Protein AF-0000000066001303 (afdb_homodimer)

Organism: Arabidopsis thaliana (NCBI:txid3702)

Foldseek 3Di:
DDAAEEEEFEAALEFLVLQVLLCVVLVVVPYHYHYGGFDQYFPHPHPQQVAQALCNRLVRVLVVLVPDDQDPHAHEYEAAAQRQLSVLVSQLVNVSRHLEYEYELYQHADQPWQSCVLVCVQVVVDDPVLQPPKDKDWHDDPVLTWIKIWRDLVNCCPAAQVLFDVVVSVVSNVGGGIHTDNHCSHHPTHGRHCVTSVVHAYEYEAEQAERRRHRVSSVVSCVVRPHPYYHYDNHGYSSCCGNPVPVVSVVVVVCVVPRD/DDAAEEEEFEAALEFLVLQVLLCVVLVVVPYHYHYGGFDQYFPHPHPQQVAQALCNRLVRVLVVLVPDDQDDHAHEYEAAAQRQLSVLVSQLVNVSRHLEYEYELYQHADQPWFSCVLVCVQVVVDDPVLQPPKDKDWHDDPVLTWIKIWRDLVNCCPAAQVLFDVVVSVVSNVGGGIHTDPDCSHHPTHGRHCVTSVVHAYEYEAEQAERSRHRVSSVVSCVVRPHPYYHYDNHGYSSCCGNPVPVVSVVVVVCVVPRD

Sequence (520 aa):
MEKKRFVLVHAVCHGAWSWYKVKTKLEAAGHCVTAVDLAASGINMTIVEEIQTLMDYSKPLLNFMSSLGSDDDKVILVAHSMGGIPAALAADIFSCKISAVVFLAAFMPDTRNPPAYVFEKLIRSIPREEWLDTAFGRYGNPDCPLESALLGPKFMAKKVYQRSPIEDLELAKMLVRVNPLVTNNLAGARSFTGEGYGSVTRIYIISGEDNILPEDYQRWMIRNFPVKEVMEIKDADHMAMFSKPKELCALLLEIADKYAMEKKRFVLVHAVCHGAWSWYKVKTKLEAAGHCVTAVDLAASGINMTIVEEIQTLMDYSKPLLNFMSSLGSDDDKVILVAHSMGGIPAALAADIFSCKISAVVFLAAFMPDTRNPPAYVFEKLIRSIPREEWLDTAFGRYGNPDCPLESALLGPKFMAKKVYQRSPIEDLELAKMLVRVNPLVTNNLAGARSFTGEGYGSVTRIYIISGEDNILPEDYQRWMIRNFPVKEVMEIKDADHMAMFSKPKELCALLLEIADKYA

Radius of gyration: 24.1 Å; Cα contacts (8 Å, |Δi|>4): 1197; chains: 2; bounding box: 49×70×52 Å

InterPro domains:
  IPR000073 Alpha/beta hydrolase fold-1 [PF12697] (6-250)
  IPR029058 Alpha/Beta hydrolase fold [G3DSA:3.40.50.1820] (1-260)
  IPR029058 Alpha/Beta hydrolase fold [SSF53474] (3-258)
  IPR045889 Methylesterase/Alpha-hydroxynitrile lyase [PTHR10992] (3-257)

Solvent-accessible surface area (backbone atoms only — not comparable to full-atom values): 26094 Å² total; per-residue (Å²): 132,83,70,47,37,38,37,37,34,35,35,75,23,35,17,27,58,69,39,21,58,35,47,46,53,46,38,74,73,55,29,48,67,45,61,39,40,37,50,22,12,46,69,43,82,48,54,53,87,75,48,71,34,45,64,51,36,27,38,50,52,48,53,52,58,67,68,51,68,75,82,92,59,48,24,37,38,36,14,22,29,63,19,15,45,51,46,44,52,45,30,33,77,42,32,84,41,40,42,30,39,36,30,41,58,30,43,61,54,50,57,82,43,32,47,17,47,62,50,50,59,51,58,74,69,52,60,73,75,78,43,58,62,38,45,72,47,74,44,79,52,83,92,65,51,38,43,33,36,30,81,16,68,64,29,37,50,67,35,37,37,64,57,30,55,67,45,58,49,48,30,42,69,61,47,54,32,54,20,68,48,66,35,49,73,30,48,34,69,69,42,44,41,59,82,18,34,59,60,41,47,34,33,35,35,42,25,50,49,15,65,77,60,37,48,68,54,54,51,46,42,38,70,75,45,72,56,81,41,81,47,73,40,66,82,11,16,61,39,33,50,62,38,32,31,68,62,51,46,52,52,53,51,51,48,44,67,73,52,90,133,84,70,46,36,38,36,39,36,35,36,74,24,35,17,28,58,68,38,21,57,37,46,46,52,45,39,73,73,56,31,49,68,45,60,39,38,37,51,22,12,46,69,41,80,49,55,53,85,76,48,72,34,45,64,51,36,27,37,52,53,48,54,52,59,68,70,49,66,72,83,90,58,49,24,38,39,36,14,23,28,64,18,15,45,51,46,44,52,44,32,34,76,39,32,85,40,40,40,30,38,34,30,42,58,29,42,61,53,51,58,82,43,32,45,16,48,62,51,50,60,50,57,73,67,53,59,73,75,77,43,59,62,38,45,73,48,75,44,80,53,83,91,66,50,38,43,31,36,31,82,15,69,63,30,37,51,67,36,35,37,62,56,30,54,67,45,59,50,47,32,42,69,62,48,54,32,55,20,68,46,66,35,49,73,30,47,35,69,68,42,44,41,58,83,18,32,60,61,43,46,34,34,38,35,43,24,50,49,13,64,77,58,38,48,69,55,54,51,47,43,39,69,75,44,73,56,80,44,80,47,73,40,65,80,11,15,60,40,33,50,61,38,33,31,68,61,50,45,52,52,53,52,51,48,44,66,75,54,91

Secondary structure (DSSP, 8-state):
----EEEEEPPTT--GGGGHHHHHHHHHTT-EEEEEPPTTSTT----GGG--SHHHHHHHHHHHHHHS-SSS--EEEEEEETTHHHHHHHHHH-GGGEEEEEEEEE----SSS-TTHHHHHHHTTS-GGGGTT-EEEEES-TTS-EEEEE--HHHIIIIISTTS-HHHHHHHHHH---EE---HHHH-SPPPPTTTGGGS-EEEEEETT-SSS-HHHHHHHHHHS--SEEEEETT--S-HHHHSHHHHHHHHHHHHHHH-/----EEEEEPPTT--GGGGHHHHHHHHHTT-EEEEEPPTTSTT----GGG--SHHHHHHHHHHHHHHS-SSS--EEEEEEETTHHHHHHHHHH-GGGEEEEEEEEE----SSS-TTHHHHHHHTTS-GGGGTT-EEEEES-TTS-EEEEE--HHHIIIIISTTS-HHHHHHHHHH---EE---HHHH-SPPPPTTTGGGS-EEEEEETT-SSS-HHHHHHHHHHS--SEEEEETT--S-HHHHSHHHHHHHHHHHHHHH-

pLDDT: mean 96.87, std 5.51, range [56.06, 99.0]

Nearest PDB structures (foldseek):
  1y7i-assembly1_B  TM=9.745E-01  e=6.285E-35  Nicotiana tabacum
  6cob-assembly1_A  TM=9.724E-01  e=7.221E-34  Arabidopsis thaliana
  8sni-assembly2_B  TM=9.745E-01  e=3.321E-33  Hevea brasiliensis
  2wfl-assembly2_B  TM=9.617E-01  e=1.107E-33  Rauvolfia serpentina
  2wfm-assembly1_A  TM=9.717E-01  e=3.124E-33  Rauvolfia serpentina

Structure (mmCIF, N/CA/C/O backbone):
data_AF-0000000066001303-model_v1
#
loop_
_entity.id
_entity.type
_entity.pdbx_description
1 polymer 'Putative methylesterase 19'
#
loop_
_atom_site.group_PDB
_atom_site.id
_atom_site.type_symbol
_atom_site.label_atom_id
_atom_site.label_alt_id
_atom_site.label_comp_id
_atom_site.label_asym_id
_atom_site.label_entity_id
_atom_site.label_seq_id
_atom_site.pdbx_PDB_ins_code
_atom_site.Cartn_x
_atom_site.Cartn_y
_atom_site.Cartn_z
_atom_site.occupancy
_atom_site.B_iso_or_equiv
_atom_site.auth_seq_id
_atom_site.auth_comp_id
_atom_site.auth_asym_id
_atom_site.auth_atom_id
_atom_site.pdbx_PDB_model_num
ATOM 1 N N . MET A 1 1 ? 26.062 -18.438 1.601 1 58.84 1 MET A N 1
ATOM 2 C CA . MET A 1 1 ? 25.062 -18.875 0.638 1 58.84 1 MET A CA 1
ATOM 3 C C . MET A 1 1 ? 25.062 -17.984 -0.601 1 58.84 1 MET A C 1
ATOM 5 O O . MET A 1 1 ? 25.25 -16.766 -0.497 1 58.84 1 MET A O 1
ATOM 9 N N . GLU A 1 2 ? 25.047 -18.609 -1.816 1 84.06 2 GLU A N 1
ATOM 10 C CA . GLU A 1 2 ? 25.062 -17.859 -3.074 1 84.06 2 GLU A CA 1
ATOM 11 C C . GLU A 1 2 ? 23.812 -17.016 -3.227 1 84.06 2 GLU A C 1
ATOM 13 O O . GLU A 1 2 ? 22.734 -17.406 -2.787 1 84.06 2 GLU A O 1
ATOM 18 N N . LYS A 1 3 ? 23.984 -15.922 -3.707 1 92 3 LYS A N 1
ATOM 19 C CA . LYS A 1 3 ? 22.891 -14.984 -3.949 1 92 3 LYS A CA 1
ATOM 20 C C . LYS A 1 3 ? 21.953 -15.5 -5.035 1 92 3 LYS A C 1
ATOM 22 O O . LYS A 1 3 ? 22.391 -15.852 -6.129 1 92 3 LYS A O 1
ATOM 27 N N . LYS A 1 4 ? 20.703 -15.672 -4.652 1 94.81 4 LYS A N 1
ATOM 28 C CA . LYS A 1 4 ? 19.672 -16.078 -5.598 1 94.81 4 LYS A CA 1
ATOM 29 C C . LYS A 1 4 ? 18.688 -14.938 -5.875 1 94.81 4 LYS A C 1
ATOM 31 O O . LYS A 1 4 ? 18.688 -13.938 -5.16 1 94.81 4 LYS A O 1
ATOM 36 N N . ARG A 1 5 ? 17.938 -15.109 -6.973 1 95.94 5 ARG A N 1
ATOM 37 C CA . ARG A 1 5 ? 16.984 -14.07 -7.363 1 95.94 5 ARG A CA 1
ATOM 38 C C . ARG A 1 5 ? 15.555 -14.578 -7.246 1 95.94 5 ARG A C 1
ATOM 40 O O . ARG A 1 5 ? 15.188 -15.57 -7.871 1 95.94 5 ARG A O 1
ATOM 47 N N . PHE A 1 6 ? 14.797 -13.914 -6.422 1 98.25 6 PHE A N 1
ATOM 48 C CA . PHE A 1 6 ? 13.383 -14.211 -6.266 1 98.25 6 PHE A CA 1
ATOM 49 C C . PHE A 1 6 ? 12.531 -13.18 -6.988 1 98.25 6 PHE A C 1
ATOM 51 O O . PHE A 1 6 ? 12.836 -11.984 -6.957 1 98.25 6 PHE A O 1
ATOM 58 N N . VAL A 1 7 ? 11.516 -13.625 -7.656 1 98.69 7 VAL A N 1
ATOM 59 C CA . VAL A 1 7 ? 10.453 -12.781 -8.188 1 98.69 7 VAL A CA 1
ATOM 60 C C . VAL A 1 7 ? 9.117 -13.172 -7.566 1 98.69 7 VAL A C 1
ATOM 62 O O . VAL A 1 7 ? 8.711 -14.336 -7.641 1 98.69 7 VAL A O 1
ATOM 65 N N . LEU A 1 8 ? 8.461 -12.242 -6.926 1 98.94 8 LEU A N 1
ATOM 66 C CA . LEU A 1 8 ? 7.258 -12.523 -6.148 1 98.94 8 LEU A CA 1
ATOM 67 C C . LEU A 1 8 ? 6.023 -11.938 -6.828 1 98.94 8 LEU A C 1
ATOM 69 O O . LEU A 1 8 ? 5.984 -10.742 -7.129 1 98.94 8 LEU A O 1
ATOM 73 N N . VAL A 1 9 ? 5.043 -12.781 -7.059 1 98.94 9 VAL A N 1
ATOM 74 C CA . VAL A 1 9 ? 3.805 -12.406 -7.734 1 98.94 9 VAL A CA 1
ATOM 75 C C . VAL A 1 9 ? 2.633 -12.516 -6.762 1 98.94 9 VAL A C 1
ATOM 77 O O . VAL A 1 9 ? 2.457 -13.547 -6.105 1 98.94 9 VAL A O 1
ATOM 80 N N . HIS A 1 10 ? 1.804 -11.539 -6.711 1 98.94 10 HIS A N 1
ATOM 81 C CA . HIS A 1 10 ? 0.785 -11.367 -5.68 1 98.94 10 HIS A CA 1
ATOM 82 C C . HIS A 1 10 ? -0.543 -11.977 -6.113 1 98.94 10 HIS A C 1
ATOM 84 O O . HIS A 1 10 ? -0.69 -12.406 -7.258 1 98.94 10 HIS A O 1
ATOM 90 N N . ALA A 1 11 ? -1.466 -12.047 -5.164 1 98.88 11 ALA A N 1
ATOM 91 C CA . ALA A 1 11 ? -2.826 -12.547 -5.34 1 98.88 11 ALA A CA 1
ATOM 92 C C . ALA A 1 11 ? -3.725 -11.484 -5.969 1 98.88 11 ALA A C 1
ATOM 94 O O . ALA A 1 11 ? -3.359 -10.312 -6.031 1 98.88 11 ALA A O 1
ATOM 95 N N . VAL A 1 12 ? -4.906 -11.93 -6.34 1 98.81 12 VAL A N 1
ATOM 96 C CA . VAL A 1 12 ? -5.926 -11.039 -6.895 1 98.81 12 VAL A CA 1
ATOM 97 C C . VAL A 1 12 ? -6.215 -9.906 -5.914 1 98.81 12 VAL A C 1
ATOM 99 O O . VAL A 1 12 ? -6.23 -10.117 -4.699 1 98.81 12 VAL A O 1
ATOM 102 N N . CYS A 1 13 ? -6.402 -8.68 -6.406 1 98.88 13 CYS A N 1
ATOM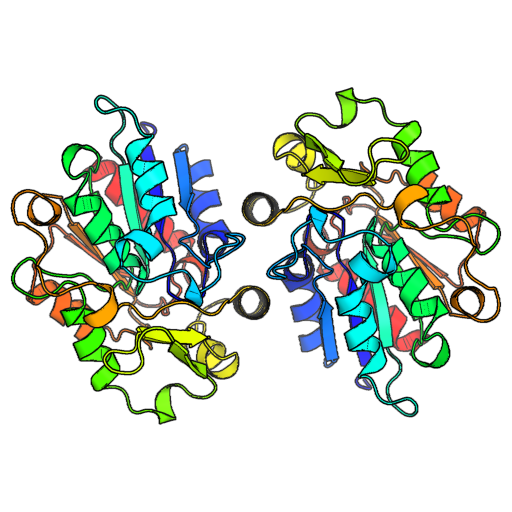 103 C CA . CYS A 1 13 ? -6.773 -7.453 -5.719 1 98.88 13 CYS A CA 1
ATOM 104 C C . CYS A 1 13 ? -5.609 -6.91 -4.902 1 98.88 13 CYS A C 1
ATOM 106 O O . CYS A 1 13 ? -5.633 -5.758 -4.469 1 98.88 13 CYS A O 1
ATOM 108 N N . HIS A 1 14 ? -4.609 -7.719 -4.633 1 98.88 14 HIS A N 1
ATOM 109 C CA . HIS A 1 14 ? -3.461 -7.273 -3.855 1 98.88 14 HIS A CA 1
ATOM 110 C C . HIS A 1 14 ? -2.387 -6.672 -4.754 1 98.88 14 HIS A C 1
ATOM 112 O O . HIS A 1 14 ? -2.688 -6.172 -5.84 1 98.88 14 HIS A O 1
ATOM 118 N N . GLY A 1 15 ? -1.198 -6.562 -4.324 1 98.88 15 GLY A N 1
ATOM 119 C CA . GLY A 1 15 ? -0.04 -6.027 -5.02 1 98.88 15 GLY A CA 1
ATOM 120 C C . GLY A 1 15 ? 1.278 -6.5 -4.441 1 98.88 15 GLY A C 1
ATOM 121 O O . GLY A 1 15 ? 1.301 -7.355 -3.553 1 98.88 15 GLY A O 1
ATOM 122 N N . ALA A 1 16 ? 2.309 -5.938 -4.973 1 98.94 16 ALA A N 1
ATOM 123 C CA . ALA A 1 16 ? 3.656 -6.27 -4.516 1 98.94 16 ALA A CA 1
ATOM 124 C C . ALA A 1 16 ? 3.785 -6.082 -3.006 1 98.94 16 ALA A C 1
ATOM 126 O O . ALA A 1 16 ? 4.527 -6.812 -2.346 1 98.94 16 ALA A O 1
ATOM 127 N N . TRP A 1 17 ? 3.043 -5.145 -2.457 1 98.88 17 TRP A N 1
ATOM 128 C CA . TRP A 1 17 ? 3.121 -4.773 -1.048 1 98.88 17 TRP A CA 1
ATOM 129 C C . TRP A 1 17 ? 2.818 -5.973 -0.154 1 98.88 17 TRP A C 1
ATOM 131 O O . TRP A 1 17 ? 3.254 -6.02 0.998 1 98.88 17 TRP A O 1
ATOM 141 N N . SER A 1 18 ? 2.096 -6.977 -0.662 1 98.94 18 SER A N 1
ATOM 142 C CA . SER A 1 18 ? 1.702 -8.109 0.168 1 98.94 18 SER A CA 1
ATOM 143 C C . SER A 1 18 ? 2.906 -8.977 0.528 1 98.94 18 SER A C 1
ATOM 145 O O . SER A 1 18 ? 2.814 -9.844 1.4 1 98.94 18 SER A O 1
ATOM 147 N N . TRP A 1 19 ? 4.07 -8.672 -0.053 1 98.94 19 TRP A N 1
ATOM 148 C CA . TRP A 1 19 ? 5.262 -9.484 0.158 1 98.94 19 TRP A CA 1
ATOM 149 C C . TRP A 1 19 ? 6.266 -8.766 1.051 1 98.94 19 TRP A C 1
ATOM 151 O O . TRP A 1 19 ? 7.391 -9.227 1.234 1 98.94 19 TRP A O 1
ATOM 161 N N . TYR A 1 20 ? 5.91 -7.617 1.685 1 98.81 20 TYR A N 1
ATOM 162 C CA . TYR A 1 20 ? 6.91 -6.738 2.283 1 98.81 20 TYR A CA 1
ATOM 163 C C . TYR A 1 20 ? 7.648 -7.441 3.412 1 98.81 20 TYR A C 1
ATOM 165 O O . TYR A 1 20 ? 8.859 -7.262 3.576 1 98.81 20 TYR A O 1
ATOM 173 N N . LYS A 1 21 ? 6.996 -8.328 4.168 1 98.81 21 LYS A N 1
ATOM 174 C CA . LYS A 1 21 ? 7.66 -9.031 5.266 1 98.81 21 LYS A CA 1
ATOM 175 C C . LYS A 1 21 ? 8.602 -10.109 4.738 1 98.81 21 LYS A C 1
ATOM 177 O O . LYS A 1 21 ? 9.742 -10.219 5.195 1 98.81 21 LYS A O 1
ATOM 182 N N . VAL A 1 22 ? 8.086 -10.844 3.74 1 98.88 22 VAL A N 1
ATOM 183 C CA . VAL A 1 22 ? 8.867 -11.938 3.172 1 98.88 22 VAL A CA 1
ATOM 184 C C . VAL A 1 22 ? 10.047 -11.375 2.391 1 98.88 22 VAL A C 1
ATOM 186 O O . VAL A 1 22 ? 11.172 -11.891 2.496 1 98.88 22 VAL A O 1
ATOM 189 N N . LYS A 1 23 ? 9.797 -10.352 1.609 1 98.81 23 LYS A N 1
ATOM 190 C CA . LYS A 1 23 ? 10.891 -9.711 0.872 1 98.81 23 LYS A CA 1
ATOM 191 C C . LYS A 1 23 ? 12.008 -9.273 1.813 1 98.81 23 LYS A C 1
ATOM 193 O O . LYS A 1 23 ? 13.188 -9.5 1.535 1 98.81 23 LYS A O 1
ATOM 198 N N . THR A 1 24 ? 11.633 -8.648 2.928 1 98.62 24 THR A N 1
ATOM 199 C CA . THR A 1 24 ? 12.602 -8.164 3.908 1 98.62 24 THR A CA 1
ATOM 200 C C . THR A 1 24 ? 13.469 -9.312 4.426 1 98.62 24 THR A C 1
ATOM 202 O O . THR A 1 24 ? 14.695 -9.188 4.488 1 98.62 24 THR A O 1
ATOM 205 N N . LYS A 1 25 ? 12.875 -10.414 4.738 1 98.62 25 LYS A N 1
ATOM 206 C CA . LYS A 1 25 ? 13.578 -11.555 5.316 1 98.62 25 LYS A CA 1
ATOM 207 C C . LYS A 1 25 ? 14.492 -12.219 4.289 1 98.62 25 LYS A C 1
ATOM 209 O O . LYS A 1 25 ? 15.609 -12.625 4.613 1 98.62 25 LYS A O 1
ATOM 214 N N . LEU A 1 26 ? 13.977 -12.344 3.053 1 98.75 26 LEU A N 1
ATOM 215 C CA . LEU A 1 26 ? 14.773 -12.961 2.004 1 98.75 26 LEU A CA 1
ATOM 216 C C . LEU A 1 26 ? 15.984 -12.094 1.66 1 98.75 26 LEU A C 1
ATOM 218 O O . LEU A 1 26 ? 17.078 -12.609 1.428 1 98.75 26 LEU A O 1
ATOM 222 N N . GLU A 1 27 ? 15.781 -10.781 1.661 1 98.25 27 GLU A N 1
ATOM 223 C CA . GLU A 1 27 ? 16.906 -9.875 1.403 1 98.25 27 GLU A CA 1
ATOM 224 C C . GLU A 1 27 ? 17.906 -9.906 2.545 1 98.25 27 GLU A C 1
ATOM 226 O O . GLU A 1 27 ? 19.125 -9.836 2.311 1 98.25 27 GLU A O 1
ATOM 231 N N . ALA A 1 28 ? 17.453 -10 3.756 1 97.62 28 ALA A N 1
ATOM 232 C CA . ALA A 1 28 ? 18.328 -10.102 4.914 1 97.62 28 ALA A CA 1
ATOM 233 C C . ALA A 1 28 ? 19.172 -11.375 4.844 1 97.62 28 ALA A C 1
ATOM 235 O O . ALA A 1 28 ? 20.297 -11.398 5.348 1 97.62 28 ALA A O 1
ATOM 236 N N . ALA A 1 29 ? 18.609 -12.375 4.188 1 97.94 29 ALA A N 1
ATOM 237 C CA . ALA A 1 29 ? 19.328 -13.641 4.027 1 97.94 29 ALA A CA 1
ATOM 238 C C . ALA A 1 29 ? 20.328 -13.562 2.869 1 97.94 29 ALA A C 1
ATOM 240 O O . ALA A 1 29 ? 21.016 -14.539 2.57 1 97.94 29 ALA A O 1
ATOM 241 N N . GLY A 1 30 ? 20.359 -12.445 2.168 1 97.25 30 GLY A N 1
ATOM 242 C CA . GLY A 1 30 ? 21.406 -12.211 1.185 1 97.25 30 GLY A CA 1
ATOM 243 C C . GLY A 1 30 ? 20.922 -12.367 -0.246 1 97.25 30 GLY A C 1
ATOM 244 O O . GLY A 1 30 ? 21.734 -12.352 -1.182 1 97.25 30 GLY A O 1
ATOM 245 N N . HIS A 1 31 ? 19.641 -12.5 -0.491 1 97.56 31 HIS A N 1
ATOM 246 C CA . HIS A 1 31 ? 19.109 -12.758 -1.825 1 97.56 31 HIS A CA 1
ATOM 247 C C . HIS A 1 31 ? 18.578 -11.484 -2.465 1 97.56 31 HIS A C 1
ATOM 249 O O . HIS A 1 31 ? 18.344 -10.484 -1.773 1 97.56 31 HIS A O 1
ATOM 255 N N . CYS A 1 32 ? 18.516 -11.453 -3.785 1 96.19 32 CYS A N 1
ATOM 256 C CA . CYS A 1 32 ? 17.859 -10.391 -4.535 1 96.19 32 CYS A CA 1
ATOM 257 C C . CYS A 1 32 ? 16.375 -10.688 -4.699 1 96.19 32 CYS A C 1
ATOM 259 O O . CYS A 1 32 ? 16 -11.766 -5.164 1 96.19 32 CYS A O 1
ATOM 261 N N . VAL A 1 33 ? 15.57 -9.781 -4.27 1 98.44 33 VAL A N 1
ATOM 262 C CA . VAL A 1 33 ? 14.133 -10.055 -4.273 1 98.44 33 VAL A CA 1
ATOM 263 C C . VAL A 1 33 ? 13.391 -8.93 -4.992 1 98.44 33 VAL A C 1
ATOM 265 O O . VAL A 1 33 ? 13.57 -7.754 -4.656 1 98.44 33 VAL A O 1
ATOM 268 N N . THR A 1 34 ? 12.625 -9.266 -5.996 1 98.25 34 THR A N 1
ATOM 269 C CA . THR A 1 34 ? 11.75 -8.32 -6.688 1 98.25 34 THR A CA 1
ATOM 270 C C . THR A 1 34 ? 10.289 -8.734 -6.543 1 98.25 34 THR A C 1
ATOM 272 O O . THR A 1 34 ? 9.914 -9.844 -6.934 1 98.25 34 THR A O 1
ATOM 275 N N . ALA A 1 35 ? 9.516 -7.934 -5.922 1 98.81 35 ALA A N 1
ATOM 276 C CA . ALA A 1 35 ? 8.062 -8.094 -5.93 1 98.81 35 ALA A CA 1
ATOM 277 C C . ALA A 1 35 ? 7.422 -7.23 -7.012 1 98.81 35 ALA A C 1
ATOM 279 O O . ALA A 1 35 ? 7.695 -6.031 -7.105 1 98.81 35 ALA A O 1
ATOM 280 N N . VAL A 1 36 ? 6.539 -7.824 -7.789 1 98.62 36 VAL A N 1
ATOM 281 C CA . VAL A 1 36 ? 6.02 -7.113 -8.953 1 98.62 36 VAL A CA 1
ATOM 282 C C . VAL A 1 36 ? 4.531 -6.828 -8.766 1 98.62 36 VAL A C 1
ATOM 284 O O . VAL A 1 36 ? 3.779 -7.691 -8.305 1 98.62 36 VAL A O 1
ATOM 287 N N . ASP A 1 37 ? 4.148 -5.582 -9.047 1 98.88 37 ASP A N 1
ATOM 288 C CA . ASP A 1 37 ? 2.73 -5.309 -9.266 1 98.88 37 ASP A CA 1
ATOM 289 C C . ASP A 1 37 ? 2.291 -5.773 -10.648 1 98.88 37 ASP A C 1
ATOM 291 O O . ASP A 1 37 ? 2.822 -5.312 -11.664 1 98.88 37 ASP A O 1
ATOM 295 N N . LEU A 1 38 ? 1.344 -6.66 -10.688 1 98.94 38 LEU A N 1
ATOM 296 C CA . LEU A 1 38 ? 0.688 -6.898 -11.969 1 98.94 38 LEU A CA 1
ATOM 297 C C . LEU A 1 38 ? -0.125 -5.68 -12.391 1 98.94 38 LEU A C 1
ATOM 299 O O . LEU A 1 38 ? -0.232 -4.707 -11.641 1 98.94 38 LEU A O 1
ATOM 303 N N . ALA A 1 39 ? -0.591 -5.723 -13.664 1 98.81 39 ALA A N 1
ATOM 304 C CA . ALA A 1 39 ? -1.425 -4.613 -14.109 1 98.81 39 ALA A CA 1
ATOM 305 C C . ALA A 1 39 ? -2.639 -4.434 -13.203 1 98.81 39 ALA A C 1
ATOM 307 O O . ALA A 1 39 ? -3.238 -5.418 -12.758 1 98.81 39 ALA A O 1
ATOM 308 N N . ALA A 1 40 ? -2.947 -3.121 -12.93 1 98.56 40 ALA A N 1
ATOM 309 C CA . ALA A 1 40 ? -4.094 -2.713 -12.125 1 98.56 40 ALA A CA 1
ATOM 310 C C . ALA A 1 40 ? -3.928 -3.158 -10.672 1 98.56 40 ALA A C 1
ATOM 312 O O . ALA A 1 40 ? -4.914 -3.447 -9.992 1 98.56 40 ALA A O 1
ATOM 313 N N . SER A 1 41 ? -2.668 -3.283 -10.211 1 98.75 41 SER A N 1
ATOM 314 C CA . SER A 1 41 ? -2.383 -3.744 -8.852 1 98.75 41 SER A CA 1
ATOM 315 C C . SER A 1 41 ? -1.355 -2.85 -8.172 1 98.75 41 SER A C 1
ATOM 317 O O . SER A 1 41 ? -0.468 -2.301 -8.828 1 98.75 41 SER A O 1
ATOM 319 N N . GLY A 1 42 ? -1.448 -2.744 -6.832 1 98.31 42 GLY A N 1
ATOM 320 C CA . GLY A 1 42 ? -0.521 -1.883 -6.117 1 98.31 42 GLY A CA 1
ATOM 321 C C . GLY A 1 42 ? -0.508 -0.458 -6.641 1 98.31 42 GLY A C 1
ATOM 322 O O . GLY A 1 42 ? -1.558 0.178 -6.75 1 98.31 42 GLY A O 1
ATOM 323 N N . ILE A 1 43 ? 0.61 -0.015 -7.055 1 97.81 43 ILE A N 1
ATOM 324 C CA . ILE A 1 43 ? 0.708 1.373 -7.492 1 97.81 43 ILE A CA 1
ATOM 325 C C . ILE A 1 43 ? 0.746 1.433 -9.016 1 97.81 43 ILE A C 1
ATOM 327 O O . ILE A 1 43 ? 1.043 2.48 -9.594 1 97.81 43 ILE A O 1
ATOM 331 N N . ASN A 1 44 ? 0.539 0.219 -9.656 1 98.31 44 ASN A N 1
ATOM 332 C CA . ASN A 1 44 ? 0.406 0.228 -11.109 1 98.31 44 ASN A CA 1
ATOM 333 C C . ASN A 1 44 ? -0.809 1.035 -11.555 1 98.31 44 ASN A C 1
ATOM 335 O O . ASN A 1 44 ? -1.917 0.823 -11.062 1 98.31 44 ASN A O 1
ATOM 339 N N . MET A 1 45 ? -0.686 1.835 -12.516 1 96.81 45 MET A N 1
ATOM 340 C CA . MET A 1 45 ? -1.693 2.85 -12.805 1 96.81 45 MET A CA 1
ATOM 341 C C . MET A 1 45 ? -2.668 2.359 -13.875 1 96.81 45 MET A C 1
ATOM 343 O O . MET A 1 45 ? -3.611 3.066 -14.227 1 96.81 45 MET A O 1
ATOM 347 N N . THR A 1 46 ? -2.486 1.121 -14.352 1 98 46 THR A N 1
ATOM 348 C CA . THR A 1 46 ? -3.439 0.566 -15.305 1 98 46 THR A CA 1
ATOM 349 C C . THR A 1 46 ? -4.801 0.359 -14.648 1 98 46 THR A C 1
ATOM 351 O O . THR A 1 46 ? -4.883 -0.114 -13.516 1 98 46 THR A O 1
ATOM 354 N N . ILE A 1 47 ? -5.867 0.844 -15.312 1 97.44 47 ILE A N 1
ATOM 355 C CA . ILE A 1 47 ? -7.211 0.557 -14.812 1 97.44 47 ILE A CA 1
ATOM 356 C C . ILE A 1 47 ? -7.695 -0.777 -15.375 1 97.44 47 ILE A C 1
ATOM 358 O O . ILE A 1 47 ? -7.234 -1.214 -16.438 1 97.44 47 ILE A O 1
ATOM 362 N N . VAL A 1 48 ? -8.562 -1.392 -14.75 1 98.06 48 VAL A N 1
ATOM 363 C CA . VAL A 1 48 ? -8.984 -2.756 -15.055 1 98.06 48 VAL A CA 1
ATOM 364 C C . VAL A 1 48 ? -9.57 -2.814 -16.469 1 98.06 48 VAL A C 1
ATOM 366 O O . VAL A 1 48 ? -9.375 -3.799 -17.188 1 98.06 48 VAL A O 1
ATOM 369 N N . GLU A 1 49 ? -10.203 -1.771 -16.969 1 97.44 49 GLU A N 1
ATOM 370 C CA . GLU A 1 49 ? -10.875 -1.749 -18.266 1 97.44 49 GLU A CA 1
ATOM 371 C C . GLU A 1 49 ? -9.867 -1.798 -19.406 1 97.44 49 GLU A C 1
ATOM 373 O O . GLU A 1 49 ? -10.227 -2.107 -20.547 1 97.44 49 GLU A O 1
ATOM 378 N N . GLU A 1 50 ? -8.633 -1.522 -19.094 1 97.94 50 GLU A N 1
ATOM 379 C CA . GLU A 1 50 ? -7.59 -1.547 -20.109 1 97.94 50 GLU A CA 1
ATOM 380 C C . GLU A 1 50 ? -7.039 -2.957 -20.312 1 97.94 50 GLU A C 1
ATOM 382 O O . GLU A 1 50 ? -6.332 -3.227 -21.281 1 97.94 50 GLU A O 1
ATOM 387 N N . ILE A 1 51 ? -7.387 -3.84 -19.453 1 98.62 51 ILE A N 1
ATOM 388 C CA . ILE A 1 51 ? -6.879 -5.207 -19.484 1 98.62 51 ILE A CA 1
ATOM 389 C C . ILE A 1 51 ? -7.824 -6.086 -20.312 1 98.62 51 ILE A C 1
ATOM 391 O O . ILE A 1 51 ? -8.977 -6.297 -19.922 1 98.62 51 ILE A O 1
ATOM 395 N N . GLN A 1 52 ? -7.312 -6.625 -21.422 1 97.88 52 GLN A N 1
ATOM 396 C CA . GLN A 1 52 ? -8.18 -7.379 -22.328 1 97.88 52 GLN A CA 1
ATOM 397 C C . GLN A 1 52 ? -7.73 -8.836 -22.438 1 97.88 52 GLN A C 1
ATOM 399 O O . GLN A 1 52 ? -8.492 -9.695 -22.875 1 97.88 52 GLN A O 1
ATOM 404 N N . THR A 1 53 ? -6.453 -9.086 -22.062 1 98.31 53 THR A N 1
ATOM 405 C CA . THR A 1 53 ? -5.898 -10.43 -22.141 1 98.31 53 THR A CA 1
ATOM 406 C C . THR A 1 53 ? -5.059 -10.75 -20.906 1 98.31 53 THR A C 1
ATOM 408 O O . THR A 1 53 ? -4.719 -9.859 -20.141 1 98.31 53 THR A O 1
ATOM 411 N N . LEU A 1 54 ? -4.754 -11.992 -20.781 1 98.69 54 LEU A N 1
ATOM 412 C CA . LEU A 1 54 ? -3.842 -12.414 -19.734 1 98.69 54 LEU A CA 1
ATOM 413 C C . LEU A 1 54 ? -2.477 -11.758 -19.891 1 98.69 54 LEU A C 1
ATOM 415 O O . LEU A 1 54 ? -1.815 -11.438 -18.906 1 98.69 54 LEU A O 1
ATOM 419 N N . MET A 1 55 ? -2.043 -11.57 -21.125 1 98.62 55 MET A N 1
ATOM 420 C CA . MET A 1 55 ? -0.779 -10.891 -21.391 1 98.62 55 MET A CA 1
ATOM 421 C C . MET A 1 55 ? -0.812 -9.453 -20.875 1 98.62 55 MET A C 1
ATOM 423 O O . MET A 1 55 ? 0.163 -8.977 -20.297 1 98.62 55 MET A O 1
ATOM 427 N N . ASP A 1 56 ? -1.934 -8.773 -21.062 1 98.75 56 ASP A N 1
ATOM 428 C CA . ASP A 1 56 ? -2.086 -7.414 -20.547 1 98.75 56 ASP A CA 1
ATOM 429 C C . ASP A 1 56 ? -1.948 -7.383 -19.031 1 98.75 56 ASP A C 1
ATOM 431 O O . ASP A 1 56 ? -1.229 -6.543 -18.484 1 98.75 56 ASP A O 1
ATOM 435 N N . TYR A 1 57 ? -2.645 -8.289 -18.406 1 98.88 57 TYR A N 1
ATOM 436 C CA . TYR A 1 57 ? -2.643 -8.359 -16.938 1 98.88 57 TYR A CA 1
ATOM 437 C C . TYR A 1 57 ? -1.246 -8.664 -16.406 1 98.88 57 TYR A C 1
ATOM 439 O O . TYR A 1 57 ? -0.829 -8.117 -15.391 1 98.88 57 TYR A O 1
ATOM 447 N N . SER A 1 58 ? -0.461 -9.461 -17.156 1 98.88 58 SER A N 1
ATOM 448 C CA . SER A 1 58 ? 0.837 -9.969 -16.719 1 98.88 58 SER A CA 1
ATOM 449 C C . SER A 1 58 ? 1.973 -9.078 -17.219 1 98.88 58 SER A C 1
ATOM 451 O O . SER A 1 58 ? 3.145 -9.359 -16.953 1 98.88 58 SER A O 1
ATOM 453 N N . LYS A 1 59 ? 1.665 -8.039 -17.922 1 98.81 59 LYS A N 1
ATOM 454 C CA . LYS A 1 59 ? 2.633 -7.25 -18.672 1 98.81 59 LYS A CA 1
ATOM 455 C C . LYS A 1 59 ? 3.787 -6.797 -17.781 1 98.81 59 LYS A C 1
ATOM 457 O O . LYS A 1 59 ? 4.953 -6.918 -18.156 1 98.81 59 LYS A O 1
ATOM 462 N N . PRO A 1 60 ? 3.535 -6.305 -16.578 1 98.88 60 PRO A N 1
ATOM 463 C CA . PRO A 1 60 ? 4.672 -5.883 -15.75 1 98.88 60 PRO A CA 1
ATOM 464 C C . PRO A 1 60 ? 5.621 -7.027 -15.422 1 98.88 60 PRO A C 1
ATOM 466 O O . PRO A 1 60 ? 6.844 -6.844 -15.422 1 98.88 60 PRO A O 1
ATOM 469 N N . LEU A 1 61 ? 5.082 -8.156 -15.117 1 98.88 61 LEU A N 1
ATOM 470 C CA . LEU A 1 61 ? 5.902 -9.336 -14.844 1 98.88 61 LEU A CA 1
ATOM 471 C C . LEU A 1 61 ? 6.699 -9.742 -16.078 1 98.88 61 LEU A C 1
ATOM 473 O O . LEU A 1 61 ? 7.902 -10.008 -15.992 1 98.88 61 LEU A O 1
ATOM 477 N N . LEU A 1 62 ? 6.031 -9.758 -17.25 1 98.5 62 LEU A N 1
ATOM 478 C CA . LEU A 1 62 ? 6.68 -10.164 -18.5 1 98.5 62 LEU A CA 1
ATOM 479 C C . LEU A 1 62 ? 7.789 -9.188 -18.875 1 98.5 62 LEU A C 1
ATOM 481 O O . LEU A 1 62 ? 8.852 -9.594 -19.328 1 98.5 62 LEU A O 1
ATOM 485 N N . ASN A 1 63 ? 7.508 -7.91 -18.688 1 98.38 63 ASN A N 1
ATOM 486 C CA . ASN A 1 63 ? 8.539 -6.902 -18.938 1 98.38 63 ASN A CA 1
ATOM 487 C C . ASN A 1 63 ? 9.758 -7.105 -18.047 1 98.38 63 ASN A C 1
ATOM 489 O O . ASN A 1 63 ? 10.891 -7 -18.5 1 98.38 63 ASN A O 1
ATOM 493 N N . PHE A 1 64 ? 9.539 -7.402 -16.797 1 97.88 64 PHE A N 1
ATOM 494 C CA . PHE A 1 64 ? 10.648 -7.629 -15.875 1 97.88 64 PHE A CA 1
ATOM 495 C C . PHE A 1 64 ? 11.461 -8.844 -16.297 1 97.88 64 PHE A C 1
ATOM 497 O O . PHE A 1 64 ? 12.688 -8.781 -16.375 1 97.88 64 PHE A O 1
ATOM 504 N N . MET A 1 65 ? 10.758 -9.93 -16.562 1 96.62 65 MET A N 1
ATOM 505 C CA . MET A 1 65 ? 11.438 -11.156 -16.984 1 96.62 65 MET A CA 1
ATOM 506 C C . MET A 1 65 ? 12.25 -10.922 -18.25 1 96.62 65 MET A C 1
ATOM 508 O O . MET A 1 65 ? 13.367 -11.43 -18.375 1 96.62 65 MET A O 1
ATOM 512 N N . SER A 1 66 ? 11.656 -10.18 -19.203 1 95.12 66 SER A N 1
ATOM 513 C CA . SER A 1 66 ? 12.328 -9.883 -20.453 1 95.12 66 SER A CA 1
ATOM 514 C C . SER A 1 66 ? 13.602 -9.07 -20.219 1 95.12 66 SER A C 1
ATOM 516 O O . SER A 1 66 ? 14.562 -9.188 -20.984 1 95.12 66 SER A O 1
ATOM 518 N N . SER A 1 67 ? 13.633 -8.281 -19.156 1 94 67 SER A N 1
ATOM 519 C CA . SER A 1 67 ? 14.758 -7.395 -18.875 1 94 67 SER A CA 1
ATOM 520 C C . SER A 1 67 ? 15.93 -8.156 -18.266 1 94 67 SER A C 1
ATOM 522 O O . SER A 1 67 ? 17.047 -7.648 -18.219 1 94 67 SER A O 1
ATOM 524 N N . LEU A 1 68 ? 15.594 -9.359 -17.766 1 91.75 68 LEU A N 1
ATOM 525 C CA . LEU A 1 68 ? 16.641 -10.172 -17.156 1 91.75 68 LEU A CA 1
ATOM 526 C C . LEU A 1 68 ? 17.562 -10.758 -18.219 1 91.75 68 LEU A C 1
ATOM 528 O O . LEU A 1 68 ? 17.109 -11.164 -19.297 1 91.75 68 LEU A O 1
ATOM 532 N N . GLY A 1 69 ? 18.891 -10.617 -18.109 1 77.25 69 GLY A N 1
ATOM 533 C CA . GLY A 1 69 ? 19.859 -11.211 -19.016 1 77.25 69 GLY A CA 1
ATOM 534 C C . GLY A 1 69 ? 19.891 -12.727 -18.938 1 77.25 69 GLY A C 1
ATOM 535 O O . GLY A 1 69 ? 19.391 -13.312 -17.969 1 77.25 69 GLY A O 1
ATOM 536 N N . SER A 1 70 ? 20.062 -13.602 -20.062 1 62.34 70 SER A N 1
ATOM 537 C CA . SER A 1 70 ? 19.953 -15.039 -20.312 1 62.34 70 SER A CA 1
ATOM 538 C C . SER A 1 70 ? 20.844 -15.836 -19.359 1 62.34 70 SER A C 1
ATOM 540 O O . SER A 1 70 ? 20.438 -16.891 -18.859 1 62.34 70 SER A O 1
ATOM 542 N N . ASP A 1 71 ? 22.094 -15.656 -19.234 1 57.22 71 ASP A N 1
ATOM 543 C CA . ASP A 1 71 ? 23.062 -16.656 -18.797 1 57.22 71 ASP A CA 1
ATOM 544 C C . ASP A 1 71 ? 22.969 -16.875 -17.297 1 57.22 71 ASP A C 1
ATOM 546 O O . ASP A 1 71 ? 22.891 -18.016 -16.828 1 57.22 71 ASP A O 1
ATOM 550 N N . ASP A 1 72 ? 23.484 -16.234 -16.359 1 56.06 72 ASP A N 1
ATOM 551 C CA . ASP A 1 72 ? 23.891 -16.516 -14.977 1 56.06 72 ASP A CA 1
ATOM 552 C C . ASP A 1 72 ? 22.844 -16 -13.992 1 56.06 72 ASP A C 1
ATOM 554 O O . ASP A 1 72 ? 22.938 -16.234 -12.789 1 56.06 72 ASP A O 1
ATOM 558 N N . ASP A 1 73 ? 21.484 -15.836 -14.57 1 76.12 73 ASP A N 1
ATOM 559 C CA . ASP A 1 73 ? 20.688 -15.125 -13.57 1 76.12 73 ASP A CA 1
ATOM 560 C C . ASP A 1 73 ? 19.266 -15.648 -13.531 1 76.12 73 ASP A C 1
ATOM 562 O O . ASP A 1 73 ? 18.312 -14.875 -13.648 1 76.12 73 ASP A O 1
ATOM 566 N N . LYS A 1 74 ? 19.156 -17.109 -13.367 1 92.94 74 LYS A N 1
ATOM 567 C CA . LYS A 1 74 ? 17.797 -17.641 -13.297 1 92.94 74 LYS A CA 1
ATOM 568 C C . LYS A 1 74 ? 17.094 -17.188 -12.031 1 92.94 74 LYS A C 1
ATOM 570 O O . LYS A 1 74 ? 17.734 -16.906 -11.016 1 92.94 74 LYS A O 1
ATOM 575 N N . VAL A 1 75 ? 15.773 -17.156 -12.164 1 96.94 75 VAL A N 1
ATOM 576 C CA . VAL A 1 75 ? 15.031 -16.656 -11.016 1 96.94 75 VAL A CA 1
ATOM 577 C C . VAL A 1 75 ? 14.188 -17.781 -10.414 1 96.94 75 VAL A C 1
ATOM 579 O O . VAL A 1 75 ? 13.875 -18.766 -11.102 1 96.94 75 VAL A O 1
ATOM 582 N N . ILE A 1 76 ? 13.906 -17.703 -9.141 1 98.25 76 ILE A N 1
ATOM 583 C CA . ILE A 1 76 ? 12.828 -18.438 -8.477 1 98.25 76 ILE A CA 1
ATOM 584 C C . ILE A 1 76 ? 11.555 -17.594 -8.484 1 98.25 76 ILE A C 1
ATOM 586 O O . ILE A 1 76 ? 11.5 -16.531 -7.855 1 98.25 76 ILE A O 1
ATOM 590 N N . LEU A 1 77 ? 10.617 -18.031 -9.211 1 98.75 77 LEU A N 1
ATOM 591 C CA . LEU A 1 77 ? 9.344 -17.328 -9.352 1 98.75 77 LEU A CA 1
ATOM 592 C C . LEU A 1 77 ? 8.328 -17.844 -8.328 1 98.75 77 LEU A C 1
ATOM 594 O O . LEU A 1 77 ? 7.961 -19.016 -8.352 1 98.75 77 LEU A O 1
ATOM 598 N N . VAL A 1 78 ? 7.934 -16.984 -7.418 1 99 78 VAL A N 1
ATOM 599 C CA . VAL A 1 78 ? 6.98 -17.344 -6.379 1 99 78 VAL A CA 1
ATOM 600 C C . VAL A 1 78 ? 5.629 -16.703 -6.66 1 99 78 VAL A C 1
ATOM 602 O O . VAL A 1 78 ? 5.531 -15.477 -6.766 1 99 78 VAL A O 1
ATOM 605 N N . ALA A 1 79 ? 4.609 -17.484 -6.789 1 98.94 79 ALA A N 1
ATOM 606 C CA . ALA A 1 79 ? 3.283 -17 -7.141 1 98.94 79 ALA A CA 1
ATOM 607 C C . ALA A 1 79 ? 2.264 -17.344 -6.059 1 98.94 79 ALA A C 1
ATOM 609 O O . ALA A 1 79 ? 2.264 -18.453 -5.531 1 98.94 79 ALA A O 1
ATOM 610 N N . HIS A 1 80 ? 1.449 -16.391 -5.785 1 98.94 80 HIS A N 1
ATOM 611 C CA . HIS A 1 80 ? 0.431 -16.562 -4.754 1 98.94 80 HIS A CA 1
ATOM 612 C C . HIS A 1 80 ? -0.972 -16.469 -5.348 1 98.94 80 HIS A C 1
ATOM 614 O O . HIS A 1 80 ? -1.269 -15.539 -6.105 1 98.94 80 HIS A O 1
ATOM 620 N N . SER A 1 81 ? -1.849 -17.438 -4.988 1 98.81 81 SER A N 1
ATOM 621 C CA . SER A 1 81 ? -3.273 -17.406 -5.301 1 98.81 81 SER A CA 1
ATOM 622 C C . SER A 1 81 ? -3.506 -17.297 -6.805 1 98.81 81 SER A C 1
ATOM 624 O O . SER A 1 81 ? -2.967 -18.078 -7.582 1 98.81 81 SER A O 1
ATOM 626 N N . MET A 1 82 ? -4.266 -16.375 -7.301 1 98.69 82 MET A N 1
ATOM 627 C CA . MET A 1 82 ? -4.547 -16.203 -8.727 1 98.69 82 MET A CA 1
ATOM 628 C C . MET A 1 82 ? -3.297 -15.781 -9.484 1 98.69 82 MET A C 1
ATOM 630 O O . MET A 1 82 ? -3.232 -15.914 -10.703 1 98.69 82 MET A O 1
ATOM 634 N N . GLY A 1 83 ? -2.266 -15.344 -8.742 1 98.81 83 GLY A N 1
ATOM 635 C CA . GLY A 1 83 ? -0.99 -14.992 -9.344 1 98.81 83 GLY A CA 1
ATOM 636 C C . GLY A 1 83 ? -0.284 -16.172 -9.977 1 98.81 83 GLY A C 1
ATOM 637 O O . GLY A 1 83 ? 0.653 -16 -10.758 1 98.81 83 GLY A O 1
ATOM 638 N N . GLY A 1 84 ? -0.775 -17.406 -9.695 1 98.94 84 GLY A N 1
ATOM 639 C CA . GLY A 1 84 ? -0.196 -18.594 -10.289 1 98.94 84 GLY A CA 1
ATOM 640 C C . GLY A 1 84 ? -0.363 -18.656 -11.797 1 98.94 84 GLY A C 1
ATOM 641 O O . GLY A 1 84 ? 0.487 -19.203 -12.5 1 98.94 84 GLY A O 1
ATOM 642 N N . ILE A 1 85 ? -1.44 -18.078 -12.289 1 98.88 85 ILE A N 1
ATOM 643 C CA . ILE A 1 85 ? -1.732 -18.172 -13.711 1 98.88 85 ILE A CA 1
ATOM 644 C C . ILE A 1 85 ? -0.822 -17.234 -14.484 1 98.88 85 ILE A C 1
ATOM 646 O O . ILE A 1 85 ? -0.151 -17.641 -15.438 1 98.88 85 ILE A O 1
ATOM 650 N N . PRO A 1 86 ? -0.675 -15.953 -14.031 1 98.88 86 PRO A N 1
ATOM 651 C CA . PRO A 1 86 ? 0.342 -15.102 -14.656 1 98.88 86 PRO A CA 1
ATOM 652 C C . PRO A 1 86 ? 1.749 -15.688 -14.539 1 98.88 86 PRO A C 1
ATOM 654 O O . PRO A 1 86 ? 2.553 -15.555 -15.469 1 98.88 86 PRO A O 1
ATOM 657 N N . ALA A 1 87 ? 2.041 -16.312 -13.438 1 98.88 87 ALA A N 1
ATOM 658 C CA . ALA A 1 87 ? 3.359 -16.906 -13.25 1 98.88 87 ALA A CA 1
ATOM 659 C C . ALA A 1 87 ? 3.584 -18.062 -14.234 1 98.88 87 ALA A C 1
ATOM 661 O O . ALA A 1 87 ? 4.676 -18.203 -14.789 1 98.88 87 ALA A O 1
ATOM 662 N N . ALA A 1 88 ? 2.564 -18.859 -14.438 1 98.88 88 ALA A N 1
ATOM 663 C CA . ALA A 1 88 ? 2.66 -19.938 -15.414 1 98.88 88 ALA A CA 1
ATOM 664 C C . ALA A 1 88 ? 2.879 -19.406 -16.828 1 98.88 88 ALA A C 1
ATOM 666 O O . ALA A 1 88 ? 3.66 -19.953 -17.594 1 98.88 88 ALA A O 1
ATOM 667 N N . LEU A 1 89 ? 2.191 -18.312 -17.125 1 98.81 89 LEU A N 1
ATOM 668 C CA . LEU A 1 89 ? 2.402 -17.656 -18.422 1 98.81 89 LEU A CA 1
ATOM 669 C C . LEU A 1 89 ? 3.854 -17.219 -18.578 1 98.81 89 LEU A C 1
ATOM 671 O O . LEU A 1 89 ? 4.477 -17.469 -19.609 1 98.81 89 LEU A O 1
ATOM 675 N N . ALA A 1 90 ? 4.383 -16.578 -17.547 1 98.56 90 ALA A N 1
ATOM 676 C CA . ALA A 1 90 ? 5.777 -16.141 -17.578 1 98.56 90 ALA A CA 1
ATOM 677 C C . ALA A 1 90 ? 6.719 -17.328 -17.75 1 98.56 90 ALA A C 1
ATOM 679 O O . ALA A 1 90 ? 7.684 -17.266 -18.516 1 98.56 90 ALA A O 1
ATOM 680 N N . ALA A 1 91 ? 6.426 -18.406 -17.094 1 98.06 91 ALA A N 1
ATOM 681 C CA . ALA A 1 91 ? 7.258 -19.609 -17.188 1 98.06 91 ALA A CA 1
ATOM 682 C C . ALA A 1 91 ? 7.188 -20.219 -18.578 1 98.06 91 ALA A C 1
ATOM 684 O O . ALA A 1 91 ? 8.164 -20.797 -19.062 1 98.06 91 ALA A O 1
ATOM 685 N N . ASP A 1 92 ? 6.043 -20.109 -19.219 1 98.19 92 ASP A N 1
ATOM 686 C CA . ASP A 1 92 ? 5.879 -20.641 -20.562 1 98.19 92 ASP A CA 1
ATOM 687 C C . ASP A 1 92 ? 6.723 -19.875 -21.562 1 98.19 92 ASP A C 1
ATOM 689 O O . ASP A 1 92 ? 7.301 -20.453 -22.484 1 98.19 92 ASP A O 1
ATOM 693 N N . ILE A 1 93 ? 6.828 -18.609 -21.375 1 96.94 93 ILE A N 1
ATOM 694 C CA . ILE A 1 93 ? 7.52 -17.719 -22.297 1 96.94 93 ILE A CA 1
ATOM 695 C C . ILE A 1 93 ? 9.016 -17.703 -21.984 1 96.94 93 ILE A C 1
ATOM 697 O O . ILE A 1 93 ? 9.844 -17.672 -22.891 1 96.94 93 ILE A O 1
ATOM 701 N N . PHE A 1 94 ? 9.359 -17.766 -20.672 1 95.81 94 PHE A N 1
ATOM 702 C CA . PHE A 1 94 ? 10.734 -17.547 -20.25 1 95.81 94 PHE A CA 1
ATOM 703 C C . PHE A 1 94 ? 11.258 -18.766 -19.484 1 95.81 94 PHE A C 1
ATOM 705 O O . PHE A 1 94 ? 11.93 -18.609 -18.453 1 95.81 94 PHE A O 1
ATOM 712 N N . SER A 1 95 ? 10.93 -19.969 -20 1 95.44 95 SER A N 1
ATOM 713 C CA . SER A 1 95 ? 11.289 -21.188 -19.297 1 95.44 95 SER A CA 1
ATOM 714 C C . SER A 1 95 ? 12.789 -21.25 -19.016 1 95.44 95 SER A C 1
ATOM 716 O O . SER A 1 95 ? 13.211 -21.734 -17.953 1 95.44 95 SER A O 1
ATOM 718 N N . CYS A 1 96 ? 13.633 -20.688 -19.828 1 93.5 96 CYS A N 1
ATOM 719 C CA . CYS A 1 96 ? 15.086 -20.781 -19.703 1 93.5 96 CYS A CA 1
ATOM 720 C C . CYS A 1 96 ? 15.602 -19.828 -18.625 1 93.5 96 CYS A C 1
ATOM 722 O O . CYS A 1 96 ? 16.766 -19.938 -18.219 1 93.5 96 CYS A O 1
ATOM 724 N N . LYS A 1 97 ? 14.742 -18.969 -18.156 1 94.94 97 LYS A N 1
ATOM 725 C CA . LYS A 1 97 ? 15.164 -17.984 -17.156 1 94.94 97 LYS A CA 1
ATOM 726 C C . LYS A 1 97 ? 14.664 -18.359 -15.766 1 94.94 97 LYS A C 1
ATOM 728 O O . LYS A 1 97 ? 14.852 -17.594 -14.812 1 94.94 97 LYS A O 1
ATOM 733 N N . ILE A 1 98 ? 14.086 -19.469 -15.625 1 96.31 98 ILE A N 1
ATOM 734 C CA . ILE A 1 98 ? 13.438 -19.828 -14.359 1 96.31 98 ILE A CA 1
ATOM 735 C C . ILE A 1 98 ? 14.062 -21.109 -13.812 1 96.31 98 ILE A C 1
ATOM 737 O O . ILE A 1 98 ? 14.109 -22.125 -14.508 1 96.31 98 ILE A O 1
ATOM 741 N N . SER A 1 99 ? 14.547 -21.047 -12.602 1 96.25 99 SER A N 1
ATOM 742 C CA . SER A 1 99 ? 15.062 -22.234 -11.938 1 96.25 99 SER A CA 1
ATOM 743 C C . SER A 1 99 ? 13.938 -23.078 -11.344 1 96.25 99 SER A C 1
ATOM 745 O O . SER A 1 99 ? 13.984 -24.312 -11.383 1 96.25 99 SER A O 1
ATOM 747 N N . ALA A 1 100 ? 12.953 -22.359 -10.812 1 98.12 100 ALA A N 1
ATOM 748 C CA . ALA A 1 100 ? 11.773 -23.016 -10.242 1 98.12 100 ALA A CA 1
ATOM 749 C C . ALA A 1 100 ? 10.602 -22.047 -10.141 1 98.12 100 ALA A C 1
ATOM 751 O O . ALA A 1 100 ? 10.805 -20.844 -9.961 1 98.12 100 ALA A O 1
ATOM 752 N N . VAL A 1 101 ? 9.469 -22.562 -10.289 1 98.81 101 VAL A N 1
ATOM 753 C CA . VAL A 1 101 ? 8.25 -21.844 -9.945 1 98.81 101 VAL A CA 1
ATOM 754 C C . VAL A 1 101 ? 7.66 -22.406 -8.656 1 98.81 101 VAL A C 1
ATOM 756 O O . VAL A 1 101 ? 7.465 -23.625 -8.531 1 98.81 101 VAL A O 1
ATOM 759 N N . VAL A 1 102 ? 7.457 -21.547 -7.699 1 99 102 VAL A N 1
ATOM 760 C CA . VAL A 1 102 ? 6.828 -21.922 -6.434 1 99 102 VAL A CA 1
ATOM 761 C C . VAL A 1 102 ? 5.383 -21.422 -6.414 1 99 102 VAL A C 1
ATOM 763 O O . VAL A 1 102 ? 5.133 -20.219 -6.52 1 99 102 VAL A O 1
ATOM 766 N N . PHE A 1 103 ? 4.477 -22.344 -6.305 1 98.94 103 PHE A N 1
ATOM 767 C CA . PHE A 1 103 ? 3.066 -22.016 -6.141 1 98.94 103 PHE A CA 1
ATOM 768 C C . PHE A 1 103 ? 2.67 -22.047 -4.668 1 98.94 103 PHE A C 1
ATOM 770 O O . PHE A 1 103 ? 2.51 -23.125 -4.086 1 98.94 103 PHE A O 1
ATOM 777 N N . LEU A 1 104 ? 2.516 -20.922 -4.082 1 99 104 LEU A N 1
ATOM 778 C CA . LEU A 1 104 ? 2.08 -20.766 -2.699 1 99 104 LEU A CA 1
ATOM 779 C C . LEU A 1 104 ? 0.566 -20.594 -2.619 1 99 104 LEU A C 1
ATOM 781 O O . LEU A 1 104 ? 0.04 -19.531 -2.926 1 99 104 LEU A O 1
ATOM 785 N N . ALA A 1 105 ? -0.126 -21.656 -2.146 1 98.88 105 ALA A N 1
ATOM 786 C CA . ALA A 1 105 ? -1.586 -21.594 -2.17 1 98.88 105 ALA A CA 1
ATOM 787 C C . ALA A 1 105 ? -2.086 -20.922 -3.449 1 98.88 105 ALA A C 1
ATOM 789 O O . ALA A 1 105 ? -2.902 -20 -3.398 1 98.88 105 ALA A O 1
ATOM 790 N N . ALA A 1 106 ? -1.558 -21.359 -4.574 1 98.88 106 ALA A N 1
ATOM 791 C CA . ALA A 1 106 ? -1.805 -20.688 -5.848 1 98.88 106 ALA A CA 1
ATOM 792 C C . ALA A 1 106 ? -2.496 -21.625 -6.836 1 98.88 106 ALA A C 1
ATOM 794 O O . ALA A 1 106 ? -2.332 -22.844 -6.766 1 98.88 106 ALA A O 1
ATOM 795 N N . PHE A 1 107 ? -3.242 -21.047 -7.73 1 98.88 107 PHE A N 1
ATOM 796 C CA . PHE A 1 107 ? -3.738 -21.812 -8.875 1 98.88 107 PHE A CA 1
ATOM 797 C C . PHE A 1 107 ? -2.588 -22.25 -9.773 1 98.88 107 PHE A C 1
ATOM 799 O O . PHE A 1 107 ? -1.757 -21.438 -10.172 1 98.88 107 PHE A O 1
ATOM 806 N N . MET A 1 108 ? -2.561 -23.516 -10.008 1 98.81 108 MET A N 1
ATOM 807 C CA . MET A 1 108 ? -1.499 -24.125 -10.797 1 98.81 108 MET A CA 1
ATOM 808 C C . MET A 1 108 ? -2.066 -24.781 -12.055 1 98.81 108 MET A C 1
ATOM 810 O O . MET A 1 108 ? -2.482 -25.938 -12.023 1 98.81 108 MET A O 1
ATOM 814 N N . PRO A 1 109 ? -1.996 -24.031 -13.188 1 98.56 109 PRO A N 1
ATOM 815 C CA . PRO A 1 109 ? -2.473 -24.625 -14.438 1 98.56 109 PRO A CA 1
ATOM 816 C C . PRO A 1 109 ? -1.684 -25.875 -14.828 1 98.56 109 PRO A C 1
ATOM 818 O O . PRO A 1 109 ? -0.535 -26.047 -14.406 1 98.56 109 PRO A O 1
ATOM 821 N N . ASP A 1 110 ? -2.361 -26.781 -15.578 1 98.12 110 ASP A N 1
ATOM 822 C CA . ASP A 1 110 ? -1.651 -27.891 -16.219 1 98.12 110 ASP A CA 1
ATOM 823 C C . ASP A 1 110 ? -1.368 -27.578 -17.688 1 98.12 110 ASP A C 1
ATOM 825 O O . ASP A 1 110 ? -1.464 -26.438 -18.109 1 98.12 110 ASP A O 1
ATOM 829 N N . THR A 1 111 ? -0.901 -28.578 -18.469 1 98.06 111 THR A N 1
ATOM 830 C CA . THR A 1 111 ? -0.549 -28.344 -19.875 1 98.06 111 THR A CA 1
ATOM 831 C C . THR A 1 111 ? -1.58 -28.984 -20.797 1 98.06 111 THR A C 1
ATOM 833 O O . THR A 1 111 ? -1.347 -29.094 -22 1 98.06 111 THR A O 1
ATOM 836 N N . ARG A 1 112 ? -2.674 -29.375 -20.359 1 97.31 112 ARG A N 1
ATOM 837 C CA . ARG A 1 112 ? -3.684 -30.062 -21.156 1 97.31 112 ARG A CA 1
ATOM 838 C C . ARG A 1 112 ? -4.941 -29.219 -21.297 1 97.31 112 ARG A C 1
ATOM 840 O O . ARG A 1 112 ? -5.641 -29.297 -22.312 1 97.31 112 ARG A O 1
ATOM 847 N N . ASN A 1 113 ? -5.219 -28.484 -20.266 1 97.5 113 ASN A N 1
ATOM 848 C CA . ASN A 1 113 ? -6.422 -27.656 -20.203 1 97.5 113 ASN A CA 1
ATOM 849 C C . ASN A 1 113 ? -6.098 -26.188 -20.406 1 97.5 113 ASN A C 1
ATOM 851 O O . ASN A 1 113 ? -4.941 -25.781 -20.312 1 97.5 113 ASN A O 1
ATOM 855 N N . PRO A 1 114 ? -7.203 -25.375 -20.672 1 97.56 114 PRO A N 1
ATOM 856 C CA . PRO A 1 114 ? -6.984 -23.938 -20.703 1 97.56 114 PRO A CA 1
ATOM 857 C C . PRO A 1 114 ? -6.406 -23.391 -19.406 1 97.56 114 PRO A C 1
ATOM 859 O O . PRO A 1 114 ? -6.688 -23.922 -18.328 1 97.56 114 PRO A O 1
ATOM 862 N N . PRO A 1 115 ? -5.613 -22.328 -19.484 1 97.81 115 PRO A N 1
ATOM 863 C CA . PRO A 1 115 ? -4.926 -21.781 -18.312 1 97.81 115 PRO A CA 1
ATOM 864 C C . PRO A 1 115 ? -5.871 -21.516 -17.141 1 97.81 115 PRO A C 1
ATOM 866 O O . PRO A 1 115 ? -5.492 -21.688 -15.977 1 97.81 115 PRO A O 1
ATOM 869 N N . ALA A 1 116 ? -7.102 -21.125 -17.406 1 97.88 116 ALA A N 1
ATOM 870 C CA . ALA A 1 116 ? -8.031 -20.688 -16.375 1 97.88 116 ALA A CA 1
ATOM 871 C C . ALA A 1 116 ? -8.82 -21.859 -15.805 1 97.88 116 ALA A C 1
ATOM 873 O O . ALA A 1 116 ? -9.641 -21.688 -14.906 1 97.88 116 ALA A O 1
ATOM 874 N N . TYR A 1 117 ? -8.578 -23.078 -16.25 1 97.88 117 TYR A N 1
ATOM 875 C CA . TYR A 1 117 ? -9.375 -24.25 -15.898 1 97.88 117 TYR A CA 1
ATOM 876 C C . TYR A 1 117 ? -9.414 -24.453 -14.391 1 97.88 117 TYR A C 1
ATOM 878 O O . TYR A 1 117 ? -10.492 -24.625 -13.812 1 97.88 117 TYR A O 1
ATOM 886 N N . VAL A 1 118 ? -8.289 -24.375 -13.75 1 97.69 118 VAL A N 1
ATOM 887 C CA . VAL A 1 118 ? -8.172 -24.641 -12.32 1 97.69 118 VAL A CA 1
ATOM 888 C C . VAL A 1 118 ? -8.883 -23.547 -11.531 1 97.69 118 VAL A C 1
ATOM 890 O O . VAL A 1 118 ? -9.461 -23.812 -10.477 1 97.69 118 VAL A O 1
ATOM 893 N N . PHE A 1 119 ? -8.867 -22.344 -11.992 1 98 119 PHE A N 1
ATOM 894 C CA . PHE A 1 119 ? -9.531 -21.219 -11.328 1 98 119 PHE A CA 1
ATOM 895 C C . PHE A 1 119 ? -11.047 -21.328 -11.492 1 98 119 PHE A C 1
ATOM 897 O O . PHE A 1 119 ? -11.781 -21.234 -10.508 1 98 119 PHE A O 1
ATOM 904 N N . GLU A 1 120 ? -11.461 -21.547 -12.695 1 96.06 120 GLU A N 1
ATOM 905 C CA . GLU A 1 120 ? -12.891 -21.594 -12.992 1 96.06 120 GLU A CA 1
ATOM 906 C C . GLU A 1 120 ? -13.57 -22.766 -12.289 1 96.06 120 GLU A C 1
ATOM 908 O O . GLU A 1 120 ? -14.719 -22.672 -11.859 1 96.06 120 GLU A O 1
ATOM 913 N N . LYS A 1 121 ? -12.859 -23.875 -12.258 1 95.88 121 LYS A N 1
ATOM 914 C CA . LYS A 1 121 ? -13.406 -25.031 -11.555 1 95.88 121 LYS A CA 1
ATOM 915 C C . LYS A 1 121 ? -13.766 -24.688 -10.117 1 95.88 121 LYS A C 1
ATOM 917 O O . LYS A 1 121 ? -14.836 -25.062 -9.625 1 95.88 121 LYS A O 1
ATOM 922 N N . LEU A 1 122 ? -12.93 -23.922 -9.43 1 96 122 LEU A N 1
ATOM 923 C CA . LEU A 1 122 ? -13.172 -23.594 -8.031 1 96 122 LEU A CA 1
ATOM 924 C C . LEU A 1 122 ? -14.273 -22.547 -7.902 1 96 122 LEU A C 1
ATOM 926 O O . LEU A 1 122 ? -15.219 -22.719 -7.133 1 96 122 LEU A O 1
ATOM 930 N N . ILE A 1 123 ? -14.164 -21.484 -8.656 1 92.5 123 ILE A N 1
ATOM 931 C CA . ILE A 1 123 ? -15.047 -20.328 -8.461 1 92.5 123 ILE A CA 1
ATOM 932 C C . ILE A 1 123 ? -16.484 -20.734 -8.766 1 92.5 123 ILE A C 1
ATOM 934 O O . ILE A 1 123 ? -17.422 -20.219 -8.148 1 92.5 123 ILE A O 1
ATOM 938 N N . ARG A 1 124 ? -16.688 -21.609 -9.648 1 89.25 124 ARG A N 1
ATOM 939 C CA . ARG A 1 124 ? -18.016 -22.078 -10.016 1 89.25 124 ARG A CA 1
ATOM 940 C C . ARG A 1 124 ? -18.609 -22.953 -8.914 1 89.25 124 ARG A C 1
ATOM 942 O O . ARG A 1 124 ? -19.828 -23.125 -8.844 1 89.25 124 ARG A O 1
ATOM 949 N N . SER A 1 125 ? -17.766 -23.469 -8.117 1 91.56 125 SER A N 1
ATOM 950 C CA . SER A 1 125 ? -18.219 -24.359 -7.055 1 91.56 125 SER A CA 1
ATOM 951 C C . SER A 1 125 ? -18.547 -23.578 -5.785 1 91.56 125 SER A C 1
ATOM 953 O O . SER A 1 125 ? -19.188 -24.125 -4.875 1 91.56 125 SER A O 1
ATOM 955 N N . ILE A 1 126 ? -18.203 -22.344 -5.676 1 92.19 126 ILE A N 1
ATOM 956 C CA . ILE A 1 126 ? -18.422 -21.547 -4.477 1 92.19 126 ILE A CA 1
ATOM 957 C C . ILE A 1 126 ? -19.703 -20.734 -4.613 1 92.19 126 ILE A C 1
ATOM 959 O O . ILE A 1 126 ? -19.844 -19.906 -5.52 1 92.19 126 ILE A O 1
ATOM 963 N N . PRO A 1 127 ? -20.641 -20.953 -3.707 1 93.38 127 PRO A N 1
ATOM 964 C CA . PRO A 1 127 ? -21.875 -20.156 -3.742 1 93.38 127 PRO A CA 1
ATOM 965 C C . PRO A 1 127 ? -21.609 -18.656 -3.58 1 93.38 127 PRO A C 1
ATOM 967 O O . PRO A 1 127 ? -20.688 -18.266 -2.854 1 93.38 127 PRO A O 1
ATOM 970 N N . ARG A 1 128 ? -22.469 -17.938 -4.156 1 90.81 128 ARG A N 1
ATOM 971 C CA . ARG A 1 128 ? -22.328 -16.484 -4.164 1 90.81 128 ARG A CA 1
ATOM 972 C C . ARG A 1 128 ? -22.297 -15.922 -2.746 1 90.81 128 ARG A C 1
ATOM 974 O O . ARG A 1 128 ? -21.547 -14.984 -2.463 1 90.81 128 ARG A O 1
ATOM 981 N N . GLU A 1 129 ? -23 -16.469 -1.867 1 94.44 129 GLU A N 1
ATOM 982 C CA . GLU A 1 129 ? -23.141 -15.977 -0.497 1 94.44 129 GLU A CA 1
ATOM 983 C C . GLU A 1 129 ? -21.812 -16.109 0.262 1 94.44 129 GLU A C 1
ATOM 985 O O . GLU A 1 129 ? -21.578 -15.375 1.223 1 94.44 129 GLU A O 1
ATOM 990 N N . GLU A 1 130 ? -21 -17 -0.195 1 95.56 130 GLU A N 1
ATOM 991 C CA . GLU A 1 130 ? -19.734 -17.266 0.485 1 95.56 130 GLU A CA 1
ATOM 992 C C . GLU A 1 130 ? -18.719 -16.156 0.219 1 95.56 130 GLU A C 1
ATOM 994 O O . GLU A 1 130 ? -17.703 -16.062 0.909 1 95.56 130 GLU A O 1
ATOM 999 N N . TRP A 1 131 ? -19 -15.305 -0.739 1 96.56 131 TRP A N 1
ATOM 1000 C CA . TRP A 1 131 ? -18.078 -14.219 -1.09 1 96.56 131 TRP A CA 1
ATOM 1001 C C . TRP A 1 131 ? -18.406 -12.961 -0.284 1 96.56 131 TRP A C 1
ATOM 1003 O O . TRP A 1 131 ? -17.703 -11.953 -0.399 1 96.56 131 TRP A O 1
ATOM 1013 N N . LEU A 1 132 ? -19.422 -13.039 0.534 1 97.75 132 LEU A N 1
ATOM 1014 C CA . LEU A 1 132 ? -19.797 -11.977 1.458 1 97.75 132 LEU A CA 1
ATOM 1015 C C . LEU A 1 132 ? -19.891 -10.633 0.74 1 97.75 132 LEU A C 1
ATOM 1017 O O . LEU A 1 132 ? -20.672 -10.477 -0.196 1 97.75 132 LEU A O 1
ATOM 1021 N N . ASP A 1 133 ? -19.094 -9.609 1.107 1 98.56 133 ASP A N 1
ATOM 1022 C CA . ASP A 1 133 ? -19.234 -8.25 0.602 1 98.56 133 ASP A CA 1
ATOM 1023 C C . ASP A 1 133 ? -18.281 -7.992 -0.567 1 98.56 133 ASP A C 1
ATOM 1025 O O . ASP A 1 133 ? -18 -6.844 -0.905 1 98.56 133 ASP A O 1
ATOM 1029 N N . THR A 1 134 ? -17.781 -9.062 -1.133 1 98.44 134 THR A N 1
ATOM 1030 C CA . THR A 1 134 ? -16.969 -8.922 -2.338 1 98.44 134 THR A CA 1
ATOM 1031 C C . THR A 1 134 ? -17.812 -8.391 -3.496 1 98.44 134 THR A C 1
ATOM 1033 O O . THR A 1 134 ? -18.953 -8.82 -3.691 1 98.44 134 THR A O 1
ATOM 1036 N N . ALA A 1 135 ? -17.234 -7.449 -4.242 1 98.5 135 ALA A N 1
ATOM 1037 C CA . ALA A 1 135 ? -17.922 -6.875 -5.391 1 98.5 135 ALA A CA 1
ATOM 1038 C C . ALA A 1 135 ? -17.406 -7.477 -6.695 1 98.5 135 ALA A C 1
ATOM 1040 O O . ALA A 1 135 ? -16.203 -7.516 -6.934 1 98.5 135 ALA A O 1
ATOM 1041 N N . PHE A 1 136 ? -18.312 -7.961 -7.465 1 97.25 136 PHE A N 1
ATOM 1042 C CA . PHE A 1 136 ? -17.984 -8.484 -8.789 1 97.25 136 PHE A CA 1
ATOM 1043 C C . PHE A 1 136 ? -18.5 -7.547 -9.875 1 97.25 136 PHE A C 1
ATOM 1045 O O . PHE A 1 136 ? -19.484 -6.844 -9.688 1 97.25 136 PHE A O 1
ATOM 1052 N N . GLY A 1 137 ? -17.719 -7.477 -10.945 1 97.25 137 GLY A N 1
ATOM 1053 C CA . GLY A 1 137 ? -18.109 -6.637 -12.062 1 97.25 137 GLY A CA 1
ATOM 1054 C C . GLY A 1 137 ? -17.812 -7.27 -13.414 1 97.25 137 GLY A C 1
ATOM 1055 O O . GLY A 1 137 ? -17.172 -8.312 -13.492 1 97.25 137 GLY A O 1
ATOM 1056 N N . ARG A 1 138 ? -18.422 -6.68 -14.492 1 97.44 138 ARG A N 1
ATOM 1057 C CA . ARG A 1 138 ? -18.188 -7.051 -15.883 1 97.44 138 ARG A CA 1
ATOM 1058 C C . ARG A 1 138 ? -17.719 -5.848 -16.688 1 97.44 138 ARG A C 1
ATOM 1060 O O . ARG A 1 138 ? -18.109 -4.711 -16.406 1 97.44 138 ARG A O 1
ATOM 1067 N N . TYR A 1 139 ? -16.812 -6.148 -17.578 1 98.06 139 TYR A N 1
ATOM 1068 C CA . TYR A 1 139 ? -16.328 -5.09 -18.453 1 98.06 139 TYR A CA 1
ATOM 1069 C C . TYR A 1 139 ? -15.953 -5.645 -19.828 1 98.06 139 TYR A C 1
ATOM 1071 O O . TYR A 1 139 ? -16.047 -6.852 -20.062 1 98.06 139 TYR A O 1
ATOM 1079 N N . GLY A 1 140 ? -15.672 -4.836 -20.797 1 95.62 140 GLY A N 1
ATOM 1080 C CA . GLY A 1 140 ? -15.273 -5.254 -22.125 1 95.62 140 GLY A CA 1
ATOM 1081 C C . GLY A 1 140 ? -16.453 -5.496 -23.047 1 95.62 140 GLY A C 1
ATOM 1082 O O . GLY A 1 140 ? -17.469 -4.797 -22.969 1 95.62 140 GLY A O 1
ATOM 1083 N N . ASN A 1 141 ? -16.25 -6.449 -24 1 93.31 141 ASN A N 1
ATOM 1084 C CA . ASN A 1 141 ? -17.281 -6.781 -24.984 1 93.31 141 ASN A CA 1
ATOM 1085 C C . ASN A 1 141 ? -18.5 -7.43 -24.328 1 93.31 141 ASN A C 1
ATOM 1087 O O . ASN A 1 141 ? -18.391 -8.5 -23.734 1 93.31 141 ASN A O 1
ATOM 1091 N N . PRO A 1 142 ? -19.656 -6.879 -24.516 1 92.56 142 PRO A N 1
ATOM 1092 C CA . PRO A 1 142 ? -20.875 -7.395 -23.859 1 92.56 142 PRO A CA 1
ATOM 1093 C C . PRO A 1 142 ? -21.219 -8.812 -24.297 1 92.56 142 PRO A C 1
ATOM 1095 O O . PRO A 1 142 ? -21.844 -9.562 -23.531 1 92.56 142 PRO A O 1
ATOM 1098 N N . ASP A 1 143 ? -20.922 -9.266 -25.422 1 92.69 143 ASP A N 1
ATOM 1099 C CA . ASP A 1 143 ? -21.219 -10.609 -25.922 1 92.69 143 ASP A CA 1
ATOM 1100 C C . ASP A 1 143 ? -20.297 -11.648 -25.297 1 92.69 143 ASP A C 1
ATOM 1102 O O . ASP A 1 143 ? -20.641 -12.828 -25.219 1 92.69 143 ASP A O 1
ATOM 1106 N N . CYS A 1 144 ? -19.125 -11.281 -24.875 1 93.56 144 CYS A N 1
ATOM 1107 C CA . CYS A 1 144 ? -18.125 -12.102 -24.172 1 93.56 144 CYS A CA 1
ATOM 1108 C C . CYS A 1 144 ? -17.422 -11.297 -23.094 1 93.56 144 CYS A C 1
ATOM 1110 O O . CYS A 1 144 ? -16.219 -11.016 -23.219 1 93.56 144 CYS A O 1
ATOM 1112 N N . PRO A 1 145 ? -18.141 -10.992 -22.078 1 96.75 145 PRO A N 1
ATOM 1113 C CA . PRO A 1 145 ? -17.625 -10.023 -21.109 1 96.75 145 PRO A CA 1
ATOM 1114 C C . PRO A 1 145 ? -16.453 -10.57 -20.297 1 96.75 145 PRO A C 1
ATOM 1116 O O . PRO A 1 145 ? -16.375 -11.773 -20.047 1 96.75 145 PRO A O 1
ATOM 1119 N N . LEU A 1 146 ? -15.578 -9.727 -19.938 1 98.31 146 LEU A N 1
ATOM 1120 C CA . LEU A 1 146 ? -14.555 -9.977 -18.938 1 98.31 146 LEU A CA 1
ATOM 1121 C C . LEU A 1 146 ? -15.094 -9.695 -17.531 1 98.31 146 LEU A C 1
ATOM 1123 O O . LEU A 1 146 ? -16.094 -9 -17.375 1 98.31 146 LEU A O 1
ATOM 1127 N N . GLU A 1 147 ? -14.461 -10.297 -16.578 1 97.81 147 GLU A N 1
ATOM 1128 C CA . GLU A 1 147 ? -14.953 -10.195 -15.203 1 97.81 147 GLU A CA 1
ATOM 1129 C C . GLU A 1 147 ? -13.898 -9.57 -14.289 1 97.81 147 GLU A C 1
ATOM 1131 O O . GLU A 1 147 ? -12.703 -9.727 -14.516 1 97.81 147 GLU A O 1
ATOM 1136 N N . SER A 1 148 ? -14.352 -8.82 -13.328 1 98.5 148 SER A N 1
ATOM 1137 C CA . SER A 1 148 ? -13.492 -8.203 -12.32 1 98.5 148 SER A CA 1
ATOM 1138 C C . SER A 1 148 ? -14.016 -8.469 -10.914 1 98.5 148 SER A C 1
ATOM 1140 O O . SER A 1 148 ? -15.164 -8.883 -10.742 1 98.5 148 SER A O 1
ATOM 1142 N N . ALA A 1 149 ? -13.164 -8.297 -9.93 1 98.31 149 ALA A N 1
ATOM 1143 C CA . ALA A 1 149 ? -13.562 -8.445 -8.531 1 98.31 149 ALA A CA 1
ATOM 1144 C C . ALA A 1 149 ? -12.805 -7.469 -7.641 1 98.31 149 ALA A C 1
ATOM 1146 O O . ALA A 1 149 ? -11.672 -7.098 -7.941 1 98.31 149 ALA A O 1
ATOM 1147 N N . LEU A 1 150 ? -13.406 -7.051 -6.602 1 98.81 150 LEU A N 1
ATOM 1148 C CA . LEU A 1 150 ? -12.82 -6.344 -5.469 1 98.81 150 LEU A CA 1
ATOM 1149 C C . LEU A 1 150 ? -13.195 -7.023 -4.152 1 98.81 150 LEU A C 1
ATOM 1151 O O . LEU A 1 150 ? -14.359 -6.996 -3.748 1 98.81 150 LEU A O 1
ATOM 1155 N N . LEU A 1 151 ? -12.242 -7.621 -3.51 1 98.75 151 LEU A N 1
ATOM 1156 C CA . LEU A 1 151 ? -12.5 -8.344 -2.27 1 98.75 151 LEU A CA 1
ATOM 1157 C C . LEU A 1 151 ? -13.039 -7.402 -1.195 1 98.75 151 LEU A C 1
ATOM 1159 O O . LEU A 1 151 ? -12.484 -6.32 -0.979 1 98.75 151 LEU A O 1
ATOM 1163 N N . GLY A 1 152 ? -14.102 -7.828 -0.531 1 98.62 152 GLY A N 1
ATOM 1164 C CA . GLY A 1 152 ? -14.703 -7.023 0.521 1 98.62 152 GLY A CA 1
ATOM 1165 C C . GLY A 1 152 ? -14 -7.168 1.857 1 98.62 152 GLY A C 1
ATOM 1166 O O . GLY A 1 152 ? -13.391 -8.203 2.135 1 98.62 152 GLY A O 1
ATOM 1167 N N . PRO A 1 153 ? -14.094 -6.125 2.703 1 98.44 153 PRO A N 1
ATOM 1168 C CA . PRO A 1 153 ? -13.422 -6.18 4.004 1 98.44 153 PRO A CA 1
ATOM 1169 C C . PRO A 1 153 ? -13.93 -7.328 4.879 1 98.44 153 PRO A C 1
ATOM 1171 O O . PRO A 1 153 ? -13.148 -7.938 5.613 1 98.44 153 PRO A O 1
ATOM 1174 N N . LYS A 1 154 ? -15.164 -7.613 4.875 1 98.56 154 LYS A N 1
ATOM 1175 C CA . LYS A 1 154 ? -15.695 -8.719 5.668 1 98.56 154 LYS A CA 1
ATOM 1176 C C . LYS A 1 154 ? -15.203 -10.062 5.141 1 98.56 154 LYS A C 1
ATOM 1178 O O . LYS A 1 154 ? -14.828 -10.938 5.918 1 98.56 154 LYS A O 1
ATOM 1183 N N . PHE A 1 155 ? -15.219 -10.242 3.842 1 98.75 155 PHE A N 1
ATOM 1184 C CA . PHE A 1 155 ? -14.703 -11.453 3.221 1 98.75 155 PHE A CA 1
ATOM 1185 C C . PHE A 1 155 ? -13.234 -11.656 3.574 1 98.75 155 PHE A C 1
ATOM 1187 O O . PHE A 1 155 ? -12.828 -12.75 3.961 1 98.75 155 PHE A O 1
ATOM 1194 N N . MET A 1 156 ? -12.461 -10.586 3.463 1 98.81 156 MET A N 1
ATOM 1195 C CA . MET A 1 156 ? -11.031 -10.68 3.764 1 98.81 156 MET A CA 1
ATOM 1196 C C . MET A 1 156 ? -10.812 -11.07 5.223 1 98.81 156 MET A C 1
ATOM 1198 O O . MET A 1 156 ? -9.984 -11.93 5.52 1 98.81 156 MET A O 1
ATOM 1202 N N . ALA A 1 157 ? -11.57 -10.469 6.09 1 98.62 157 ALA A N 1
ATOM 1203 C CA . ALA A 1 157 ? -11.406 -10.742 7.516 1 98.62 157 ALA A CA 1
ATOM 1204 C C . ALA A 1 157 ? -11.75 -12.188 7.84 1 98.62 157 ALA A C 1
ATOM 1206 O O . ALA A 1 157 ? -11.039 -12.844 8.609 1 98.62 157 ALA A O 1
ATOM 1207 N N . LYS A 1 158 ? -12.727 -12.719 7.211 1 98.38 158 LYS A N 1
ATOM 1208 C CA . LYS A 1 158 ? -13.281 -14.016 7.594 1 98.38 158 LYS A CA 1
ATOM 1209 C C . LYS A 1 158 ? -12.57 -15.156 6.859 1 98.38 158 LYS A C 1
ATOM 1211 O O . LYS A 1 158 ? -12.383 -16.234 7.418 1 98.38 158 LYS A O 1
ATOM 1216 N N . LYS A 1 159 ? -12.133 -14.875 5.609 1 98.19 159 LYS A N 1
ATOM 1217 C CA . LYS A 1 159 ? -11.734 -16 4.762 1 98.19 159 LYS A CA 1
ATOM 1218 C C . LYS A 1 159 ? -10.273 -15.875 4.336 1 98.19 159 LYS A C 1
ATOM 1220 O O . LYS A 1 159 ? -9.609 -16.891 4.098 1 98.19 159 LYS A O 1
ATOM 1225 N N . VAL A 1 160 ? -9.766 -14.703 4.277 1 98.75 160 VAL A N 1
ATOM 1226 C CA . VAL A 1 160 ? -8.469 -14.5 3.643 1 98.75 160 VAL A CA 1
ATOM 1227 C C . VAL A 1 160 ? -7.391 -14.305 4.711 1 98.75 160 VAL A C 1
ATOM 1229 O O . VAL A 1 160 ? -6.289 -14.852 4.598 1 98.75 160 VAL A O 1
ATOM 1232 N N . TYR A 1 161 ? -7.711 -13.492 5.754 1 98.81 161 TYR A N 1
ATOM 1233 C CA . TYR A 1 161 ? -6.738 -13.047 6.742 1 98.81 161 TYR A CA 1
ATOM 1234 C C . TYR A 1 161 ? -7.078 -13.586 8.125 1 98.81 161 TYR A C 1
ATOM 1236 O O . TYR A 1 161 ? -6.676 -13.008 9.141 1 98.81 161 TYR A O 1
ATOM 1244 N N . GLN A 1 162 ? -7.785 -14.695 8.273 1 98.69 162 GLN A N 1
ATOM 1245 C CA . GLN A 1 162 ? -8.375 -15.109 9.547 1 98.69 162 GLN A CA 1
ATOM 1246 C C . GLN A 1 162 ? -7.301 -15.555 10.531 1 98.69 162 GLN A C 1
ATOM 1248 O O . GLN A 1 162 ? -7.566 -15.672 11.734 1 98.69 162 GLN A O 1
ATOM 1253 N N . ARG A 1 163 ? -6.09 -15.859 10.023 1 98.5 163 ARG A N 1
ATOM 1254 C CA . ARG A 1 163 ? -4.984 -16.219 10.914 1 98.5 163 ARG A CA 1
ATOM 1255 C C . ARG A 1 163 ? -3.867 -15.18 10.836 1 98.5 163 ARG A C 1
ATOM 1257 O O . ARG A 1 163 ? -2.799 -15.367 11.422 1 98.5 163 ARG A O 1
ATOM 1264 N N . SER A 1 164 ? -4.07 -14.094 10.102 1 98.75 164 SER A N 1
ATOM 1265 C CA . SER A 1 164 ? -3.08 -13.039 9.914 1 98.75 164 SER A CA 1
ATOM 1266 C C . SER A 1 164 ? -3.25 -11.938 10.953 1 98.75 164 SER A C 1
ATOM 1268 O O . SER A 1 164 ? -4.344 -11.75 11.492 1 98.75 164 SER A O 1
ATOM 1270 N N . PRO A 1 165 ? -2.143 -11.219 11.281 1 98.38 165 PRO A N 1
ATOM 1271 C CA . PRO A 1 165 ? -2.271 -10.07 12.18 1 98.38 165 PRO A CA 1
ATOM 1272 C C . PRO A 1 165 ? -3.285 -9.047 11.688 1 98.38 165 PRO A C 1
ATOM 1274 O O . PRO A 1 165 ? -3.367 -8.781 10.484 1 98.38 165 PRO A O 1
ATOM 1277 N N . ILE A 1 166 ? -3.979 -8.461 12.586 1 98.31 166 ILE A N 1
ATOM 1278 C CA . ILE A 1 166 ? -5.043 -7.512 12.273 1 98.31 166 ILE A CA 1
ATOM 1279 C C . ILE A 1 166 ? -4.457 -6.309 11.531 1 98.31 166 ILE A C 1
ATOM 1281 O O . ILE A 1 166 ? -5.109 -5.73 10.656 1 98.31 166 ILE A O 1
ATOM 1285 N N . GLU A 1 167 ? -3.223 -5.918 11.812 1 98.31 167 GLU A N 1
ATOM 1286 C CA . GLU A 1 167 ? -2.582 -4.789 11.141 1 98.31 167 GLU A CA 1
ATOM 1287 C C . GLU A 1 167 ? -2.459 -5.031 9.641 1 98.31 167 GLU A C 1
ATOM 1289 O O . GLU A 1 167 ? -2.645 -4.113 8.844 1 98.31 167 GLU A O 1
ATOM 1294 N N . ASP A 1 168 ? -2.176 -6.297 9.312 1 98.75 168 ASP A N 1
ATOM 1295 C CA . ASP A 1 168 ? -2.023 -6.617 7.895 1 98.75 168 ASP A CA 1
ATOM 1296 C C . ASP A 1 168 ? -3.371 -6.598 7.18 1 98.75 168 ASP A C 1
ATOM 1298 O O . ASP A 1 168 ? -3.449 -6.234 6.004 1 98.75 168 ASP A O 1
ATOM 1302 N N . LEU A 1 169 ? -4.391 -7.012 7.875 1 98.81 169 LEU A N 1
ATOM 1303 C CA . LEU A 1 169 ? -5.73 -6.891 7.316 1 98.81 169 LEU A CA 1
ATOM 1304 C C . LEU A 1 169 ? -6.094 -5.426 7.09 1 98.81 169 LEU A C 1
ATOM 1306 O O . LEU A 1 169 ? -6.648 -5.07 6.047 1 98.81 169 LEU A O 1
ATOM 1310 N N . GLU A 1 170 ? -5.812 -4.543 8.039 1 98.62 170 GLU A N 1
ATOM 1311 C CA . GLU A 1 170 ? -6.102 -3.117 7.902 1 98.62 170 GLU A CA 1
ATOM 1312 C C . GLU A 1 170 ? -5.312 -2.506 6.746 1 98.62 170 GLU A C 1
ATOM 1314 O O . GLU A 1 170 ? -5.836 -1.669 6.008 1 98.62 170 GLU A O 1
ATOM 1319 N N . LEU A 1 171 ? -4.082 -2.961 6.664 1 98.88 171 LEU A N 1
ATOM 1320 C CA . LEU A 1 171 ? -3.27 -2.555 5.523 1 98.88 171 LEU A CA 1
ATOM 1321 C C . LEU A 1 171 ? -3.934 -2.955 4.211 1 98.88 171 LEU A C 1
ATOM 1323 O O . LEU A 1 171 ? -4.043 -2.141 3.293 1 98.88 171 LEU A O 1
ATOM 1327 N N . ALA A 1 172 ? -4.383 -4.152 4.137 1 98.88 172 ALA A N 1
ATOM 1328 C CA . ALA A 1 172 ? -5.023 -4.664 2.928 1 98.88 172 ALA A CA 1
ATOM 1329 C C . ALA A 1 172 ? -6.281 -3.865 2.596 1 98.88 172 ALA A C 1
ATOM 1331 O O . ALA A 1 172 ? -6.527 -3.535 1.434 1 98.88 172 ALA A O 1
ATOM 1332 N N . LYS A 1 173 ? -7.039 -3.549 3.572 1 98.69 173 LYS A N 1
ATOM 1333 C CA . LYS A 1 173 ? -8.281 -2.818 3.355 1 98.69 173 LYS A CA 1
ATOM 1334 C C . LYS A 1 173 ? -8.023 -1.473 2.684 1 98.69 173 LYS A C 1
ATOM 1336 O O . LYS A 1 173 ? -8.875 -0.959 1.959 1 98.69 173 LYS A O 1
ATOM 1341 N N . MET A 1 174 ? -6.836 -0.966 2.855 1 98.62 174 MET A N 1
ATOM 1342 C CA . MET A 1 174 ? -6.508 0.343 2.297 1 98.62 174 MET A CA 1
ATOM 1343 C C . MET A 1 174 ? -5.887 0.203 0.911 1 98.62 174 MET A C 1
ATOM 1345 O O . MET A 1 174 ? -5.797 1.18 0.165 1 98.62 174 MET A O 1
ATOM 1349 N N . LEU A 1 175 ? -5.52 -1.101 0.585 1 98.88 175 LEU A N 1
ATOM 1350 C CA . LEU A 1 175 ? -4.629 -1.178 -0.566 1 98.88 175 LEU A CA 1
ATOM 1351 C C . LEU A 1 175 ? -5.191 -2.115 -1.63 1 98.88 175 LEU A C 1
ATOM 1353 O O . LEU A 1 175 ? -4.715 -2.129 -2.766 1 98.88 175 LEU A O 1
ATOM 1357 N N . VAL A 1 176 ? -6.23 -2.871 -1.316 1 98.81 176 VAL A N 1
ATOM 1358 C CA . VAL A 1 176 ? -6.809 -3.744 -2.334 1 98.81 176 VAL A CA 1
ATOM 1359 C C . VAL A 1 176 ? -7.469 -2.902 -3.422 1 98.81 176 VAL A C 1
ATOM 1361 O O . VAL A 1 176 ? -8.062 -1.858 -3.135 1 98.81 176 VAL A O 1
ATOM 1364 N N . ARG A 1 177 ? -7.344 -3.404 -4.633 1 98.56 177 ARG A N 1
ATOM 1365 C CA . ARG A 1 177 ? -7.902 -2.758 -5.816 1 98.56 177 ARG A CA 1
ATOM 1366 C C . ARG A 1 177 ? -8.695 -3.748 -6.656 1 98.56 177 ARG A C 1
ATOM 1368 O O . ARG A 1 177 ? -8.477 -4.957 -6.582 1 98.56 177 ARG A O 1
ATOM 1375 N N . VAL A 1 178 ? -9.57 -3.227 -7.461 1 98.62 178 VAL A N 1
ATOM 1376 C CA . VAL A 1 178 ? -10.297 -4.066 -8.406 1 98.62 178 VAL A CA 1
ATOM 1377 C C . VAL A 1 178 ? -9.32 -4.691 -9.398 1 98.62 178 VAL A C 1
ATOM 1379 O O . VAL A 1 178 ? -8.43 -4.016 -9.914 1 98.62 178 VAL A O 1
ATOM 1382 N N . ASN A 1 179 ? -9.414 -5.984 -9.555 1 98.75 179 ASN A N 1
ATOM 1383 C CA . ASN A 1 179 ? -8.602 -6.742 -10.492 1 98.75 179 ASN A CA 1
ATOM 1384 C C . ASN A 1 179 ? -9.461 -7.543 -11.469 1 98.75 179 ASN A C 1
ATOM 1386 O O . ASN A 1 179 ? -10.617 -7.844 -11.172 1 98.75 179 ASN A O 1
ATOM 1390 N N . PRO A 1 180 ? -8.867 -7.836 -12.664 1 98.62 180 PRO A N 1
ATOM 1391 C CA . PRO A 1 180 ? -9.562 -8.812 -13.5 1 98.62 180 PRO A CA 1
ATOM 1392 C C . PRO A 1 180 ? -9.539 -10.219 -12.914 1 98.62 180 PRO A C 1
ATOM 1394 O O . PRO A 1 180 ? -8.57 -10.602 -12.25 1 98.62 180 PRO A O 1
ATOM 1397 N N . LEU A 1 181 ? -10.602 -10.914 -13.133 1 98.19 181 LEU A N 1
ATOM 1398 C CA . LEU A 1 181 ? -10.586 -12.344 -12.875 1 98.19 181 LEU A CA 1
ATOM 1399 C C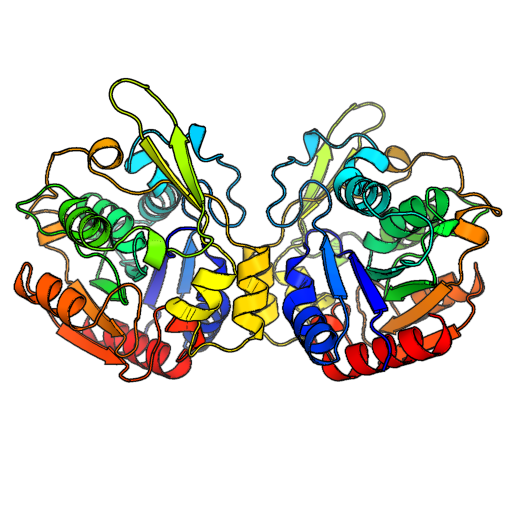 . LEU A 1 181 ? -10.07 -13.109 -14.094 1 98.19 181 LEU A C 1
ATOM 1401 O O . LEU A 1 181 ? -10.508 -12.859 -15.219 1 98.19 181 LEU A O 1
ATOM 1405 N N . VAL A 1 182 ? -9.164 -14.023 -13.852 1 97.88 182 VAL A N 1
ATOM 1406 C CA . VAL A 1 182 ? -8.523 -14.734 -14.953 1 97.88 182 VAL A CA 1
ATOM 1407 C C . VAL A 1 182 ? -9.398 -15.906 -15.383 1 97.88 182 VAL A C 1
ATOM 1409 O O . VAL A 1 182 ? -9.039 -17.062 -15.18 1 97.88 182 VAL A O 1
ATOM 1412 N N . THR A 1 183 ? -10.469 -15.594 -16.125 1 96.88 183 THR A N 1
ATOM 1413 C CA . THR A 1 183 ? -11.336 -16.594 -16.734 1 96.88 183 THR A CA 1
ATOM 1414 C C . THR A 1 183 ? -10.82 -16.984 -18.109 1 96.88 183 THR A C 1
ATOM 1416 O O . THR A 1 183 ? -9.836 -16.422 -18.594 1 96.88 183 THR A O 1
ATOM 1419 N N . ASN A 1 184 ? -11.5 -17.953 -18.703 1 94.88 184 ASN A N 1
ATOM 1420 C CA . ASN A 1 184 ? -11.148 -18.344 -20.062 1 94.88 184 ASN A CA 1
ATOM 1421 C C . ASN A 1 184 ? -11.242 -17.172 -21.031 1 94.88 184 ASN A C 1
ATOM 1423 O O . ASN A 1 184 ? -10.461 -17.094 -21.984 1 94.88 184 ASN A O 1
ATOM 1427 N N . ASN A 1 185 ? -12.203 -16.328 -20.797 1 95.75 185 ASN A N 1
ATOM 1428 C CA . ASN A 1 185 ? -12.352 -15.172 -21.672 1 95.75 185 ASN A CA 1
ATOM 1429 C C . ASN A 1 185 ? -11.109 -14.289 -21.656 1 95.75 185 ASN A C 1
ATOM 1431 O O . ASN A 1 185 ? -10.727 -13.727 -22.688 1 95.75 185 ASN A O 1
ATOM 1435 N N . LEU A 1 186 ? -10.461 -14.188 -20.484 1 97.31 186 LEU A N 1
ATOM 1436 C CA . LEU A 1 186 ? -9.266 -13.359 -20.375 1 97.31 186 LEU A CA 1
ATOM 1437 C C . LEU A 1 186 ? -8.023 -14.141 -20.781 1 97.31 186 LEU A C 1
ATOM 1439 O O . LEU A 1 186 ? -7.164 -13.617 -21.5 1 97.31 186 LEU A O 1
ATOM 1443 N N . ALA A 1 187 ? -7.914 -15.406 -20.344 1 97.12 187 ALA A N 1
ATOM 1444 C CA . ALA A 1 187 ? -6.691 -16.203 -20.453 1 97.12 187 ALA A CA 1
ATOM 1445 C C . ALA A 1 187 ? -6.594 -16.875 -21.812 1 97.12 187 ALA A C 1
ATOM 1447 O O . ALA A 1 187 ? -5.508 -17.281 -22.234 1 97.12 187 ALA A O 1
ATOM 1448 N N . GLY A 1 188 ? -7.711 -16.969 -22.531 1 94.12 188 GLY A N 1
ATOM 1449 C CA . GLY A 1 188 ? -7.742 -17.75 -23.766 1 94.12 188 GLY A CA 1
ATOM 1450 C C . GLY A 1 188 ? -7.918 -19.234 -23.531 1 94.12 188 GLY A C 1
ATOM 1451 O O . GLY A 1 188 ? -7.934 -19.688 -22.391 1 94.12 188 GLY A O 1
ATOM 1452 N N . ALA A 1 189 ? -7.934 -19.969 -24.672 1 91.62 189 ALA A N 1
ATOM 1453 C CA . ALA A 1 189 ? -8.273 -21.375 -24.594 1 91.62 189 ALA A CA 1
ATOM 1454 C C . ALA A 1 189 ? -7.047 -22.25 -24.859 1 91.62 189 ALA A C 1
ATOM 1456 O O . ALA A 1 189 ? -7.062 -23.453 -24.594 1 91.62 189 ALA A O 1
ATOM 1457 N N . ARG A 1 190 ? -6.031 -21.641 -25.312 1 94.62 190 ARG A N 1
ATOM 1458 C CA . ARG A 1 190 ? -4.848 -22.438 -25.641 1 94.62 190 ARG A CA 1
ATOM 1459 C C . ARG A 1 190 ? -4.066 -22.797 -24.375 1 94.62 190 ARG A C 1
ATOM 1461 O O . ARG A 1 190 ? -3.684 -21.906 -23.609 1 94.62 190 ARG A O 1
ATOM 1468 N N . SER A 1 191 ? -3.795 -24.062 -24.219 1 95.75 191 SER A N 1
ATOM 1469 C CA . SER A 1 191 ? -3.051 -24.547 -23.047 1 95.75 191 SER A CA 1
ATOM 1470 C C . SER A 1 191 ? -1.59 -24.109 -23.125 1 95.75 191 SER A C 1
ATOM 1472 O O . SER A 1 191 ? -1.073 -23.812 -24.203 1 95.75 191 SER A O 1
ATOM 1474 N N . PHE A 1 192 ? -0.975 -24.078 -21.906 1 97.44 192 PHE A N 1
ATOM 1475 C CA . PHE A 1 192 ? 0.469 -23.875 -21.859 1 97.44 192 PHE A CA 1
ATOM 1476 C C . PHE A 1 192 ? 1.2 -25.109 -22.391 1 97.44 192 PHE A C 1
ATOM 1478 O O . PHE A 1 192 ? 0.651 -26.203 -22.406 1 97.44 192 PHE A O 1
ATOM 1485 N N . THR A 1 193 ? 2.408 -24.938 -22.828 1 96.19 193 THR A N 1
ATOM 1486 C CA . THR A 1 193 ? 3.094 -26 -23.562 1 96.19 193 THR A CA 1
ATOM 1487 C C . THR A 1 193 ? 3.922 -26.859 -22.609 1 96.19 193 THR A C 1
ATOM 1489 O O . THR A 1 193 ? 4.332 -26.406 -21.547 1 96.19 193 THR A O 1
ATOM 1492 N N . GLY A 1 194 ? 4.215 -28.031 -23.062 1 96.62 194 GLY A N 1
ATOM 1493 C CA . GLY A 1 194 ? 5.109 -28.922 -22.328 1 96.62 194 GLY A CA 1
ATOM 1494 C C . GLY A 1 194 ? 6.551 -28.453 -22.328 1 96.62 194 GLY A C 1
ATOM 1495 O O . GLY A 1 194 ? 7.27 -28.625 -21.344 1 96.62 194 GLY A O 1
ATOM 1496 N N . GLU A 1 195 ? 6.984 -27.875 -23.438 1 96.38 195 GLU A N 1
ATOM 1497 C CA . GLU A 1 195 ? 8.359 -27.422 -23.594 1 96.38 195 GLU A CA 1
ATOM 1498 C C . GLU A 1 195 ? 8.609 -26.125 -22.812 1 96.38 195 GLU A C 1
ATOM 1500 O O . GLU A 1 195 ? 9.742 -25.844 -22.422 1 96.38 195 GLU A O 1
ATOM 1505 N N . GLY A 1 196 ? 7.59 -25.422 -22.625 1 97 196 GLY A N 1
ATOM 1506 C CA . GLY A 1 196 ? 7.691 -24.188 -21.875 1 97 196 GLY A CA 1
ATOM 1507 C C . GLY A 1 196 ? 7.41 -24.359 -20.406 1 97 196 GLY A C 1
ATOM 1508 O O . GLY A 1 196 ? 8.242 -24.891 -19.656 1 97 196 GLY A O 1
ATOM 1509 N N . TYR A 1 197 ? 6.207 -23.984 -20.062 1 98.12 197 TYR A N 1
ATOM 1510 C CA . TYR A 1 197 ? 5.762 -24.062 -18.672 1 98.12 197 TYR A CA 1
ATOM 1511 C C . TYR A 1 197 ? 5.934 -25.469 -18.125 1 98.12 197 TYR A C 1
ATOM 1513 O O . TYR A 1 197 ? 6.395 -25.656 -17 1 98.12 197 TYR A O 1
ATOM 1521 N N . GLY A 1 198 ? 5.598 -26.453 -18.875 1 97.69 198 GLY A N 1
ATOM 1522 C CA . GLY A 1 198 ? 5.625 -27.844 -18.438 1 97.69 198 GLY A CA 1
ATOM 1523 C C . GLY A 1 198 ? 7.023 -28.344 -18.125 1 97.69 198 GLY A C 1
ATOM 1524 O O . GLY A 1 198 ? 7.191 -29.328 -17.406 1 97.69 198 GLY A O 1
ATOM 1525 N N . SER A 1 199 ? 8.055 -27.703 -18.625 1 96.94 199 SER A N 1
ATOM 1526 C CA . SER A 1 199 ? 9.43 -28.156 -18.469 1 96.94 199 SER A CA 1
ATOM 1527 C C . SER A 1 199 ? 10.07 -27.578 -17.219 1 96.94 199 SER A C 1
ATOM 1529 O O . SER A 1 199 ? 11.133 -28.031 -16.781 1 96.94 199 SER A O 1
ATOM 1531 N N . VAL A 1 200 ? 9.492 -26.578 -16.656 1 97 200 VAL A N 1
ATOM 1532 C CA . VAL A 1 200 ? 10.078 -25.859 -15.523 1 97 200 VAL A CA 1
ATOM 1533 C C . VAL A 1 200 ? 9.828 -26.641 -14.234 1 97 200 VAL A C 1
ATOM 1535 O O . VAL A 1 200 ? 8.773 -27.25 -14.062 1 97 200 VAL A O 1
ATOM 1538 N N . THR A 1 201 ? 10.82 -26.641 -13.344 1 98.38 201 THR A N 1
ATOM 1539 C CA . THR A 1 201 ? 10.648 -27.219 -12.016 1 98.38 201 THR A CA 1
ATOM 1540 C C . THR A 1 201 ? 9.547 -26.484 -11.25 1 98.38 201 THR A C 1
ATOM 1542 O O . THR A 1 201 ? 9.578 -25.25 -11.133 1 98.38 201 THR A O 1
ATOM 1545 N N . ARG A 1 202 ? 8.594 -27.234 -10.742 1 98.81 202 ARG A N 1
ATOM 1546 C CA . ARG A 1 202 ? 7.492 -26.641 -9.984 1 98.81 202 ARG A CA 1
ATOM 1547 C C . ARG A 1 202 ? 7.461 -27.188 -8.562 1 98.81 202 ARG A C 1
ATOM 1549 O O . ARG A 1 202 ? 7.664 -28.391 -8.344 1 98.81 202 ARG A O 1
ATOM 1556 N N . ILE A 1 203 ? 7.266 -26.328 -7.629 1 98.94 203 ILE A N 1
ATOM 1557 C CA . ILE A 1 203 ? 7.082 -26.641 -6.215 1 98.94 203 ILE A CA 1
ATOM 1558 C C . ILE A 1 203 ? 5.762 -26.047 -5.727 1 98.94 203 ILE A C 1
ATOM 1560 O O . ILE A 1 203 ? 5.383 -24.938 -6.117 1 98.94 203 ILE A O 1
ATOM 1564 N N . TYR A 1 204 ? 5.066 -26.812 -4.918 1 98.94 204 TYR A N 1
ATOM 1565 C CA . TYR A 1 204 ? 3.832 -26.297 -4.328 1 98.94 204 TYR A CA 1
ATOM 1566 C C . TYR A 1 204 ? 3.949 -26.203 -2.812 1 98.94 204 TYR A C 1
ATOM 1568 O O . TYR A 1 204 ? 4.418 -27.141 -2.16 1 98.94 204 TYR A O 1
ATOM 1576 N N . ILE A 1 205 ? 3.629 -25.094 -2.248 1 99 205 ILE A N 1
ATOM 1577 C CA . ILE A 1 205 ? 3.525 -24.922 -0.804 1 99 205 ILE A CA 1
ATOM 1578 C C . ILE A 1 205 ? 2.055 -24.812 -0.402 1 99 205 ILE A C 1
ATOM 1580 O O . ILE A 1 205 ? 1.382 -23.828 -0.743 1 99 205 ILE A O 1
ATOM 1584 N N . ILE A 1 206 ? 1.618 -25.797 0.344 1 98.94 206 ILE A N 1
ATOM 1585 C CA . ILE A 1 206 ? 0.234 -25.859 0.801 1 98.94 206 ILE A CA 1
ATOM 1586 C C . ILE A 1 206 ? 0.054 -24.984 2.039 1 98.94 206 ILE A C 1
ATOM 1588 O O . ILE A 1 206 ? 0.879 -25.016 2.955 1 98.94 206 ILE A O 1
ATOM 1592 N N . SER A 1 207 ? -0.938 -24.141 2.021 1 98.88 207 SER A N 1
ATOM 1593 C CA . SER A 1 207 ? -1.414 -23.469 3.229 1 98.88 207 SER A CA 1
ATOM 1594 C C . SER A 1 207 ? -2.545 -24.25 3.885 1 98.88 207 SER A C 1
ATOM 1596 O O . SER A 1 207 ? -3.645 -24.344 3.336 1 98.88 207 SER A O 1
ATOM 1598 N N . GLY A 1 208 ? -2.354 -24.703 5.051 1 98.62 208 GLY A N 1
ATOM 1599 C CA . GLY A 1 208 ? -3.229 -25.703 5.641 1 98.62 208 GLY A CA 1
ATOM 1600 C C . GLY A 1 208 ? -4.543 -25.125 6.137 1 98.62 208 GLY A C 1
ATOM 1601 O O . GLY A 1 208 ? -5.539 -25.844 6.246 1 98.62 208 GLY A O 1
ATOM 1602 N N . GLU A 1 209 ? -4.582 -23.859 6.48 1 98.38 209 GLU A N 1
ATOM 1603 C CA . GLU A 1 209 ? -5.793 -23.234 6.988 1 98.38 209 GLU A CA 1
ATOM 1604 C C . GLU A 1 209 ? -6.328 -22.188 6 1 98.38 209 GLU A C 1
ATOM 1606 O O . GLU A 1 209 ? -6.789 -21.125 6.402 1 98.38 209 GLU A O 1
ATOM 1611 N N . ASP A 1 210 ? -6.168 -22.5 4.75 1 98.5 210 ASP A N 1
ATOM 1612 C CA . ASP A 1 210 ? -6.68 -21.641 3.684 1 98.5 210 ASP A CA 1
ATOM 1613 C C . ASP A 1 210 ? -8.18 -21.828 3.498 1 98.5 210 ASP A C 1
ATOM 1615 O O . ASP A 1 210 ? -8.641 -22.938 3.189 1 98.5 210 ASP A O 1
ATOM 1619 N N . ASN A 1 211 ? -8.953 -20.766 3.594 1 97.44 211 ASN A N 1
ATOM 1620 C CA . ASN A 1 211 ? -10.398 -20.859 3.467 1 97.44 211 ASN A CA 1
ATOM 1621 C C . ASN A 1 211 ? -10.867 -20.438 2.078 1 97.44 211 ASN A C 1
ATOM 1623 O O . ASN A 1 211 ? -12.062 -20.5 1.775 1 97.44 211 ASN A O 1
ATOM 1627 N N . ILE A 1 212 ? -9.992 -20.016 1.23 1 96.5 212 ILE A N 1
ATOM 1628 C CA . ILE A 1 212 ? -10.312 -19.672 -0.15 1 96.5 212 ILE A CA 1
ATOM 1629 C C . ILE A 1 212 ? -9.984 -20.844 -1.066 1 96.5 212 ILE A C 1
ATOM 1631 O O . ILE A 1 212 ? -10.812 -21.25 -1.883 1 96.5 212 ILE A O 1
ATOM 1635 N N . LEU A 1 213 ? -8.789 -21.297 -0.917 1 97.25 213 LEU A N 1
ATOM 1636 C CA . LEU A 1 213 ? -8.289 -22.484 -1.596 1 97.25 213 LEU A CA 1
ATOM 1637 C C . LEU A 1 213 ? -8.094 -23.625 -0.609 1 97.25 213 LEU A C 1
ATOM 1639 O O . LEU A 1 213 ? -6.973 -23.906 -0.183 1 97.25 213 LEU A O 1
ATOM 1643 N N . PRO A 1 214 ? -9.156 -24.375 -0.397 1 96.94 214 PRO A N 1
ATOM 1644 C CA . PRO A 1 214 ? -9.047 -25.422 0.614 1 96.94 214 PRO A CA 1
ATOM 1645 C C . PRO A 1 214 ? -7.945 -26.438 0.302 1 96.94 214 PRO A C 1
ATOM 1647 O O . PRO A 1 214 ? -7.629 -26.672 -0.868 1 96.94 214 PRO A O 1
ATOM 1650 N N . GLU A 1 215 ? -7.461 -27.016 1.373 1 98 215 GLU A N 1
ATOM 1651 C CA . GLU A 1 215 ? -6.336 -27.938 1.229 1 98 215 GLU A CA 1
ATOM 1652 C C . GLU A 1 215 ? -6.645 -29.031 0.217 1 98 215 GLU A C 1
ATOM 1654 O O . GLU A 1 215 ? -5.789 -29.406 -0.589 1 98 215 GLU A O 1
ATOM 1659 N N . ASP A 1 216 ? -7.859 -29.578 0.269 1 97.75 216 ASP A N 1
ATOM 1660 C CA . ASP A 1 216 ? -8.234 -30.656 -0.647 1 97.75 216 ASP A CA 1
ATOM 1661 C C . ASP A 1 216 ? -8.133 -30.203 -2.1 1 97.75 216 ASP A C 1
ATOM 1663 O O . ASP A 1 216 ? -7.746 -30.984 -2.977 1 97.75 216 ASP A O 1
ATOM 1667 N N . TYR A 1 217 ? -8.477 -29.016 -2.324 1 98.31 217 TYR A N 1
ATOM 1668 C CA . TYR A 1 217 ? -8.398 -28.484 -3.684 1 98.31 217 TYR A CA 1
ATOM 1669 C C . TYR A 1 217 ? -6.949 -28.297 -4.105 1 98.31 217 TYR A C 1
ATOM 1671 O O . TYR A 1 217 ? -6.586 -28.562 -5.254 1 98.31 217 TYR A O 1
ATOM 1679 N N . GLN A 1 218 ? -6.113 -27.719 -3.223 1 98.75 218 GLN A N 1
ATOM 1680 C CA . GLN A 1 218 ? -4.688 -27.594 -3.498 1 98.75 218 GLN A CA 1
ATOM 1681 C C . GLN A 1 218 ? -4.086 -28.953 -3.865 1 98.75 218 GLN A C 1
ATOM 1683 O O . GLN A 1 218 ? -3.367 -29.062 -4.859 1 98.75 218 GLN A O 1
ATOM 1688 N N . ARG A 1 219 ? -4.426 -29.938 -3.145 1 98.62 219 ARG A N 1
ATOM 1689 C CA . ARG A 1 219 ? -3.916 -31.281 -3.379 1 98.62 219 ARG A CA 1
ATOM 1690 C C . ARG A 1 219 ? -4.473 -31.859 -4.676 1 98.62 219 ARG A C 1
ATOM 1692 O O . ARG A 1 219 ? -3.793 -32.625 -5.363 1 98.62 219 ARG A O 1
ATOM 1699 N N . TRP A 1 220 ? -5.711 -31.516 -4.984 1 98.5 220 TRP A N 1
ATOM 1700 C CA . TRP A 1 220 ? -6.262 -31.938 -6.27 1 98.5 220 TRP A CA 1
ATOM 1701 C C . TRP A 1 220 ? -5.441 -31.375 -7.422 1 98.5 220 TRP A C 1
ATOM 1703 O O . TRP A 1 220 ? -5.129 -32.094 -8.383 1 98.5 220 TRP A O 1
ATOM 1713 N N . MET A 1 221 ? -5.09 -30.078 -7.379 1 98.62 221 MET A N 1
ATOM 1714 C CA . MET A 1 221 ? -4.277 -29.484 -8.43 1 98.62 221 MET A CA 1
ATOM 1715 C C . MET A 1 221 ? -2.936 -30.188 -8.555 1 98.62 221 MET A C 1
ATOM 1717 O O . MET A 1 221 ? -2.449 -30.422 -9.664 1 98.62 221 MET A O 1
ATOM 1721 N N . ILE A 1 222 ? -2.363 -30.547 -7.395 1 98.75 222 ILE A N 1
ATOM 1722 C CA . ILE A 1 222 ? -1.07 -31.219 -7.352 1 98.75 222 ILE A CA 1
ATOM 1723 C C . ILE A 1 222 ? -1.188 -32.594 -7.992 1 98.75 222 ILE A C 1
ATOM 1725 O O . ILE A 1 222 ? -0.307 -33.031 -8.75 1 98.75 222 ILE A O 1
ATOM 1729 N N . ARG A 1 223 ? -2.266 -33.312 -7.738 1 98.25 223 ARG A N 1
ATOM 1730 C CA . ARG A 1 223 ? -2.482 -34.625 -8.344 1 98.25 223 ARG A CA 1
ATOM 1731 C C . ARG A 1 223 ? -2.713 -34.5 -9.852 1 98.25 223 ARG A C 1
ATOM 1733 O O . ARG A 1 223 ? -2.258 -35.312 -10.625 1 98.25 223 ARG A O 1
ATOM 1740 N N . ASN A 1 224 ? -3.414 -33.469 -10.18 1 96.69 224 ASN A N 1
ATOM 1741 C CA . ASN A 1 224 ? -3.756 -33.219 -11.578 1 96.69 224 ASN A CA 1
ATOM 1742 C C . ASN A 1 224 ? -2.516 -32.938 -12.422 1 96.69 224 ASN A C 1
ATOM 1744 O O . ASN A 1 224 ? -2.457 -33.281 -13.602 1 96.69 224 ASN A O 1
ATOM 1748 N N . PHE A 1 225 ? -1.576 -32.219 -11.867 1 98.19 225 PHE A N 1
ATOM 1749 C CA . PHE A 1 225 ? -0.316 -31.859 -12.5 1 98.19 225 PHE A CA 1
ATOM 1750 C C . PHE A 1 225 ? 0.836 -31.953 -11.508 1 98.19 225 PHE A C 1
ATOM 1752 O O . PHE A 1 225 ? 1.236 -30.938 -10.922 1 98.19 225 PHE A O 1
ATOM 1759 N N . PRO A 1 226 ? 1.389 -33.156 -11.383 1 98.19 226 PRO A N 1
ATOM 1760 C CA . PRO A 1 226 ? 2.361 -33.406 -10.32 1 98.19 226 PRO A CA 1
ATOM 1761 C C . PRO A 1 226 ? 3.551 -32.469 -10.352 1 98.19 226 PRO A C 1
ATOM 1763 O O . PRO A 1 226 ? 4 -32.062 -11.438 1 98.19 226 PRO A O 1
ATOM 1766 N N . VAL A 1 227 ? 4.086 -32.125 -9.172 1 98.75 227 VAL A N 1
ATOM 1767 C CA . VAL A 1 227 ? 5.195 -31.188 -9 1 98.75 227 VAL A CA 1
ATOM 1768 C C . VAL A 1 227 ? 6.422 -31.938 -8.484 1 98.75 227 VAL A C 1
ATOM 1770 O O . VAL A 1 227 ? 6.324 -33.094 -8.078 1 98.75 227 VAL A O 1
ATOM 1773 N N . LYS A 1 228 ? 7.516 -31.266 -8.547 1 98.62 228 LYS A N 1
ATOM 1774 C CA . LYS A 1 228 ? 8.773 -31.859 -8.078 1 98.62 228 LYS A CA 1
ATOM 1775 C C . LYS A 1 228 ? 8.758 -32.062 -6.57 1 98.62 228 LYS A C 1
ATOM 1777 O O . LYS A 1 228 ? 9.32 -33.031 -6.062 1 98.62 228 LYS A O 1
ATOM 1782 N N . GLU A 1 229 ? 8.156 -31.125 -5.859 1 98.75 229 GLU A N 1
ATOM 1783 C CA . GLU A 1 229 ? 8.117 -31.188 -4.398 1 98.75 229 GLU A CA 1
ATOM 1784 C C . GLU A 1 229 ? 6.879 -30.469 -3.855 1 98.75 229 GLU A C 1
ATOM 1786 O O . GLU A 1 229 ? 6.473 -29.438 -4.371 1 98.75 229 GLU A O 1
ATOM 1791 N N . VAL A 1 230 ? 6.312 -31.109 -2.848 1 98.88 230 VAL A N 1
ATOM 1792 C CA . VAL A 1 230 ? 5.195 -30.531 -2.107 1 98.88 230 VAL A CA 1
ATOM 1793 C C . VAL A 1 230 ? 5.645 -30.172 -0.693 1 98.88 230 VAL A C 1
ATOM 1795 O O . VAL A 1 230 ? 6.246 -31 0.003 1 98.88 230 VAL A O 1
ATOM 1798 N N . MET A 1 231 ? 5.457 -28.984 -0.318 1 98.88 231 MET A N 1
ATOM 1799 C CA . MET A 1 231 ? 5.711 -28.5 1.032 1 98.88 231 MET A CA 1
ATOM 1800 C C . MET A 1 231 ? 4.43 -27.953 1.658 1 98.88 231 MET A C 1
ATOM 1802 O O . MET A 1 231 ? 3.42 -27.781 0.973 1 98.88 231 MET A O 1
ATOM 1806 N N . GLU A 1 232 ? 4.48 -27.734 3.004 1 98.75 232 GLU A N 1
ATOM 1807 C CA . GLU A 1 232 ? 3.244 -27.312 3.654 1 98.75 232 GLU A CA 1
ATOM 1808 C C . GLU A 1 232 ? 3.533 -26.422 4.863 1 98.75 232 GLU A C 1
ATOM 1810 O O . GLU A 1 232 ? 4.543 -26.609 5.543 1 98.75 232 GLU A O 1
ATOM 1815 N N . ILE A 1 233 ? 2.713 -25.469 5.082 1 98.88 233 ILE A N 1
ATOM 1816 C CA . ILE A 1 233 ? 2.594 -24.734 6.328 1 98.88 233 ILE A CA 1
ATOM 1817 C C . ILE A 1 233 ? 1.215 -24.969 6.941 1 98.88 233 ILE A C 1
ATOM 1819 O O . ILE A 1 233 ? 0.228 -24.359 6.512 1 98.88 233 ILE A O 1
ATOM 1823 N N . LYS A 1 234 ? 1.113 -25.734 7.945 1 97.94 234 LYS A N 1
ATOM 1824 C CA . LYS A 1 234 ? -0.132 -26.312 8.445 1 97.94 234 LYS A CA 1
ATOM 1825 C C . LYS A 1 234 ? -1.067 -25.234 8.969 1 97.94 234 LYS A C 1
ATOM 1827 O O . LYS A 1 234 ? -2.281 -25.297 8.766 1 97.94 234 LYS A O 1
ATOM 1832 N N . ASP A 1 235 ? -0.562 -24.234 9.57 1 98 235 ASP A N 1
ATOM 1833 C CA . ASP A 1 235 ? -1.413 -23.281 10.281 1 98 235 ASP A CA 1
ATOM 1834 C C . ASP A 1 235 ? -1.438 -21.938 9.57 1 98 235 ASP A C 1
ATOM 1836 O O . ASP A 1 235 ? -1.668 -20.891 10.203 1 98 235 ASP A O 1
ATOM 1840 N N . ALA A 1 236 ? -1.164 -21.969 8.273 1 98.75 236 ALA A N 1
ATOM 1841 C CA . ALA A 1 236 ? -1.213 -20.734 7.5 1 98.75 236 ALA A CA 1
ATOM 1842 C C . ALA A 1 236 ? -2.576 -20.547 6.84 1 98.75 236 ALA A C 1
ATOM 1844 O O . ALA A 1 236 ? -3.133 -21.5 6.281 1 98.75 236 ALA A O 1
ATOM 1845 N N . ASP A 1 237 ? -3.141 -19.344 7.008 1 98.81 237 ASP A N 1
ATOM 1846 C CA . ASP A 1 237 ? -4.301 -19 6.188 1 98.81 237 ASP A CA 1
ATOM 1847 C C . ASP A 1 237 ? -3.889 -18.703 4.746 1 98.81 237 ASP A C 1
ATOM 1849 O O . ASP A 1 237 ? -2.816 -19.125 4.305 1 98.81 237 ASP A O 1
ATOM 1853 N N . HIS A 1 238 ? -4.809 -18.094 3.959 1 98.81 238 HIS A N 1
ATOM 1854 C CA . HIS A 1 238 ? -4.535 -17.844 2.547 1 98.81 238 HIS A CA 1
ATOM 1855 C C . HIS A 1 238 ? -3.336 -16.922 2.371 1 98.81 238 HIS A C 1
ATOM 1857 O O . HIS A 1 238 ? -2.713 -16.906 1.307 1 98.81 238 HIS A O 1
ATOM 1863 N N . MET A 1 239 ? -3.053 -16.141 3.418 1 98.88 239 MET A N 1
ATOM 1864 C CA . MET A 1 239 ? -1.967 -15.164 3.387 1 98.88 239 MET A CA 1
ATOM 1865 C C . MET A 1 239 ? -0.792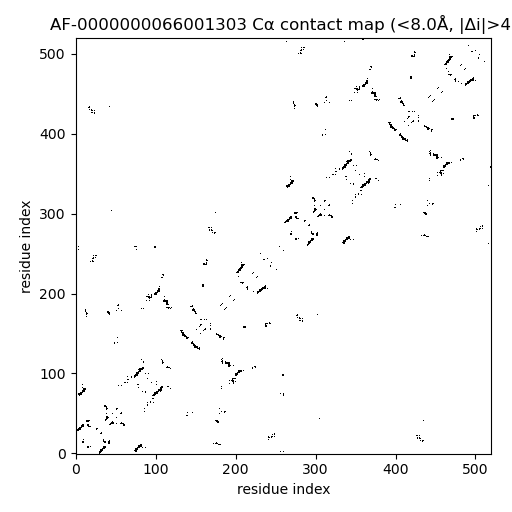 -15.625 4.242 1 98.88 239 MET A C 1
ATOM 1867 O O . MET A 1 239 ? -0.44 -14.977 5.227 1 98.88 239 MET A O 1
ATOM 1871 N N . ALA A 1 240 ? -0.09 -16.656 3.771 1 98.94 240 ALA A N 1
ATOM 1872 C CA . ALA A 1 240 ? 1.003 -17.25 4.543 1 98.94 240 ALA A CA 1
ATOM 1873 C C . ALA A 1 240 ? 2.125 -16.234 4.758 1 98.94 240 ALA A C 1
ATOM 1875 O O . ALA A 1 240 ? 2.842 -16.297 5.762 1 98.94 240 ALA A O 1
ATOM 1876 N N . MET A 1 241 ? 2.287 -15.227 3.859 1 98.88 241 MET A N 1
ATOM 1877 C CA . MET A 1 241 ? 3.334 -14.211 3.982 1 98.88 241 MET A CA 1
ATOM 1878 C C . MET A 1 241 ? 3.064 -13.297 5.172 1 98.88 241 MET A C 1
ATOM 1880 O O . MET A 1 241 ? 3.955 -12.562 5.609 1 98.88 241 MET A O 1
ATOM 1884 N N . PHE A 1 242 ? 1.801 -13.336 5.691 1 98.81 242 PHE A N 1
ATOM 1885 C CA . PHE A 1 242 ? 1.457 -12.539 6.863 1 98.81 242 PHE A CA 1
ATOM 1886 C C . PHE A 1 242 ? 1.264 -13.43 8.086 1 98.81 242 PHE A C 1
ATOM 1888 O O . PHE A 1 242 ? 1.753 -13.117 9.172 1 98.81 242 PHE A O 1
ATOM 1895 N N . SER A 1 243 ? 0.598 -14.57 7.934 1 98.88 243 SER A N 1
ATOM 1896 C CA . SER A 1 243 ? 0.286 -15.422 9.078 1 98.88 243 SER A CA 1
ATOM 1897 C C . SER A 1 243 ? 1.51 -16.203 9.531 1 98.88 243 SER A C 1
ATOM 1899 O O . SER A 1 243 ? 1.661 -16.5 10.719 1 98.88 243 SER A O 1
ATOM 1901 N N . LYS A 1 244 ? 2.363 -16.609 8.555 1 98.81 244 LYS A N 1
ATOM 1902 C CA . LYS A 1 244 ? 3.539 -17.406 8.883 1 98.81 244 LYS A CA 1
ATOM 1903 C C . LYS A 1 244 ? 4.746 -16.984 8.055 1 98.81 244 LYS A C 1
ATOM 1905 O O . LYS A 1 244 ? 5.367 -17.797 7.379 1 98.81 244 LYS A O 1
ATOM 1910 N N . PRO A 1 245 ? 5.168 -15.719 8.219 1 98.69 245 PRO A N 1
ATOM 1911 C CA . PRO A 1 245 ? 6.234 -15.211 7.352 1 98.69 245 PRO A CA 1
ATOM 1912 C C . PRO A 1 245 ? 7.574 -15.906 7.594 1 98.69 245 PRO A C 1
ATOM 1914 O O . PRO A 1 245 ? 8.328 -16.141 6.652 1 98.69 245 PRO A O 1
ATOM 1917 N N . LYS A 1 246 ? 7.914 -16.25 8.82 1 98.5 246 LYS A N 1
ATOM 1918 C CA . LYS A 1 246 ? 9.18 -16.906 9.125 1 98.5 246 LYS A CA 1
ATOM 1919 C C . LYS A 1 246 ? 9.234 -18.312 8.523 1 98.5 246 LYS A C 1
ATOM 1921 O O . LYS A 1 246 ? 10.234 -18.688 7.91 1 98.5 246 LYS A O 1
ATOM 1926 N N . GLU A 1 247 ? 8.172 -19.016 8.688 1 98.88 247 GLU A N 1
ATOM 1927 C CA . GLU A 1 247 ? 8.117 -20.375 8.148 1 98.88 247 GLU A CA 1
ATOM 1928 C C . GLU A 1 247 ? 8.148 -20.359 6.621 1 98.88 247 GLU A C 1
ATOM 1930 O O . GLU A 1 247 ? 8.82 -21.188 6.004 1 98.88 247 GLU A O 1
ATOM 1935 N N . LEU A 1 248 ? 7.402 -19.469 6.066 1 98.94 248 LEU A N 1
ATOM 1936 C CA . LEU A 1 248 ? 7.402 -19.344 4.613 1 98.94 248 LEU A CA 1
ATOM 1937 C C . LEU A 1 248 ? 8.797 -19.031 4.094 1 98.94 248 LEU A C 1
ATOM 1939 O O . LEU A 1 248 ? 9.258 -19.625 3.121 1 98.94 248 LEU A O 1
ATOM 1943 N N . CYS A 1 249 ? 9.477 -18.125 4.754 1 98.81 249 CYS A N 1
ATOM 1944 C CA . CYS A 1 249 ? 10.828 -17.734 4.336 1 98.81 249 CYS A CA 1
ATOM 1945 C C . CYS A 1 249 ? 11.781 -18.922 4.441 1 98.81 249 CYS A C 1
ATOM 1947 O O . CYS A 1 249 ? 12.625 -19.125 3.566 1 98.81 249 CYS A O 1
ATOM 1949 N N . ALA A 1 250 ? 11.641 -19.656 5.473 1 98.81 250 ALA A N 1
ATOM 1950 C CA . ALA A 1 250 ? 12.484 -20.844 5.641 1 98.81 250 ALA A CA 1
ATOM 1951 C C . ALA A 1 250 ? 12.297 -21.812 4.484 1 98.81 250 ALA A C 1
ATOM 1953 O O . ALA A 1 250 ? 13.266 -22.375 3.961 1 98.81 250 ALA A O 1
ATOM 1954 N N . LEU A 1 251 ? 11.055 -22.031 4.066 1 98.94 251 LEU A N 1
ATOM 1955 C CA . LEU A 1 251 ? 10.773 -22.938 2.953 1 98.94 251 LEU A CA 1
ATOM 1956 C C . LEU A 1 251 ? 11.352 -22.391 1.653 1 98.94 251 LEU A C 1
ATOM 1958 O O . LEU A 1 251 ? 11.922 -23.141 0.856 1 98.94 251 LEU A O 1
ATOM 1962 N N . LEU A 1 252 ? 11.18 -21.094 1.45 1 98.88 252 LEU A N 1
ATOM 1963 C CA . LEU A 1 252 ? 11.688 -20.484 0.227 1 98.88 252 LEU A CA 1
ATOM 1964 C C . LEU A 1 252 ? 13.211 -20.562 0.17 1 98.88 252 LEU A C 1
ATOM 1966 O O . LEU A 1 252 ? 13.781 -20.781 -0.9 1 98.88 252 LEU A O 1
ATOM 1970 N N . LEU A 1 253 ? 13.867 -20.422 1.327 1 98.62 253 LEU A N 1
ATOM 1971 C CA . LEU A 1 253 ? 15.32 -20.547 1.382 1 98.62 253 LEU A CA 1
ATOM 1972 C C . LEU A 1 253 ? 15.758 -21.969 1.097 1 98.62 253 LEU A C 1
ATOM 1974 O O . LEU A 1 253 ? 16.766 -22.203 0.425 1 98.62 253 LEU A O 1
ATOM 1978 N N . GLU A 1 254 ? 15 -22.922 1.611 1 98.56 254 GLU A N 1
ATOM 1979 C CA . GLU A 1 254 ? 15.273 -24.328 1.302 1 98.56 254 GLU A CA 1
ATOM 1980 C C . GLU A 1 254 ? 15.156 -24.594 -0.196 1 98.56 254 GLU A C 1
ATOM 1982 O O . GLU A 1 254 ? 15.984 -25.281 -0.777 1 98.56 254 GLU A O 1
ATOM 1987 N N . ILE A 1 255 ? 14.172 -24.031 -0.821 1 98.62 255 ILE A N 1
ATOM 1988 C CA . ILE A 1 255 ? 13.938 -24.203 -2.252 1 98.62 255 ILE A CA 1
ATOM 1989 C C . ILE A 1 255 ? 15.094 -23.578 -3.035 1 98.62 255 ILE A C 1
ATOM 1991 O O . ILE A 1 255 ? 15.578 -24.172 -4.008 1 98.62 255 ILE A O 1
ATOM 1995 N N . ALA A 1 256 ? 15.508 -22.406 -2.619 1 97.56 256 ALA A N 1
ATOM 1996 C CA . ALA A 1 256 ? 16.641 -21.734 -3.275 1 97.56 256 ALA A CA 1
ATOM 1997 C C . ALA A 1 256 ? 17.891 -22.609 -3.213 1 97.56 256 ALA A C 1
ATOM 1999 O O . ALA A 1 256 ? 18.641 -22.688 -4.188 1 97.56 256 ALA A O 1
ATOM 2000 N N . ASP A 1 257 ? 18.109 -23.25 -2.141 1 96.5 257 ASP A N 1
ATOM 2001 C CA . ASP A 1 257 ? 19.297 -24.078 -1.942 1 96.5 257 ASP A CA 1
ATOM 2002 C C . ASP A 1 257 ? 19.234 -25.344 -2.803 1 96.5 257 ASP A C 1
ATOM 2004 O O . ASP A 1 257 ? 20.234 -25.781 -3.352 1 96.5 257 ASP A O 1
ATOM 2008 N N . LYS A 1 258 ? 18.078 -25.859 -2.977 1 96.56 258 LYS A N 1
ATOM 2009 C CA . LYS A 1 258 ? 17.906 -27.156 -3.633 1 96.56 258 LYS A CA 1
ATOM 2010 C C . LYS A 1 258 ? 17.797 -27 -5.145 1 96.56 258 LYS A C 1
ATOM 2012 O O . LYS A 1 258 ? 18.219 -27.859 -5.902 1 96.56 258 LYS A O 1
ATOM 2017 N N . TYR A 1 259 ? 17.188 -25.891 -5.574 1 94.44 259 TYR A N 1
ATOM 2018 C CA . TYR A 1 259 ? 16.75 -25.875 -6.961 1 94.44 259 TYR A CA 1
ATOM 2019 C C . TYR A 1 259 ? 17.344 -24.703 -7.719 1 94.44 259 TYR A C 1
ATOM 2021 O O . TYR A 1 259 ? 17.078 -24.531 -8.914 1 94.44 259 TYR A O 1
ATOM 2029 N N . ALA A 1 260 ? 18.078 -23.938 -7.016 1 88.5 260 ALA A N 1
ATOM 2030 C CA . ALA A 1 260 ? 18.703 -22.797 -7.691 1 88.5 260 ALA A CA 1
ATOM 2031 C C . ALA A 1 260 ? 20.188 -22.703 -7.379 1 88.5 260 ALA A C 1
ATOM 2033 O O . ALA A 1 260 ? 20.641 -23.188 -6.336 1 88.5 260 ALA A O 1
ATOM 2034 N N . MET B 1 1 ? -15.242 4.918 27 1 58.66 1 MET B N 1
ATOM 2035 C CA . MET B 1 1 ? -14.828 6.117 26.266 1 58.66 1 MET B CA 1
ATOM 2036 C C . MET B 1 1 ? -15.711 6.348 25.047 1 58.66 1 MET B C 1
ATOM 2038 O O . MET B 1 1 ? -16.109 5.398 24.375 1 58.66 1 MET B O 1
ATOM 2042 N N . GLU B 1 2 ? -16.203 7.602 24.859 1 84.12 2 GLU B N 1
ATOM 2043 C CA . GLU B 1 2 ? -17.062 7.949 23.734 1 84.12 2 GLU B CA 1
ATOM 2044 C C . GLU B 1 2 ? -16.328 7.77 22.406 1 84.12 2 GLU B C 1
ATOM 2046 O O . GLU B 1 2 ? -15.125 8 22.328 1 84.12 2 GLU B O 1
ATOM 2051 N N . LYS B 1 3 ? -17 7.309 21.516 1 92 3 LYS B N 1
ATOM 2052 C CA . LYS B 1 3 ? -16.469 7.09 20.172 1 92 3 LYS B CA 1
ATOM 2053 C C . LYS B 1 3 ? -16.156 8.414 19.484 1 92 3 LYS B C 1
ATOM 2055 O O . LYS B 1 3 ? -17.016 9.297 19.406 1 92 3 LYS B O 1
ATOM 2060 N N . LYS B 1 4 ? -14.891 8.586 19.141 1 94.81 4 LYS B N 1
ATOM 2061 C CA . LYS B 1 4 ? -14.461 9.766 18.391 1 94.81 4 LYS B CA 1
ATOM 2062 C C . LYS B 1 4 ? -14.102 9.406 16.953 1 94.81 4 LYS B C 1
ATOM 2064 O O . LYS B 1 4 ? -13.953 8.227 16.625 1 94.81 4 LYS B O 1
ATOM 2069 N N . ARG B 1 5 ? -14.031 10.445 16.125 1 95.88 5 ARG B N 1
ATOM 2070 C CA . ARG B 1 5 ? -13.719 10.234 14.711 1 95.88 5 ARG B CA 1
ATOM 2071 C C . ARG B 1 5 ? -12.375 10.844 14.352 1 95.88 5 ARG B C 1
ATOM 2073 O O . ARG B 1 5 ? -12.164 12.047 14.523 1 95.88 5 ARG B O 1
ATOM 2080 N N . PHE B 1 6 ? -11.484 10.023 13.906 1 98.25 6 PHE B N 1
ATOM 2081 C CA . PHE B 1 6 ? -10.18 10.461 13.43 1 98.25 6 PHE B CA 1
ATOM 2082 C C . PHE B 1 6 ? -10.133 10.453 11.906 1 98.25 6 PHE B C 1
ATOM 2084 O O . PHE B 1 6 ? -10.648 9.539 11.266 1 98.25 6 PHE B O 1
ATOM 2091 N N . VAL B 1 7 ? -9.562 11.469 11.344 1 98.69 7 VAL B N 1
ATOM 2092 C CA . VAL B 1 7 ? -9.195 11.508 9.93 1 98.69 7 VAL B CA 1
ATOM 2093 C C . VAL B 1 7 ? -7.684 11.68 9.789 1 98.69 7 VAL B C 1
ATOM 2095 O O . VAL B 1 7 ? -7.109 12.625 10.328 1 98.69 7 VAL B O 1
ATOM 2098 N N . LEU B 1 8 ? -7.035 10.766 9.125 1 98.94 8 LEU B N 1
ATOM 2099 C CA . LEU B 1 8 ? -5.578 10.719 9.055 1 98.94 8 LEU B CA 1
ATOM 2100 C C . LEU B 1 8 ? -5.09 11.086 7.656 1 98.94 8 LEU B C 1
ATOM 2102 O O . LEU B 1 8 ? -5.512 10.477 6.668 1 98.94 8 LEU B O 1
ATOM 2106 N N . VAL B 1 9 ? -4.215 12.07 7.594 1 98.94 9 VAL B N 1
ATOM 2107 C CA . VAL B 1 9 ? -3.666 12.57 6.336 1 98.94 9 VAL B CA 1
ATOM 2108 C C . VAL B 1 9 ? -2.17 12.266 6.266 1 98.94 9 VAL B C 1
ATOM 2110 O O . VAL B 1 9 ? -1.426 12.57 7.203 1 98.94 9 VAL B O 1
ATOM 2113 N N . HIS B 1 10 ? -1.717 11.766 5.18 1 98.94 10 HIS B N 1
ATOM 2114 C CA . HIS B 1 10 ? -0.383 11.195 5.031 1 98.94 10 HIS B CA 1
ATOM 2115 C C . HIS B 1 10 ? 0.608 12.234 4.52 1 98.94 10 HIS B C 1
ATOM 2117 O O . HIS B 1 10 ? 0.217 13.344 4.164 1 98.94 10 HIS B O 1
ATOM 2123 N N . ALA B 1 11 ? 1.883 11.859 4.551 1 98.88 11 ALA B N 1
ATOM 2124 C CA . ALA B 1 11 ? 3.012 12.656 4.074 1 98.88 11 ALA B CA 1
ATOM 2125 C C . ALA B 1 11 ? 3.141 12.578 2.559 1 98.88 11 ALA B C 1
ATOM 2127 O O . ALA B 1 11 ? 2.525 11.719 1.921 1 98.88 11 ALA B O 1
ATOM 2128 N N . VAL B 1 12 ? 4.004 13.422 2.045 1 98.81 12 VAL B N 1
ATOM 2129 C CA . VAL B 1 12 ? 4.316 13.438 0.62 1 98.81 12 VAL B CA 1
ATOM 2130 C C . VAL B 1 12 ? 4.793 12.055 0.179 1 98.81 12 VAL B C 1
ATOM 2132 O O . VAL B 1 12 ? 5.512 11.375 0.917 1 98.81 12 VAL B O 1
ATOM 2135 N N . CYS B 1 13 ? 4.383 11.594 -1.001 1 98.88 13 CYS B N 1
ATOM 2136 C CA . CYS B 1 13 ? 4.754 10.375 -1.7 1 98.88 13 CYS B CA 1
ATOM 2137 C C . CYS B 1 13 ? 4.117 9.156 -1.042 1 98.88 13 CYS B C 1
ATOM 2139 O O . CYS B 1 13 ? 4.09 8.07 -1.627 1 98.88 13 CYS B O 1
ATOM 2141 N N . HIS B 1 14 ? 3.65 9.281 0.186 1 98.88 14 HIS B N 1
ATOM 2142 C CA . HIS B 1 14 ? 3.029 8.156 0.881 1 98.88 14 HIS B CA 1
ATOM 2143 C C . HIS B 1 14 ? 1.533 8.094 0.595 1 98.88 14 HIS B C 1
ATOM 2145 O O . HIS B 1 14 ? 1.076 8.555 -0.454 1 98.88 14 HIS B O 1
ATOM 2151 N N . GLY B 1 15 ? 0.779 7.441 1.374 1 98.88 15 GLY B N 1
ATOM 2152 C CA . GLY B 1 15 ? -0.661 7.262 1.278 1 98.88 15 GLY B CA 1
ATOM 2153 C C . GLY B 1 15 ? -1.301 6.863 2.594 1 98.88 15 GLY B C 1
ATOM 2154 O O . GLY B 1 15 ? -0.636 6.84 3.633 1 98.88 15 GLY B O 1
ATOM 2155 N N . ALA B 1 16 ? -2.555 6.59 2.494 1 98.94 16 ALA B N 1
ATOM 2156 C CA . ALA B 1 16 ? -3.32 6.172 3.666 1 98.94 16 ALA B CA 1
ATOM 2157 C C . ALA B 1 16 ? -2.662 4.98 4.355 1 98.94 16 ALA B C 1
ATOM 2159 O O . ALA B 1 16 ? -2.729 4.852 5.582 1 98.94 16 ALA B O 1
ATOM 2160 N N . TRP B 1 17 ? -1.998 4.148 3.586 1 98.88 17 TRP B N 1
ATOM 2161 C CA . TRP B 1 17 ? -1.395 2.914 4.074 1 98.88 17 TRP B CA 1
ATOM 2162 C C . TRP B 1 17 ? -0.378 3.203 5.176 1 98.88 17 TRP B C 1
ATOM 2164 O O . TRP B 1 17 ? -0.099 2.34 6.012 1 98.88 17 TRP B O 1
ATOM 2174 N N . SER B 1 18 ? 0.177 4.414 5.219 1 98.94 18 SER B N 1
ATOM 2175 C CA . SER B 1 18 ? 1.216 4.723 6.195 1 98.94 18 SER B CA 1
ATOM 2176 C C . SER B 1 18 ? 0.646 4.781 7.609 1 98.94 18 SER B C 1
ATOM 2178 O O . SER B 1 18 ? 1.397 4.805 8.586 1 98.94 18 SER B O 1
ATOM 2180 N N . TRP B 1 19 ? -0.678 4.68 7.738 1 98.94 19 TRP B N 1
ATOM 2181 C CA . TRP B 1 19 ? -1.33 4.805 9.039 1 98.94 19 TRP B CA 1
ATOM 2182 C C . TRP B 1 19 ? -1.839 3.451 9.523 1 98.94 19 TRP B C 1
ATOM 2184 O O . TRP B 1 19 ? -2.537 3.373 10.539 1 98.94 19 TRP B O 1
ATOM 2194 N N . TYR B 1 20 ? -1.49 2.316 8.867 1 98.81 20 TYR B N 1
ATOM 2195 C CA . TYR B 1 20 ? -2.189 1.058 9.094 1 98.81 20 TYR B CA 1
ATOM 2196 C C . TYR B 1 20 ? -2.012 0.589 10.539 1 98.81 20 TYR B C 1
ATOM 2198 O O . TYR B 1 20 ? -2.945 0.057 11.141 1 98.81 20 TYR B O 1
ATOM 2206 N N . LYS B 1 21 ? -0.866 0.847 11.18 1 98.81 21 LYS B N 1
ATOM 2207 C CA . LYS B 1 21 ? -0.646 0.42 12.555 1 98.81 21 LYS B CA 1
ATOM 2208 C C . LYS B 1 21 ? -1.431 1.291 13.531 1 98.81 21 LYS B C 1
ATOM 2210 O O . LYS B 1 21 ? -2.08 0.777 14.445 1 98.81 21 LYS B O 1
ATOM 2215 N N . VAL B 1 22 ? -1.358 2.605 13.266 1 98.88 22 VAL B N 1
ATOM 2216 C CA . VAL B 1 22 ? -2.025 3.557 14.148 1 98.88 22 VAL B CA 1
ATOM 2217 C C . VAL B 1 22 ? -3.539 3.416 14.008 1 98.88 22 VAL B C 1
ATOM 2219 O O . VAL B 1 22 ? -4.262 3.422 15.008 1 98.88 22 VAL B O 1
ATOM 2222 N N . LYS B 1 23 ? -4.008 3.307 12.781 1 98.81 23 LYS B N 1
ATOM 2223 C CA . LYS B 1 23 ? -5.438 3.107 12.562 1 98.81 23 LYS B CA 1
ATOM 2224 C C . LYS B 1 23 ? -5.945 1.888 13.328 1 98.81 23 LYS B C 1
ATOM 2226 O O . LYS B 1 23 ? -6.996 1.946 13.977 1 98.81 23 LYS B O 1
ATOM 2231 N N . THR B 1 24 ? -5.203 0.78 13.25 1 98.62 24 THR B N 1
ATOM 2232 C CA . THR B 1 24 ? -5.578 -0.458 13.93 1 98.62 24 THR B CA 1
ATOM 2233 C C . THR B 1 24 ? -5.723 -0.234 15.43 1 98.62 24 THR B C 1
ATOM 2235 O O . THR B 1 24 ? -6.707 -0.661 16.031 1 98.62 24 THR B O 1
ATOM 2238 N N . LYS B 1 25 ? -4.801 0.462 16.031 1 98.62 25 LYS B N 1
ATOM 2239 C CA . LYS B 1 25 ? -4.785 0.682 17.469 1 98.62 25 LYS B CA 1
ATOM 2240 C C . LYS B 1 25 ? -5.914 1.614 17.891 1 98.62 25 LYS B C 1
ATOM 2242 O O . LYS B 1 25 ? -6.551 1.395 18.922 1 98.62 25 LYS B O 1
ATOM 2247 N N . LEU B 1 26 ? -6.133 2.668 17.094 1 98.75 26 LEU B N 1
ATOM 2248 C CA . LEU B 1 26 ? -7.191 3.615 17.422 1 98.75 26 LEU B CA 1
ATOM 2249 C C . LEU B 1 26 ? -8.562 2.959 17.297 1 98.75 26 LEU B C 1
ATOM 2251 O O . LEU B 1 26 ? -9.445 3.207 18.125 1 98.75 26 LEU B O 1
ATOM 2255 N N . GLU B 1 27 ? -8.719 2.102 16.297 1 98.31 27 GLU B N 1
ATOM 2256 C CA . GLU B 1 27 ? -9.977 1.381 16.141 1 98.31 27 GLU B CA 1
ATOM 2257 C C . GLU B 1 27 ? -10.18 0.377 17.281 1 98.31 27 GLU B C 1
ATOM 2259 O O . GLU B 1 27 ? -11.297 0.195 17.766 1 98.31 27 GLU B O 1
ATOM 2264 N N . ALA B 1 28 ? -9.133 -0.273 17.703 1 97.62 28 ALA B N 1
ATOM 2265 C CA . ALA B 1 28 ? -9.203 -1.209 18.828 1 97.62 28 ALA B CA 1
ATOM 2266 C C . ALA B 1 28 ? -9.617 -0.498 20.109 1 97.62 28 ALA B C 1
ATOM 2268 O O . ALA B 1 28 ? -10.25 -1.098 20.984 1 97.62 28 ALA B O 1
ATOM 2269 N N . ALA B 1 29 ? -9.266 0.78 20.156 1 97.94 29 ALA B N 1
ATOM 2270 C CA . ALA B 1 29 ? -9.625 1.583 21.328 1 97.94 29 ALA B CA 1
ATOM 2271 C C . ALA B 1 29 ? -11.07 2.076 21.234 1 97.94 29 ALA B C 1
ATOM 2273 O O . ALA B 1 29 ? -11.547 2.783 22.125 1 97.94 29 ALA B O 1
ATOM 2274 N N . GLY B 1 30 ? -11.75 1.777 20.141 1 97.25 30 GLY B N 1
ATOM 2275 C CA . GLY B 1 30 ? -13.18 2.033 20.047 1 97.25 30 GLY B CA 1
ATOM 2276 C C . GLY B 1 30 ? -13.523 3.234 19.188 1 97.25 30 GLY B C 1
ATOM 2277 O O . GLY B 1 30 ? -14.68 3.666 19.141 1 97.25 30 GLY B O 1
ATOM 2278 N N . HIS B 1 31 ? -12.578 3.814 18.469 1 97.62 31 HIS B N 1
ATOM 2279 C CA . HIS B 1 31 ? -12.797 5.035 17.703 1 97.62 31 HIS B CA 1
ATOM 2280 C C . HIS B 1 31 ? -13.023 4.723 16.219 1 97.62 31 HIS B C 1
ATOM 2282 O O . HIS B 1 31 ? -12.695 3.627 15.766 1 97.62 31 HIS B O 1
ATOM 2288 N N . CYS B 1 32 ? -13.695 5.613 15.516 1 96.12 32 CYS B N 1
ATOM 2289 C CA . CYS B 1 32 ? -13.812 5.562 14.062 1 96.12 32 CYS B CA 1
ATOM 2290 C C . CYS B 1 32 ? -12.625 6.246 13.398 1 96.12 32 CYS B C 1
ATOM 2292 O O . CYS B 1 32 ? -12.312 7.395 13.703 1 96.12 32 CYS B O 1
ATOM 2294 N N . VAL B 1 33 ? -11.961 5.523 12.562 1 98.44 33 VAL B N 1
ATOM 2295 C CA . VAL B 1 33 ? -10.742 6.062 11.977 1 98.44 33 VAL B CA 1
ATOM 2296 C C . VAL B 1 33 ? -10.805 5.961 10.453 1 98.44 33 VAL B C 1
ATOM 2298 O O . VAL B 1 33 ? -11.047 4.883 9.906 1 98.44 33 VAL B O 1
ATOM 2301 N N . THR B 1 34 ? -10.641 7.062 9.773 1 98.25 34 THR B N 1
ATOM 2302 C CA . THR B 1 34 ? -10.531 7.105 8.32 1 98.25 34 THR B CA 1
ATOM 2303 C C . THR B 1 34 ? -9.172 7.648 7.895 1 98.25 34 THR B C 1
ATOM 2305 O O . THR B 1 34 ? -8.805 8.766 8.25 1 98.25 34 THR B O 1
ATOM 2308 N N . ALA B 1 35 ? -8.406 6.863 7.238 1 98.81 35 ALA B N 1
ATOM 2309 C CA . ALA B 1 35 ? -7.199 7.332 6.566 1 98.81 35 ALA B CA 1
ATOM 2310 C C . ALA B 1 35 ? -7.469 7.637 5.098 1 98.81 35 ALA B C 1
ATOM 2312 O O . ALA B 1 35 ? -8.031 6.805 4.375 1 98.81 35 ALA B O 1
ATOM 2313 N N . VAL B 1 36 ? -7.031 8.789 4.645 1 98.62 36 VAL B N 1
ATOM 2314 C CA . VAL B 1 36 ? -7.406 9.227 3.305 1 98.62 36 VAL B CA 1
ATOM 2315 C C . VAL B 1 36 ? -6.172 9.266 2.406 1 98.62 36 VAL B C 1
ATOM 2317 O O . VAL B 1 36 ? -5.105 9.719 2.826 1 98.62 36 VAL B O 1
ATOM 2320 N N . ASP B 1 37 ? -6.312 8.688 1.213 1 98.88 37 ASP B N 1
ATOM 2321 C CA . ASP B 1 37 ? -5.352 8.992 0.158 1 98.88 37 ASP B CA 1
ATOM 2322 C C . ASP B 1 37 ? -5.621 10.367 -0.45 1 98.88 37 ASP B C 1
ATOM 2324 O O . ASP B 1 37 ? -6.707 10.617 -0.98 1 98.88 37 ASP B O 1
ATOM 2328 N N . LEU B 1 38 ? -4.664 11.234 -0.362 1 98.94 38 LEU B N 1
ATOM 2329 C CA . LEU B 1 38 ? -4.762 12.438 -1.188 1 98.94 38 LEU B CA 1
ATOM 2330 C C . LEU B 1 38 ? -4.629 12.086 -2.668 1 98.94 38 LEU B C 1
ATOM 2332 O O . LEU B 1 38 ? -4.379 10.93 -3.018 1 98.94 38 LEU B O 1
ATOM 2336 N N . ALA B 1 39 ? -4.926 13.094 -3.52 1 98.81 39 ALA B N 1
ATOM 2337 C CA . ALA B 1 39 ? -4.762 12.844 -4.949 1 98.81 39 ALA B CA 1
ATOM 2338 C C . ALA B 1 39 ? -3.338 12.398 -5.27 1 98.81 39 ALA B C 1
ATOM 2340 O O . ALA B 1 39 ? -2.377 12.922 -4.699 1 98.81 39 ALA B O 1
ATOM 2341 N N . ALA B 1 40 ? -3.264 11.391 -6.199 1 98.5 40 ALA B N 1
ATOM 2342 C CA . ALA B 1 40 ? -2.004 10.836 -6.688 1 98.5 40 ALA B CA 1
ATOM 2343 C C . ALA B 1 40 ? -1.254 10.109 -5.578 1 98.5 40 ALA B C 1
ATOM 2345 O O . ALA B 1 40 ? -0.021 10.078 -5.57 1 98.5 40 ALA B O 1
ATOM 2346 N N . SER B 1 41 ? -1.986 9.562 -4.59 1 98.69 41 SER B N 1
ATOM 2347 C CA . SER B 1 41 ? -1.378 8.883 -3.453 1 98.69 41 SER B CA 1
ATOM 2348 C C . SER B 1 41 ? -2.062 7.543 -3.178 1 98.69 41 SER B C 1
ATOM 2350 O O . SER B 1 41 ? -3.264 7.398 -3.408 1 98.69 41 SER B O 1
ATOM 2352 N N . GLY B 1 42 ? -1.301 6.586 -2.633 1 98.31 42 GLY B N 1
ATOM 2353 C CA . GLY B 1 42 ? -1.878 5.277 -2.371 1 98.31 42 GLY B CA 1
ATOM 2354 C C . GLY B 1 42 ? -2.523 4.656 -3.596 1 98.31 42 GLY B C 1
ATOM 2355 O O . GLY B 1 42 ? -1.895 4.555 -4.652 1 98.31 42 GLY B O 1
ATOM 2356 N N . ILE B 1 43 ? -3.758 4.355 -3.5 1 97.88 43 ILE B N 1
ATOM 2357 C CA . ILE B 1 43 ? -4.414 3.672 -4.609 1 97.88 43 ILE B CA 1
ATOM 2358 C C . ILE B 1 43 ? -5.273 4.668 -5.391 1 97.88 43 ILE B C 1
ATOM 2360 O O . ILE B 1 43 ? -6.074 4.27 -6.238 1 97.88 43 ILE B O 1
ATOM 2364 N N . ASN B 1 44 ? -5.148 5.992 -4.996 1 98.31 44 ASN B N 1
ATOM 2365 C CA . ASN B 1 44 ? -5.816 7.016 -5.797 1 98.31 44 ASN B CA 1
ATOM 2366 C C . ASN B 1 44 ? -5.266 7.059 -7.219 1 98.31 44 ASN B C 1
ATOM 2368 O O . ASN B 1 44 ? -4.051 7.121 -7.422 1 98.31 44 ASN B O 1
ATOM 2372 N N . MET B 1 45 ? -6.074 7.133 -8.18 1 96.88 45 MET B N 1
ATOM 2373 C CA . MET B 1 45 ? -5.66 6.883 -9.555 1 96.88 45 MET B CA 1
ATOM 2374 C C . MET B 1 45 ? -5.32 8.188 -10.273 1 96.88 45 MET B C 1
ATOM 2376 O O . MET B 1 45 ? -4.918 8.172 -11.438 1 96.88 45 MET B O 1
ATOM 2380 N N . THR B 1 46 ? -5.426 9.32 -9.555 1 98 46 THR B N 1
ATOM 2381 C CA . THR B 1 46 ? -5.027 10.586 -10.156 1 98 46 THR B CA 1
ATOM 2382 C C . THR B 1 46 ? -3.523 10.609 -10.414 1 98 46 THR B C 1
ATOM 2384 O O . THR B 1 46 ? -2.736 10.18 -9.57 1 98 46 THR B O 1
ATOM 2387 N N . ILE B 1 47 ? -3.129 10.992 -11.641 1 97.44 47 ILE B N 1
ATOM 2388 C CA . ILE B 1 47 ? -1.708 11.172 -11.914 1 97.44 47 ILE B CA 1
ATOM 2389 C C . ILE B 1 47 ? -1.294 12.594 -11.539 1 97.44 47 ILE B C 1
ATOM 2391 O O . ILE B 1 47 ? -2.127 13.508 -11.516 1 97.44 47 ILE B O 1
ATOM 2395 N N . VAL B 1 48 ? -0.105 12.805 -11.266 1 98.06 48 VAL B N 1
ATOM 2396 C CA . VAL B 1 48 ? 0.406 14.055 -10.711 1 98.06 48 VAL B CA 1
ATOM 2397 C C . VAL B 1 48 ? 0.144 15.195 -11.68 1 98.06 48 VAL B C 1
ATOM 2399 O O . VAL B 1 48 ? -0.154 16.312 -11.266 1 98.06 48 VAL B O 1
ATOM 2402 N N . GLU B 1 49 ? 0.133 14.977 -12.984 1 97.44 49 GLU B N 1
ATOM 2403 C CA . GLU B 1 49 ? -0.018 16.016 -14 1 97.44 49 GLU B CA 1
ATOM 2404 C C . GLU B 1 49 ? -1.433 16.578 -14 1 97.44 49 GLU B C 1
ATOM 2406 O O . GLU B 1 49 ? -1.671 17.656 -14.547 1 97.44 49 GLU B O 1
ATOM 2411 N N . GLU B 1 50 ? -2.332 15.883 -13.383 1 97.94 50 GLU B N 1
ATOM 2412 C CA . GLU B 1 50 ? -3.715 16.344 -13.312 1 97.94 50 GLU B CA 1
ATOM 2413 C C . GLU B 1 50 ? -3.92 17.312 -12.148 1 97.94 50 GLU B C 1
ATOM 2415 O O . GLU B 1 50 ? -4.945 17.984 -12.078 1 97.94 50 GLU B O 1
ATOM 2420 N N . ILE B 1 51 ? -2.969 17.406 -11.305 1 98.56 51 ILE B N 1
ATOM 2421 C CA . ILE B 1 51 ? -3.068 18.25 -10.125 1 98.56 51 ILE B CA 1
ATOM 2422 C C . ILE B 1 51 ? -2.521 19.641 -10.438 1 98.56 51 ILE B C 1
ATOM 2424 O O . ILE B 1 51 ? -1.33 19.797 -10.719 1 98.56 51 ILE B O 1
ATOM 2428 N N . GLN B 1 52 ? -3.402 20.656 -10.352 1 97.88 52 GLN B N 1
ATOM 2429 C CA . GLN B 1 52 ? -2.998 22 -10.75 1 97.88 52 GLN B CA 1
ATOM 2430 C C . GLN B 1 52 ? -3.068 22.969 -9.57 1 97.88 52 GLN B C 1
ATOM 2432 O O . GLN B 1 52 ? -2.48 24.047 -9.609 1 97.88 52 GLN B O 1
ATOM 2437 N N . THR B 1 53 ? -3.846 22.562 -8.523 1 98.31 53 THR B N 1
ATOM 2438 C CA . THR B 1 53 ? -4.02 23.422 -7.355 1 98.31 53 THR B CA 1
ATOM 2439 C C . THR B 1 53 ? -3.959 22.594 -6.07 1 98.31 53 THR B C 1
ATOM 2441 O O . THR B 1 53 ? -4.035 21.359 -6.113 1 98.31 53 THR B O 1
ATOM 2444 N N . LEU B 1 54 ? -3.846 23.297 -5 1 98.69 54 LEU B N 1
ATOM 2445 C CA . LEU B 1 54 ? -3.914 22.641 -3.695 1 98.69 54 LEU B CA 1
ATOM 2446 C C . LEU B 1 54 ? -5.266 21.969 -3.494 1 98.69 54 LEU B C 1
ATOM 2448 O O . LEU B 1 54 ? -5.348 20.906 -2.861 1 98.69 54 LEU B O 1
ATOM 2452 N N . MET B 1 55 ? -6.312 22.562 -4.012 1 98.62 55 MET B N 1
ATOM 2453 C CA . MET B 1 55 ? -7.648 21.969 -3.934 1 98.62 55 MET B CA 1
ATOM 2454 C C . MET B 1 55 ? -7.695 20.641 -4.676 1 98.62 55 MET B C 1
ATOM 2456 O O . MET B 1 55 ? -8.289 19.672 -4.191 1 98.62 55 MET B O 1
ATOM 2460 N N . ASP B 1 56 ? -7.051 20.578 -5.836 1 98.75 56 ASP B N 1
ATOM 2461 C CA . ASP B 1 56 ? -6.984 19.328 -6.59 1 98.75 56 ASP B CA 1
ATOM 2462 C C . ASP B 1 56 ? -6.289 18.234 -5.781 1 98.75 56 ASP B C 1
ATOM 2464 O O . ASP B 1 56 ? -6.785 17.109 -5.695 1 98.75 56 ASP B O 1
ATOM 2468 N N . TYR B 1 57 ? -5.172 18.594 -5.215 1 98.88 57 TYR B N 1
ATOM 2469 C CA . TYR B 1 57 ? -4.375 17.641 -4.441 1 98.88 57 TYR B CA 1
ATOM 2470 C C . TYR B 1 57 ? -5.148 17.156 -3.221 1 98.88 57 TYR B C 1
ATOM 2472 O O . TYR B 1 57 ? -5.07 15.977 -2.861 1 98.88 57 TYR B O 1
ATOM 2480 N N . SER B 1 58 ? -5.988 18.031 -2.635 1 98.88 58 SER B N 1
ATOM 2481 C CA . SER B 1 58 ? -6.684 17.766 -1.377 1 98.88 58 SER B CA 1
ATOM 2482 C C . SER B 1 58 ? -8.086 17.219 -1.623 1 98.88 58 SER B C 1
ATOM 2484 O O . SER B 1 58 ? -8.82 16.938 -0.676 1 98.88 58 SER B O 1
ATOM 2486 N N . LYS B 1 59 ? -8.461 17.047 -2.834 1 98.81 59 LYS B N 1
ATOM 2487 C CA . LYS B 1 59 ? -9.844 16.781 -3.229 1 98.81 59 LYS B CA 1
ATOM 2488 C C . LYS B 1 59 ? -10.406 15.578 -2.479 1 98.81 59 LYS B C 1
ATOM 2490 O O . LYS B 1 59 ? -11.523 15.633 -1.963 1 98.81 59 LYS B O 1
ATOM 2495 N N . PRO B 1 60 ? -9.68 14.469 -2.352 1 98.88 60 PRO B N 1
ATOM 2496 C CA . PRO B 1 60 ? -10.266 13.336 -1.623 1 98.88 60 PRO B CA 1
ATOM 2497 C C . PRO B 1 60 ? -10.57 13.672 -0.165 1 98.88 60 PRO B C 1
ATOM 2499 O O . PRO B 1 60 ? -11.609 13.25 0.362 1 98.88 60 PRO B O 1
ATOM 2502 N N . LEU B 1 61 ? -9.695 14.375 0.461 1 98.88 61 LEU B N 1
ATOM 2503 C CA . LEU B 1 61 ? -9.93 14.797 1.839 1 98.88 61 LEU B CA 1
ATOM 2504 C C . LEU B 1 61 ? -11.133 15.727 1.929 1 98.88 61 LEU B C 1
ATOM 2506 O O . LEU B 1 61 ? -11.992 15.555 2.801 1 98.88 61 LEU B O 1
ATOM 2510 N N . LEU B 1 62 ? -11.219 16.703 1.004 1 98.5 62 LEU B N 1
ATOM 2511 C CA . LEU B 1 62 ? -12.305 17.672 1.007 1 98.5 62 LEU B CA 1
ATOM 2512 C C . LEU B 1 62 ? -13.641 16.984 0.745 1 98.5 62 LEU B C 1
ATOM 2514 O O . LEU B 1 62 ? -14.656 17.328 1.367 1 98.5 62 LEU B O 1
ATOM 2518 N N . ASN B 1 63 ? -13.633 16.047 -0.176 1 98.38 63 ASN B N 1
ATOM 2519 C CA . ASN B 1 63 ? -14.844 15.281 -0.439 1 98.38 63 ASN B CA 1
ATOM 2520 C C . ASN B 1 63 ? -15.297 14.508 0.797 1 98.38 63 ASN B C 1
ATOM 2522 O O . ASN B 1 63 ? -16.484 14.469 1.108 1 98.38 63 ASN B O 1
ATOM 2526 N N . PHE B 1 64 ? -14.383 13.914 1.499 1 97.88 64 PHE B N 1
ATOM 2527 C CA . PHE B 1 64 ? -14.727 13.164 2.705 1 97.88 64 PHE B CA 1
ATOM 2528 C C . PHE B 1 64 ? -15.312 14.094 3.764 1 97.88 64 PHE B C 1
ATOM 2530 O O . PHE B 1 64 ? -16.359 13.805 4.344 1 97.88 64 PHE B O 1
ATOM 2537 N N . MET B 1 65 ? -14.625 15.203 3.996 1 96.56 65 MET B N 1
ATOM 2538 C CA . MET B 1 65 ? -15.094 16.172 4.988 1 96.56 65 MET B CA 1
ATOM 2539 C C . MET B 1 65 ? -16.484 16.672 4.641 1 96.56 65 MET B C 1
ATOM 2541 O O . MET B 1 65 ? -17.328 16.828 5.523 1 96.56 65 MET B O 1
ATOM 2545 N N . SER B 1 66 ? -16.703 16.953 3.336 1 95.12 66 SER B N 1
ATOM 2546 C CA . SER B 1 66 ? -17.984 17.438 2.871 1 95.12 66 SER B CA 1
ATOM 2547 C C . SER B 1 66 ? -19.094 16.422 3.109 1 95.12 66 SER B C 1
ATOM 2549 O O . SER B 1 66 ? -20.25 16.781 3.328 1 95.12 66 SER B O 1
ATOM 2551 N N . SER B 1 67 ? -18.75 15.133 3.117 1 94.06 67 SER B N 1
ATOM 2552 C CA . SER B 1 67 ? -19.719 14.062 3.25 1 94.06 67 SER B CA 1
ATOM 2553 C C . SER B 1 67 ? -20.156 13.883 4.699 1 94.06 67 SER B C 1
ATOM 2555 O O . SER B 1 67 ? -21.156 13.227 4.977 1 94.06 67 SER B O 1
ATOM 2557 N N . LEU B 1 68 ? -19.328 14.461 5.586 1 91.81 68 LEU B N 1
ATOM 2558 C CA . LEU B 1 68 ? -19.641 14.352 7.008 1 91.81 68 LEU B CA 1
ATOM 2559 C C . LEU B 1 68 ? -20.812 15.266 7.375 1 91.81 68 LEU B C 1
ATOM 2561 O O . LEU B 1 68 ? -20.906 16.391 6.871 1 91.81 68 LEU B O 1
ATOM 2565 N N . GLY B 1 69 ? -21.875 14.789 8.039 1 77.44 69 GLY B N 1
ATOM 2566 C CA . GLY B 1 69 ? -22.969 15.602 8.523 1 77.44 69 GLY B CA 1
ATOM 2567 C C . GLY B 1 69 ? -22.562 16.562 9.625 1 77.44 69 GLY B C 1
ATOM 2568 O O . GLY B 1 69 ? -21.5 16.422 10.227 1 77.44 69 GLY B O 1
ATOM 2569 N N . SER B 1 70 ? -23.047 17.922 9.734 1 62.91 70 SER B N 1
ATOM 2570 C CA . SER B 1 70 ? -22.688 19.094 10.547 1 62.91 70 SER B CA 1
ATOM 2571 C C . SER B 1 70 ? -22.75 18.75 12.031 1 62.91 70 SER B C 1
ATOM 2573 O O . SER B 1 70 ? -21.859 19.156 12.797 1 62.91 70 SER B O 1
ATOM 2575 N N . ASP B 1 71 ? -23.766 18.312 12.633 1 56.5 71 ASP B N 1
ATOM 2576 C CA . ASP B 1 71 ? -24.109 18.453 14.047 1 56.5 71 ASP B CA 1
ATOM 2577 C C . ASP B 1 71 ? -23.266 17.516 14.906 1 56.5 71 ASP B C 1
ATOM 2579 O O . ASP B 1 71 ? -22.719 17.938 15.93 1 56.5 71 ASP B O 1
ATOM 2583 N N . ASP B 1 72 ? -23.297 16.297 14.984 1 56.22 72 ASP B N 1
ATOM 2584 C CA . ASP B 1 72 ? -22.922 15.383 16.062 1 56.22 72 ASP B CA 1
ATOM 2585 C C . ASP B 1 72 ? -21.641 14.625 15.711 1 56.22 72 ASP B C 1
ATOM 2587 O O . ASP B 1 72 ? -21.078 13.93 16.562 1 56.22 72 ASP B O 1
ATOM 2591 N N . ASP B 1 73 ? -20.812 15.258 14.617 1 76.44 73 ASP B N 1
ATOM 2592 C CA . ASP B 1 73 ? -19.781 14.273 14.305 1 76.44 73 ASP B CA 1
ATOM 2593 C C . ASP B 1 73 ? -18.469 14.953 13.906 1 76.44 73 ASP B C 1
ATOM 2595 O O . ASP B 1 73 ? -17.969 14.742 12.797 1 76.44 73 ASP B O 1
ATOM 2599 N N . LYS B 1 74 ? -17.953 15.891 14.953 1 93.12 74 LYS B N 1
ATOM 2600 C CA . LYS B 1 74 ? -16.688 16.547 14.625 1 93.12 74 LYS B CA 1
ATOM 2601 C C . LYS B 1 74 ? -15.547 15.539 14.562 1 93.12 74 LYS B C 1
ATOM 2603 O O . LYS B 1 74 ? -15.602 14.492 15.219 1 93.12 74 LYS B O 1
ATOM 2608 N N . VAL B 1 75 ? -14.555 15.93 13.789 1 96.94 75 VAL B N 1
ATOM 2609 C CA . VAL B 1 75 ? -13.461 14.984 13.617 1 96.94 75 VAL B CA 1
ATOM 2610 C C . VAL B 1 75 ? -12.18 15.555 14.227 1 96.94 75 VAL B C 1
ATOM 2612 O O . VAL B 1 75 ? -12.062 16.766 14.391 1 96.94 75 VAL B O 1
ATOM 2615 N N . ILE B 1 76 ? -11.289 14.703 14.664 1 98.31 76 ILE B N 1
ATOM 2616 C CA . ILE B 1 76 ? -9.891 15.008 14.914 1 98.31 76 ILE B CA 1
ATOM 2617 C C . ILE B 1 76 ? -9.07 14.75 13.648 1 98.31 76 ILE B C 1
ATOM 2619 O O . ILE B 1 76 ? -8.938 13.602 13.211 1 98.31 76 ILE B O 1
ATOM 2623 N N . LEU B 1 77 ? -8.594 15.781 13.086 1 98.75 77 LEU B N 1
ATOM 2624 C CA . LEU B 1 77 ? -7.809 15.695 11.859 1 98.75 77 LEU B CA 1
ATOM 2625 C C . LEU B 1 77 ? -6.32 15.602 12.172 1 98.75 77 LEU B C 1
ATOM 2627 O O . LEU B 1 77 ? -5.746 16.516 12.766 1 98.75 77 LEU B O 1
ATOM 2631 N N . VAL B 1 78 ? -5.723 14.492 11.828 1 99 78 VAL B N 1
ATOM 2632 C CA . VAL B 1 78 ? -4.301 14.266 12.086 1 99 78 VAL B CA 1
ATOM 2633 C C . VAL B 1 78 ? -3.52 14.344 10.781 1 99 78 VAL B C 1
ATOM 2635 O O . VAL B 1 78 ? -3.797 13.594 9.836 1 99 78 VAL B O 1
ATOM 2638 N N . ALA B 1 79 ? -2.574 15.227 10.711 1 98.94 79 ALA B N 1
ATOM 2639 C CA . ALA B 1 79 ? -1.811 15.445 9.484 1 98.94 79 ALA B CA 1
ATOM 2640 C C . ALA B 1 79 ? -0.323 15.188 9.711 1 98.94 79 ALA B C 1
ATOM 2642 O O . ALA B 1 79 ? 0.231 15.594 10.742 1 98.94 79 ALA B O 1
ATOM 2643 N N . HIS B 1 80 ? 0.254 14.562 8.773 1 98.94 80 HIS B N 1
ATOM 2644 C CA . HIS B 1 80 ? 1.669 14.219 8.852 1 98.94 80 HIS B CA 1
ATOM 2645 C C . HIS B 1 80 ? 2.465 14.898 7.742 1 98.94 80 HIS B C 1
ATOM 2647 O O . HIS B 1 80 ? 2.076 14.852 6.574 1 98.94 80 HIS B O 1
ATOM 2653 N N . SER B 1 81 ? 3.602 15.539 8.125 1 98.81 81 SER B N 1
ATOM 2654 C CA . SER B 1 81 ? 4.578 16.078 7.18 1 98.81 81 SER B CA 1
ATOM 2655 C C . SER B 1 81 ? 3.936 17.078 6.227 1 98.81 81 SER B C 1
ATOM 2657 O O . SER B 1 81 ? 3.273 18.016 6.664 1 98.81 81 SER B O 1
ATOM 2659 N N . MET B 1 82 ? 4.059 16.969 4.945 1 98.69 82 MET B N 1
ATOM 2660 C CA . MET B 1 82 ? 3.49 17.906 3.975 1 98.69 82 MET B CA 1
ATOM 2661 C C . MET B 1 82 ? 1.967 17.828 3.973 1 98.69 82 MET B C 1
ATOM 2663 O O . MET B 1 82 ? 1.293 18.734 3.496 1 98.69 82 MET B O 1
ATOM 2667 N N . GLY B 1 83 ? 1.421 16.766 4.594 1 98.81 83 GLY B N 1
ATOM 2668 C CA . GLY B 1 83 ? -0.02 16.625 4.734 1 98.81 83 GLY B CA 1
ATOM 2669 C C . GLY B 1 83 ? -0.643 17.703 5.605 1 98.81 83 GLY B C 1
ATOM 2670 O O . GLY B 1 83 ? -1.861 17.875 5.598 1 98.81 83 GLY B O 1
ATOM 2671 N N . GLY B 1 84 ? 0.206 18.469 6.324 1 98.94 84 GLY B N 1
ATOM 2672 C CA . GLY B 1 84 ? -0.288 19.547 7.16 1 98.94 84 GLY B CA 1
ATOM 2673 C C . GLY B 1 84 ? -0.945 20.656 6.363 1 98.94 84 GLY B C 1
ATOM 2674 O O . GLY B 1 84 ? -1.872 21.312 6.848 1 98.94 84 GLY B O 1
ATOM 2675 N N . ILE B 1 85 ? -0.482 20.859 5.152 1 98.88 85 ILE B N 1
ATOM 2676 C CA . ILE B 1 85 ? -0.986 21.969 4.352 1 98.88 85 ILE B CA 1
ATOM 2677 C C . ILE B 1 85 ? -2.369 21.625 3.805 1 98.88 85 ILE B C 1
ATOM 2679 O O . ILE B 1 85 ? -3.32 22.391 3.973 1 98.88 85 ILE B O 1
ATOM 2683 N N . PRO B 1 86 ? -2.555 20.406 3.236 1 98.88 86 PRO B N 1
ATOM 2684 C CA . PRO B 1 86 ? -3.918 20 2.891 1 98.88 86 PRO B CA 1
ATOM 2685 C C . PRO B 1 86 ? -4.852 19.969 4.098 1 98.88 86 PRO B C 1
ATOM 2687 O O . PRO B 1 86 ? -6.031 20.312 3.979 1 98.88 86 PRO B O 1
ATOM 2690 N N . ALA B 1 87 ? -4.348 19.578 5.23 1 98.88 87 ALA B N 1
ATOM 2691 C CA . ALA B 1 87 ? -5.164 19.547 6.441 1 98.88 87 ALA B CA 1
ATOM 2692 C C . ALA B 1 87 ? -5.59 20.953 6.855 1 98.88 87 ALA B C 1
ATOM 2694 O O . ALA B 1 87 ? -6.734 21.156 7.266 1 98.88 87 ALA B O 1
ATOM 2695 N N . ALA B 1 88 ? -4.688 21.891 6.75 1 98.88 88 ALA B N 1
ATOM 2696 C CA . ALA B 1 88 ? -5.016 23.281 7.059 1 98.88 88 ALA B CA 1
ATOM 2697 C C . ALA B 1 88 ? -6.082 23.812 6.105 1 98.88 88 ALA B C 1
ATOM 2699 O O . ALA B 1 88 ? -6.988 24.531 6.523 1 98.88 88 ALA B O 1
ATOM 2700 N N . LEU B 1 89 ? -5.961 23.438 4.836 1 98.81 89 LEU B N 1
ATOM 2701 C CA . LEU B 1 89 ? -6.98 23.828 3.867 1 98.81 89 LEU B CA 1
ATOM 2702 C C . LEU B 1 89 ? -8.344 23.281 4.266 1 98.81 89 LEU B C 1
ATOM 2704 O O . LEU B 1 89 ? -9.344 24 4.254 1 98.81 89 LEU B O 1
ATOM 2708 N N . ALA B 1 90 ? -8.367 22 4.633 1 98.56 90 ALA B N 1
ATOM 2709 C CA . ALA B 1 90 ? -9.625 21.375 5.066 1 98.56 90 ALA B CA 1
ATOM 2710 C C . ALA B 1 90 ? -10.188 22.094 6.293 1 98.56 90 ALA B C 1
ATOM 2712 O O . ALA B 1 90 ? -11.391 22.328 6.383 1 98.56 90 ALA B O 1
ATOM 2713 N N . ALA B 1 91 ? -9.336 22.453 7.199 1 98.12 91 ALA B N 1
ATOM 2714 C CA . ALA B 1 91 ? -9.758 23.141 8.414 1 98.12 91 ALA B CA 1
ATOM 2715 C C . ALA B 1 91 ? -10.305 24.531 8.102 1 98.12 91 ALA B C 1
ATOM 2717 O O . ALA B 1 91 ? -11.211 25.016 8.781 1 98.12 91 ALA B O 1
ATOM 2718 N N . ASP B 1 92 ? -9.742 25.172 7.098 1 98.19 92 ASP B N 1
ATOM 2719 C CA . ASP B 1 92 ? -10.203 26.5 6.703 1 98.19 92 ASP B CA 1
ATOM 2720 C C . ASP B 1 92 ? -11.617 26.438 6.125 1 98.19 92 ASP B C 1
ATOM 2722 O O . ASP B 1 92 ? -12.43 27.328 6.379 1 98.19 92 ASP B O 1
ATOM 2726 N N . ILE B 1 93 ? -11.906 25.406 5.422 1 97 93 ILE B N 1
ATOM 2727 C CA . ILE B 1 93 ? -13.18 25.25 4.723 1 97 93 ILE B CA 1
ATOM 2728 C C . ILE B 1 93 ? -14.219 24.656 5.672 1 97 93 ILE B C 1
ATOM 2730 O O . ILE B 1 93 ? -15.391 25.062 5.645 1 97 93 ILE B O 1
ATOM 2734 N N . PHE B 1 94 ? -13.789 23.734 6.547 1 95.88 94 PHE B N 1
ATOM 2735 C CA . PHE B 1 94 ? -14.727 22.953 7.352 1 95.88 94 PHE B CA 1
ATOM 2736 C C . PHE B 1 94 ? -14.438 23.141 8.836 1 95.88 94 PHE B C 1
ATOM 2738 O O . PHE B 1 94 ? -14.469 22.172 9.602 1 95.88 94 PHE B O 1
ATOM 2745 N N . SER B 1 95 ? -14.156 24.406 9.219 1 95.5 95 SER B N 1
ATOM 2746 C CA . SER B 1 95 ? -13.766 24.672 10.602 1 95.5 95 SER B CA 1
ATOM 2747 C C . SER B 1 95 ? -14.812 24.156 11.586 1 95.5 95 SER B C 1
ATOM 2749 O O . SER B 1 95 ? -14.477 23.672 12.664 1 95.5 95 SER B O 1
ATOM 2751 N N . CYS B 1 96 ? -16.078 24.125 11.242 1 93.62 96 CYS B N 1
ATOM 2752 C CA . CYS B 1 96 ? -17.156 23.75 12.141 1 93.62 96 CYS B CA 1
ATOM 2753 C C . CYS B 1 96 ? -17.234 22.234 12.305 1 93.62 96 CYS B C 1
ATOM 2755 O O . CYS B 1 96 ? -17.922 21.734 13.203 1 93.62 96 CYS B O 1
ATOM 2757 N N . LYS B 1 97 ? -16.484 21.531 11.5 1 95 97 LYS B N 1
ATOM 2758 C CA . LYS B 1 97 ? -16.547 20.062 11.539 1 95 97 LYS B CA 1
ATOM 2759 C C . LYS B 1 97 ? -15.297 19.5 12.219 1 95 97 LYS B C 1
ATOM 2761 O O . LYS B 1 97 ? -15.125 18.281 12.266 1 95 97 LYS B O 1
ATOM 2766 N N . ILE B 1 98 ? -14.477 20.312 12.742 1 96.38 98 ILE B N 1
ATOM 2767 C CA . ILE B 1 98 ? -13.195 19.844 13.273 1 96.38 98 ILE B CA 1
ATOM 2768 C C . ILE B 1 98 ? -13.094 20.203 14.75 1 96.38 98 ILE B C 1
ATOM 2770 O O . ILE B 1 98 ? -13.258 21.375 15.125 1 96.38 98 ILE B O 1
ATOM 2774 N N . SER B 1 99 ? -12.852 19.219 15.562 1 96.31 99 SER B N 1
ATOM 2775 C CA . SER B 1 99 ? -12.633 19.453 16.984 1 96.31 99 SER B CA 1
ATOM 2776 C C . SER B 1 99 ? -11.195 19.906 17.25 1 96.31 99 SER B C 1
ATOM 2778 O O . SER B 1 99 ? -10.953 20.766 18.094 1 96.31 99 SER B O 1
ATOM 2780 N N . ALA B 1 100 ? -10.289 19.297 16.516 1 98.12 100 ALA B N 1
ATOM 2781 C CA . ALA B 1 100 ? -8.875 19.641 16.609 1 98.12 100 ALA B CA 1
ATOM 2782 C C . ALA B 1 100 ? -8.102 19.188 15.375 1 98.12 100 ALA B C 1
ATOM 2784 O O . ALA B 1 100 ? -8.461 18.188 14.75 1 98.12 100 ALA B O 1
ATOM 2785 N N . VAL B 1 101 ? -7.141 19.906 15.039 1 98.81 101 VAL B N 1
ATOM 2786 C CA . VAL B 1 101 ? -6.145 19.469 14.07 1 98.81 101 VAL B CA 1
ATOM 2787 C C . VAL B 1 101 ? -4.84 19.125 14.781 1 98.81 101 VAL B C 1
ATOM 2789 O O . VAL B 1 101 ? -4.32 19.922 15.562 1 98.81 101 VAL B O 1
ATOM 2792 N N . VAL B 1 102 ? -4.367 17.938 14.555 1 99 102 VAL B N 1
ATOM 2793 C CA . VAL B 1 102 ? -3.092 17.484 15.102 1 99 102 VAL B CA 1
ATOM 2794 C C . VAL B 1 102 ? -2.035 17.484 13.992 1 99 102 VAL B C 1
ATOM 2796 O O . VAL B 1 102 ? -2.186 16.781 12.984 1 99 102 VAL B O 1
ATOM 2799 N N . PHE B 1 103 ? -1.018 18.266 14.195 1 98.94 103 PHE B N 1
ATOM 2800 C CA . PHE B 1 103 ? 0.131 18.281 13.297 1 98.94 103 PHE B CA 1
ATOM 2801 C C . PHE B 1 103 ? 1.246 17.391 13.844 1 98.94 103 PHE B C 1
ATOM 2803 O O . PHE B 1 103 ? 1.946 17.766 14.781 1 98.94 103 PHE B O 1
ATOM 2810 N N . LEU B 1 104 ? 1.409 16.25 13.273 1 99 104 LEU B N 1
ATOM 2811 C CA . LEU B 1 104 ? 2.465 15.312 13.625 1 99 104 LEU B CA 1
ATOM 2812 C C . LEU B 1 104 ? 3.689 15.508 12.742 1 99 104 LEU B C 1
ATOM 2814 O O . LEU B 1 104 ? 3.689 15.102 11.578 1 99 104 LEU B O 1
ATOM 2818 N N . ALA B 1 105 ? 4.758 16.078 13.328 1 98.88 105 ALA B N 1
ATOM 2819 C CA . ALA B 1 105 ? 5.91 16.406 12.492 1 98.88 105 ALA B CA 1
ATOM 2820 C C . ALA B 1 105 ? 5.465 16.953 11.133 1 98.88 105 ALA B C 1
ATOM 2822 O O . ALA B 1 105 ? 5.922 16.469 10.086 1 98.88 105 ALA B O 1
ATOM 2823 N N . ALA B 1 106 ? 4.543 17.891 11.156 1 98.94 106 ALA B N 1
ATOM 2824 C CA . ALA B 1 106 ? 3.896 18.359 9.93 1 98.94 106 ALA B CA 1
ATOM 2825 C C . ALA B 1 106 ? 4.148 19.844 9.711 1 98.94 106 ALA B C 1
ATOM 2827 O O . ALA B 1 106 ? 4.344 20.594 10.664 1 98.94 106 ALA B O 1
ATOM 2828 N N . PHE B 1 107 ? 4.137 20.234 8.477 1 98.88 107 PHE B N 1
ATOM 2829 C CA . PHE B 1 107 ? 4.113 21.656 8.156 1 98.88 107 PHE B CA 1
ATOM 2830 C C . PHE B 1 107 ? 2.814 22.297 8.625 1 98.88 107 PHE B C 1
ATOM 2832 O O . PHE 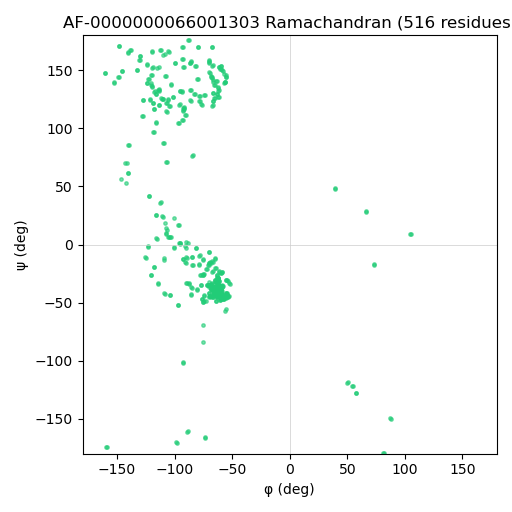B 1 107 ? 1.726 21.812 8.312 1 98.88 107 PHE B O 1
ATOM 2839 N N . MET B 1 108 ? 2.965 23.328 9.391 1 98.81 108 MET B N 1
ATOM 2840 C CA . MET B 1 108 ? 1.833 24.031 9.992 1 98.81 108 MET B CA 1
ATOM 2841 C C . MET B 1 108 ? 1.775 25.484 9.508 1 98.81 108 MET B C 1
ATOM 2843 O O . MET B 1 108 ? 2.41 26.359 10.094 1 98.81 108 MET B O 1
ATOM 2847 N N . PRO B 1 109 ? 0.93 25.719 8.469 1 98.56 109 PRO B N 1
ATOM 2848 C CA . PRO B 1 109 ? 0.793 27.094 8 1 98.56 109 PRO B CA 1
ATOM 2849 C C . PRO B 1 109 ? 0.25 28.031 9.078 1 98.56 109 PRO B C 1
ATOM 2851 O O . PRO B 1 109 ? -0.41 27.578 10.023 1 98.56 109 PRO B O 1
ATOM 2854 N N . ASP B 1 110 ? 0.621 29.328 8.961 1 98.12 110 ASP B N 1
ATOM 2855 C CA . ASP B 1 110 ? -0.027 30.359 9.773 1 98.12 110 ASP B CA 1
ATOM 2856 C C . ASP B 1 110 ? -1.119 31.078 8.984 1 98.12 110 ASP B C 1
ATOM 2858 O O . ASP B 1 110 ? -1.555 30.594 7.938 1 98.12 110 ASP B O 1
ATOM 2862 N N . THR B 1 111 ? -1.683 32.188 9.516 1 98.06 111 THR B N 1
ATOM 2863 C CA . THR B 1 111 ? -2.771 32.906 8.852 1 98.06 111 THR B CA 1
ATOM 2864 C C . THR B 1 111 ? -2.281 34.219 8.266 1 98.06 111 THR B C 1
ATOM 2866 O O . THR B 1 111 ? -3.084 35.062 7.875 1 98.06 111 THR B O 1
ATOM 2869 N N . ARG B 1 112 ? -1.059 34.438 8.18 1 97.38 112 ARG B N 1
ATOM 2870 C CA . ARG B 1 112 ? -0.507 35.719 7.707 1 97.38 112 ARG B CA 1
ATOM 2871 C C . ARG B 1 112 ? 0.228 35.531 6.383 1 97.38 112 ARG B C 1
ATOM 2873 O O . ARG B 1 112 ? 0.272 36.438 5.559 1 97.38 112 ARG B O 1
ATOM 2880 N N . ASN B 1 113 ? 0.818 34.406 6.238 1 97.56 113 ASN B N 1
ATOM 2881 C CA . ASN B 1 113 ? 1.623 34.094 5.062 1 97.56 113 ASN B CA 1
ATOM 2882 C C . ASN B 1 113 ? 0.896 33.125 4.129 1 97.56 113 ASN B C 1
ATOM 2884 O O . ASN B 1 113 ? -0.09 32.5 4.52 1 97.56 113 ASN B O 1
ATOM 2888 N N . PRO B 1 114 ? 1.454 33 2.869 1 97.56 114 PRO B N 1
ATOM 2889 C CA . PRO B 1 114 ? 0.905 31.984 1.982 1 97.56 114 PRO B CA 1
ATOM 2890 C C . PRO B 1 114 ? 1.004 30.578 2.576 1 97.56 114 PRO B C 1
ATOM 2892 O O . PRO B 1 114 ? 1.938 30.281 3.324 1 97.56 114 PRO B O 1
ATOM 2895 N N . PRO B 1 115 ? 0.073 29.703 2.232 1 97.88 115 PRO B N 1
ATOM 2896 C CA . PRO B 1 115 ? 0.008 28.359 2.814 1 97.88 115 PRO B CA 1
ATOM 2897 C C . PRO B 1 115 ? 1.332 27.609 2.709 1 97.88 115 PRO B C 1
ATOM 2899 O O . PRO B 1 115 ? 1.687 26.844 3.611 1 97.88 115 PRO B O 1
ATOM 2902 N N . ALA B 1 116 ? 2.09 27.844 1.657 1 97.88 116 ALA B N 1
ATOM 2903 C CA . ALA B 1 116 ? 3.287 27.047 1.374 1 97.88 116 ALA B CA 1
ATOM 2904 C C . ALA B 1 116 ? 4.52 27.672 2.033 1 97.88 116 ALA B C 1
ATOM 2906 O O . ALA B 1 116 ? 5.625 27.141 1.924 1 97.88 116 ALA B O 1
ATOM 2907 N N . TYR B 1 117 ? 4.383 28.75 2.77 1 97.88 117 TYR B N 1
ATOM 2908 C CA . TYR B 1 117 ? 5.5 29.516 3.316 1 97.88 117 TYR B CA 1
ATOM 2909 C C . TYR B 1 117 ? 6.391 28.641 4.184 1 97.88 117 TYR B C 1
ATOM 2911 O O . TYR B 1 117 ? 7.613 28.625 4.016 1 97.88 117 TYR B O 1
ATOM 2919 N N . VAL B 1 118 ? 5.805 27.859 5.059 1 97.75 118 VAL B N 1
ATOM 2920 C CA . VAL B 1 118 ? 6.547 27.062 6.02 1 97.75 118 VAL B CA 1
ATOM 2921 C C . VAL B 1 118 ? 7.273 25.922 5.289 1 97.75 118 VAL B C 1
ATOM 2923 O O . VAL B 1 118 ? 8.367 25.531 5.688 1 97.75 118 VAL B O 1
ATOM 2926 N N . PHE B 1 119 ? 6.715 25.422 4.234 1 98.06 119 PHE B N 1
ATOM 2927 C CA . PHE B 1 119 ? 7.336 24.359 3.447 1 98.06 119 PHE B CA 1
ATOM 2928 C C . PHE B 1 119 ? 8.492 24.906 2.625 1 98.06 119 PHE B C 1
ATOM 2930 O O . PHE B 1 119 ? 9.602 24.359 2.658 1 98.06 119 PHE B O 1
ATOM 2937 N N . GLU B 1 120 ? 8.242 25.984 1.95 1 96.12 120 GLU B N 1
ATOM 2938 C CA . GLU B 1 120 ? 9.25 26.562 1.065 1 96.12 120 GLU B CA 1
ATOM 2939 C C . GLU B 1 120 ? 10.461 27.062 1.853 1 96.12 120 GLU B C 1
ATOM 2941 O O . GLU B 1 120 ? 11.594 26.969 1.382 1 96.12 120 GLU B O 1
ATOM 2946 N N . LYS B 1 121 ? 10.18 27.625 3.002 1 95.88 121 LYS B N 1
ATOM 2947 C CA . LYS B 1 121 ? 11.281 28.078 3.848 1 95.88 121 LYS B CA 1
ATOM 2948 C C . LYS B 1 121 ? 12.258 26.953 4.137 1 95.88 121 LYS B C 1
ATOM 2950 O O . LYS B 1 121 ? 13.477 27.141 4.059 1 95.88 121 LYS B O 1
ATOM 2955 N N . LEU B 1 122 ? 11.758 25.75 4.41 1 96 122 LEU B N 1
ATOM 2956 C CA . LEU B 1 122 ? 12.625 24.625 4.75 1 96 122 LEU B CA 1
ATOM 2957 C C . LEU B 1 122 ? 13.328 24.078 3.51 1 96 122 LEU B C 1
ATOM 2959 O O . LEU B 1 122 ? 14.547 23.906 3.508 1 96 122 LEU B O 1
ATOM 2963 N N . ILE B 1 123 ? 12.578 23.828 2.461 1 92.62 123 ILE B N 1
ATOM 2964 C CA . ILE B 1 123 ? 13.109 23.109 1.31 1 92.62 123 ILE B CA 1
ATOM 2965 C C . ILE B 1 123 ? 14.211 23.938 0.648 1 92.62 123 ILE B C 1
ATOM 2967 O O . ILE B 1 123 ? 15.172 23.391 0.103 1 92.62 123 ILE B O 1
ATOM 2971 N N . ARG B 1 124 ? 14.102 25.203 0.706 1 89.31 124 ARG B N 1
ATOM 2972 C CA . ARG B 1 124 ? 15.094 26.094 0.12 1 89.31 124 ARG B CA 1
ATOM 2973 C C . ARG B 1 124 ? 16.375 26.094 0.944 1 89.31 124 ARG B C 1
ATOM 2975 O O . ARG B 1 124 ? 17.453 26.453 0.441 1 89.31 124 ARG B O 1
ATOM 2982 N N . SER B 1 125 ? 16.25 25.703 2.15 1 91.62 125 SER B N 1
ATOM 2983 C CA . SER B 1 125 ? 17.422 25.719 3.035 1 91.62 125 SER B CA 1
ATOM 2984 C C . SER B 1 125 ? 18.172 24.391 2.961 1 91.62 125 SER B C 1
ATOM 2986 O O . SER B 1 125 ? 19.312 24.297 3.436 1 91.62 125 SER B O 1
ATOM 2988 N N . ILE B 1 126 ? 17.641 23.375 2.365 1 92.31 126 ILE B N 1
ATOM 2989 C CA . ILE B 1 126 ? 18.266 22.062 2.303 1 92.31 126 ILE B CA 1
ATOM 2990 C C . ILE B 1 126 ? 19.047 21.922 0.995 1 92.31 126 ILE B C 1
ATOM 2992 O O . ILE B 1 126 ? 18.453 22 -0.09 1 92.31 126 ILE B O 1
ATOM 2996 N N . PRO B 1 127 ? 20.328 21.688 1.1 1 93.5 127 PRO B N 1
ATOM 2997 C CA . PRO B 1 127 ? 21.109 21.453 -0.12 1 93.5 127 PRO B CA 1
ATOM 2998 C C . PRO B 1 127 ? 20.625 20.25 -0.916 1 93.5 127 PRO B C 1
ATOM 3000 O O . PRO B 1 127 ? 20.172 19.266 -0.33 1 93.5 127 PRO B O 1
ATOM 3003 N N . ARG B 1 128 ? 20.844 20.344 -2.166 1 91 128 ARG B N 1
ATOM 3004 C CA . ARG B 1 128 ? 20.375 19.312 -3.086 1 91 128 ARG B CA 1
ATOM 3005 C C . ARG B 1 128 ? 20.969 17.953 -2.738 1 91 128 ARG B C 1
ATOM 3007 O O . ARG B 1 128 ? 20.281 16.922 -2.842 1 91 128 ARG B O 1
ATOM 3014 N N . GLU B 1 129 ? 22.156 17.906 -2.307 1 94.56 129 GLU B N 1
ATOM 3015 C CA . GLU B 1 129 ? 22.859 16.656 -2.023 1 94.56 129 GLU B CA 1
ATOM 3016 C C . GLU B 1 129 ? 22.234 15.914 -0.853 1 94.56 129 GLU B C 1
ATOM 3018 O O . GLU B 1 129 ? 22.359 14.695 -0.747 1 94.56 129 GLU B O 1
ATOM 3023 N N . GLU B 1 130 ? 21.547 16.641 -0.04 1 95.69 130 GLU B N 1
ATOM 3024 C CA . GLU B 1 130 ? 20.953 16.062 1.157 1 95.69 130 GLU B CA 1
ATOM 3025 C C . GLU B 1 130 ? 19.719 15.234 0.812 1 95.69 130 GLU B C 1
ATOM 3027 O O . GLU B 1 130 ? 19.25 14.445 1.634 1 95.69 130 GLU B O 1
ATOM 3032 N N . TRP B 1 131 ? 19.219 15.359 -0.392 1 96.56 131 TRP B N 1
ATOM 3033 C CA . TRP B 1 131 ? 18.031 14.633 -0.825 1 96.56 131 TRP B CA 1
ATOM 3034 C C . TRP B 1 131 ? 18.422 13.289 -1.448 1 96.56 131 TRP B C 1
ATOM 3036 O O . TRP B 1 131 ? 17.547 12.5 -1.821 1 96.56 131 TRP B O 1
ATOM 3046 N N . LEU B 1 132 ? 19.703 13.039 -1.539 1 97.81 132 LEU B N 1
ATOM 3047 C CA . LEU B 1 132 ? 20.25 11.766 -2.006 1 97.81 132 LEU B CA 1
ATOM 3048 C C . LEU B 1 132 ? 19.609 11.352 -3.322 1 97.81 132 LEU B C 1
ATOM 3050 O O . LEU B 1 132 ? 19.703 12.062 -4.324 1 97.81 132 LEU B O 1
ATOM 3054 N N . ASP B 1 133 ? 18.906 10.203 -3.406 1 98.62 133 ASP B N 1
ATOM 3055 C CA . ASP B 1 133 ? 18.422 9.641 -4.664 1 98.62 133 ASP B CA 1
ATOM 3056 C C . ASP B 1 133 ? 16.969 10.031 -4.91 1 98.62 133 ASP B C 1
ATOM 3058 O O . ASP B 1 133 ? 16.281 9.398 -5.707 1 98.62 133 ASP B O 1
ATOM 3062 N N . THR B 1 134 ? 16.516 11.031 -4.191 1 98.44 134 THR B N 1
ATOM 3063 C CA . THR B 1 134 ? 15.172 11.555 -4.449 1 98.44 134 THR B CA 1
ATOM 3064 C C . THR B 1 134 ? 15.102 12.188 -5.84 1 98.44 134 THR B C 1
ATOM 3066 O O . THR B 1 134 ? 16.016 12.891 -6.258 1 98.44 134 THR B O 1
ATOM 3069 N N . ALA B 1 135 ? 14.016 11.906 -6.547 1 98.5 135 ALA B N 1
ATOM 3070 C CA . ALA B 1 135 ? 13.82 12.461 -7.883 1 98.5 135 ALA B CA 1
ATOM 3071 C C . ALA B 1 135 ? 12.852 13.641 -7.844 1 98.5 135 ALA B C 1
ATOM 3073 O O . ALA B 1 135 ? 11.758 13.547 -7.277 1 98.5 135 ALA B O 1
ATOM 3074 N N . PHE B 1 136 ? 13.289 14.719 -8.383 1 97.25 136 PHE B N 1
ATOM 3075 C CA . PHE B 1 136 ? 12.445 15.906 -8.516 1 97.25 136 PHE B CA 1
ATOM 3076 C C . PHE B 1 136 ? 12.039 16.125 -9.969 1 97.25 136 PHE B C 1
ATOM 3078 O O . PHE B 1 136 ? 12.773 15.742 -10.883 1 97.25 136 PHE B O 1
ATOM 3085 N N . GLY B 1 137 ? 10.812 16.625 -10.133 1 97.25 137 GLY B N 1
ATOM 3086 C CA . GLY B 1 137 ? 10.32 16.906 -11.469 1 97.25 137 GLY B CA 1
ATOM 3087 C C . GLY B 1 137 ? 9.523 18.188 -11.555 1 97.25 137 GLY B C 1
ATOM 3088 O O . GLY B 1 137 ? 9.211 18.812 -10.531 1 97.25 137 GLY B O 1
ATOM 3089 N N . ARG B 1 138 ? 9.305 18.672 -12.805 1 97.38 138 ARG B N 1
ATOM 3090 C CA . ARG B 1 138 ? 8.461 19.828 -13.117 1 97.38 138 ARG B CA 1
ATOM 3091 C C . ARG B 1 138 ? 7.352 19.438 -14.094 1 97.38 138 ARG B C 1
ATOM 3093 O O . ARG B 1 138 ? 7.535 18.562 -14.938 1 97.38 138 ARG B O 1
ATOM 3100 N N . TYR B 1 139 ? 6.215 20.031 -13.852 1 98.06 139 TYR B N 1
ATOM 3101 C CA . TYR B 1 139 ? 5.102 19.781 -14.758 1 98.06 139 TYR B CA 1
ATOM 3102 C C . TYR B 1 139 ? 4.195 21.016 -14.852 1 98.06 139 TYR B C 1
ATOM 3104 O O . TYR B 1 139 ? 4.445 22.016 -14.195 1 98.06 139 TYR B O 1
ATOM 3112 N N . GLY B 1 140 ? 3.264 21.047 -15.742 1 95.5 140 GLY B N 1
ATOM 3113 C CA . GLY B 1 140 ? 2.332 22.156 -15.906 1 95.5 140 GLY B CA 1
ATOM 3114 C C . GLY B 1 140 ? 2.854 23.234 -16.828 1 95.5 140 GLY B C 1
ATOM 3115 O O . GLY B 1 140 ? 3.547 22.953 -17.797 1 95.5 140 GLY B O 1
ATOM 3116 N N . ASN B 1 141 ? 2.414 24.5 -16.547 1 93.25 141 ASN B N 1
ATOM 3117 C CA . ASN B 1 141 ? 2.801 25.656 -17.359 1 93.25 141 ASN B CA 1
ATOM 3118 C C . ASN B 1 141 ? 4.293 25.938 -17.234 1 93.25 141 ASN B C 1
ATOM 3120 O O . ASN B 1 141 ? 4.785 26.25 -16.141 1 93.25 141 ASN B O 1
ATOM 3124 N N . PRO B 1 142 ? 5.012 25.969 -18.312 1 92.5 142 PRO B N 1
ATOM 3125 C CA . PRO B 1 142 ? 6.461 26.172 -18.266 1 92.5 142 PRO B CA 1
ATOM 3126 C C . PRO B 1 142 ? 6.852 27.531 -17.703 1 92.5 142 PRO B C 1
ATOM 3128 O O . PRO B 1 142 ? 7.945 27.688 -17.141 1 92.5 142 PRO B O 1
ATOM 3131 N N . ASP B 1 143 ? 6.105 28.562 -17.797 1 92.62 143 ASP B N 1
ATOM 3132 C CA . ASP B 1 143 ? 6.406 29.891 -17.281 1 92.62 143 ASP B CA 1
ATOM 3133 C C . ASP B 1 143 ? 6.246 29.953 -15.766 1 92.62 143 ASP B C 1
ATOM 3135 O O . ASP B 1 143 ? 6.852 30.781 -15.102 1 92.62 143 ASP B O 1
ATOM 3139 N N . CYS B 1 144 ? 5.434 29.109 -15.18 1 93.5 144 CYS B N 1
ATOM 3140 C CA . CYS B 1 144 ? 5.199 28.969 -13.75 1 93.5 144 CYS B CA 1
ATOM 3141 C C . CYS B 1 144 ? 5.004 27.5 -13.391 1 93.5 144 CYS B C 1
ATOM 3143 O O . CYS B 1 144 ? 3.908 27.094 -12.992 1 93.5 144 CYS B O 1
ATOM 3145 N N . PRO B 1 145 ? 6.074 26.766 -13.477 1 96.75 145 PRO B N 1
ATOM 3146 C CA . PRO B 1 145 ? 5.934 25.312 -13.383 1 96.75 145 PRO B CA 1
ATOM 3147 C C . PRO B 1 145 ? 5.547 24.844 -11.977 1 96.75 145 PRO B C 1
ATOM 3149 O O . PRO B 1 145 ? 5.918 25.484 -10.984 1 96.75 145 PRO B O 1
ATOM 3152 N N . LEU B 1 146 ? 4.828 23.797 -11.914 1 98.25 146 LEU B N 1
ATOM 3153 C CA . LEU B 1 146 ? 4.598 23.031 -10.695 1 98.25 146 LEU B CA 1
ATOM 3154 C C . LEU B 1 146 ? 5.715 22.016 -10.477 1 98.25 146 LEU B C 1
ATOM 3156 O O . LEU B 1 146 ? 6.441 21.672 -11.406 1 98.25 146 LEU B O 1
ATOM 3160 N N . GLU B 1 147 ? 5.875 21.625 -9.25 1 97.81 147 GLU B N 1
ATOM 3161 C CA . GLU B 1 147 ? 6.977 20.734 -8.906 1 97.81 147 GLU B CA 1
ATOM 3162 C C . GLU B 1 147 ? 6.461 19.422 -8.312 1 97.81 147 GLU B C 1
ATOM 3164 O O . GLU B 1 147 ? 5.406 19.391 -7.68 1 97.81 147 GLU B O 1
ATOM 3169 N N . SER B 1 148 ? 7.152 18.359 -8.594 1 98.5 148 SER B N 1
ATOM 3170 C CA . SER B 1 148 ? 6.844 17.047 -8.047 1 98.5 148 SER B CA 1
ATOM 3171 C C . SER B 1 148 ? 8.086 16.391 -7.449 1 98.5 148 SER B C 1
ATOM 3173 O O . SER B 1 148 ? 9.211 16.828 -7.695 1 98.5 148 SER B O 1
ATOM 3175 N N . ALA B 1 149 ? 7.879 15.398 -6.621 1 98.38 149 ALA B N 1
ATOM 3176 C CA . ALA B 1 149 ? 8.984 14.641 -6.039 1 98.38 149 ALA B CA 1
ATOM 3177 C C . ALA B 1 149 ? 8.609 13.172 -5.859 1 98.38 149 ALA B C 1
ATOM 3179 O O . ALA B 1 149 ? 7.441 12.844 -5.656 1 98.38 149 ALA B O 1
ATOM 3180 N N . LEU B 1 150 ? 9.547 12.32 -5.949 1 98.81 150 LEU B N 1
ATOM 3181 C CA . LEU B 1 150 ? 9.516 10.914 -5.559 1 98.81 150 LEU B CA 1
ATOM 3182 C C . LEU B 1 150 ? 10.688 10.578 -4.641 1 98.81 150 LEU B C 1
ATOM 3184 O O . LEU B 1 150 ? 11.836 10.562 -5.082 1 98.81 150 LEU B O 1
ATOM 3188 N N . LEU B 1 151 ? 10.406 10.312 -3.398 1 98.75 151 LEU B N 1
ATOM 3189 C CA . LEU B 1 151 ? 11.461 10.031 -2.428 1 98.75 151 LEU B CA 1
ATOM 3190 C C . LEU B 1 151 ? 12.234 8.773 -2.818 1 98.75 151 LEU B C 1
ATOM 3192 O O . LEU B 1 151 ? 11.633 7.746 -3.139 1 98.75 151 LEU B O 1
ATOM 3196 N N . GLY B 1 152 ? 13.562 8.891 -2.777 1 98.69 152 GLY B N 1
ATOM 3197 C CA . GLY B 1 152 ? 14.414 7.762 -3.125 1 98.69 152 GLY B CA 1
ATOM 3198 C C . GLY B 1 152 ? 14.586 6.773 -1.986 1 98.69 152 GLY B C 1
ATOM 3199 O O . GLY B 1 152 ? 14.5 7.145 -0.815 1 98.69 152 GLY B O 1
ATOM 3200 N N . PRO B 1 153 ? 14.859 5.492 -2.336 1 98.5 153 PRO B N 1
ATOM 3201 C CA . PRO B 1 153 ? 15.031 4.477 -1.293 1 98.5 153 PRO B CA 1
ATOM 3202 C C . PRO B 1 153 ? 16.188 4.789 -0.346 1 98.5 153 PRO B C 1
ATOM 3204 O O . PRO B 1 153 ? 16.094 4.52 0.854 1 98.5 153 PRO B O 1
ATOM 3207 N N . LYS B 1 154 ? 17.25 5.301 -0.81 1 98.56 154 LYS B N 1
ATOM 3208 C CA . LYS B 1 154 ? 18.375 5.645 0.056 1 98.56 154 LYS B CA 1
ATOM 3209 C C . LYS B 1 154 ? 18.016 6.809 0.978 1 98.56 154 LYS B C 1
ATOM 3211 O O . LYS B 1 154 ? 18.344 6.789 2.166 1 98.56 154 LYS B O 1
ATOM 3216 N N . PHE B 1 155 ? 17.391 7.828 0.437 1 98.75 155 PHE B N 1
ATOM 3217 C CA . PHE B 1 155 ? 16.938 8.961 1.238 1 98.75 155 PHE B CA 1
ATOM 3218 C C . PHE B 1 155 ? 15.977 8.492 2.336 1 98.75 155 PHE B C 1
ATOM 3220 O O . PHE B 1 155 ? 16.125 8.891 3.496 1 98.75 155 PHE B O 1
ATOM 3227 N N . MET B 1 156 ? 15.047 7.652 1.964 1 98.81 156 MET B N 1
ATOM 3228 C CA . MET B 1 156 ? 14.07 7.16 2.938 1 98.81 156 MET B CA 1
ATOM 3229 C C . MET B 1 156 ? 14.766 6.375 4.047 1 98.81 156 MET B C 1
ATOM 3231 O O . MET B 1 156 ? 14.469 6.559 5.227 1 98.81 156 MET B O 1
ATOM 3235 N N . ALA B 1 157 ? 15.695 5.551 3.662 1 98.62 157 ALA B N 1
ATOM 3236 C CA . ALA B 1 157 ? 16.391 4.719 4.641 1 98.62 157 ALA B CA 1
ATOM 3237 C C . ALA B 1 157 ? 17.188 5.574 5.613 1 98.62 157 ALA B C 1
ATOM 3239 O O . ALA B 1 157 ? 17.188 5.32 6.82 1 98.62 157 ALA B O 1
ATOM 3240 N N . LYS B 1 158 ? 17.781 6.609 5.141 1 98.38 158 LYS B N 1
ATOM 3241 C CA . LYS B 1 158 ? 18.75 7.371 5.926 1 98.38 158 LYS B CA 1
ATOM 3242 C C . LYS B 1 158 ? 18.062 8.477 6.719 1 98.38 158 LYS B C 1
ATOM 3244 O O . LYS B 1 158 ? 18.469 8.789 7.84 1 98.38 158 LYS B O 1
ATOM 3249 N N . LYS B 1 159 ? 16.969 9.047 6.145 1 98.19 159 LYS B N 1
ATOM 3250 C CA . LYS B 1 159 ? 16.469 10.305 6.703 1 98.19 159 LYS B CA 1
ATOM 3251 C C . LYS B 1 159 ? 15.023 10.156 7.188 1 98.19 159 LYS B C 1
ATOM 3253 O O . LYS B 1 159 ? 14.602 10.844 8.109 1 98.19 159 LYS B O 1
ATOM 3258 N N . VAL B 1 160 ? 14.297 9.25 6.625 1 98.75 160 VAL B N 1
ATOM 3259 C CA . VAL B 1 160 ? 12.852 9.234 6.863 1 98.75 160 VAL B CA 1
ATOM 3260 C C . VAL B 1 160 ? 12.508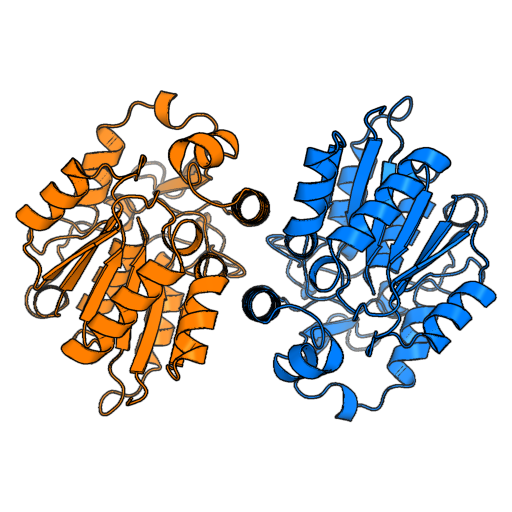 8.109 7.836 1 98.75 160 VAL B C 1
ATOM 3262 O O . VAL B 1 160 ? 11.688 8.289 8.734 1 98.75 160 VAL B O 1
ATOM 3265 N N . TYR B 1 161 ? 13.133 6.914 7.633 1 98.81 161 TYR B N 1
ATOM 3266 C CA . TYR B 1 161 ? 12.766 5.691 8.336 1 98.81 161 TYR B CA 1
ATOM 3267 C C . TYR B 1 161 ? 13.914 5.199 9.211 1 98.81 161 TYR B C 1
ATOM 3269 O O . TYR B 1 161 ? 13.992 4.008 9.531 1 98.81 161 TYR B O 1
ATOM 3277 N N . GLN B 1 162 ? 14.828 6.047 9.664 1 98.69 162 GLN B N 1
ATOM 3278 C CA . GLN B 1 162 ? 16.078 5.609 10.266 1 98.69 162 GLN B CA 1
ATOM 3279 C C . GLN B 1 162 ? 15.852 4.977 11.633 1 98.69 162 GLN B C 1
ATOM 3281 O O . GLN B 1 162 ? 16.734 4.309 12.172 1 98.69 162 GLN B O 1
ATOM 3286 N N . ARG B 1 163 ? 14.672 5.227 12.234 1 98.5 163 ARG B N 1
ATOM 3287 C CA . ARG B 1 163 ? 14.336 4.59 13.508 1 98.5 163 ARG B CA 1
ATOM 3288 C C . ARG B 1 163 ? 13.133 3.668 13.359 1 98.5 163 ARG B C 1
ATOM 3290 O O . ARG B 1 163 ? 12.617 3.139 14.344 1 98.5 163 ARG B O 1
ATOM 3297 N N . SER B 1 164 ? 12.648 3.469 12.141 1 98.75 164 SER B N 1
ATOM 3298 C CA . SER B 1 164 ? 11.492 2.625 11.852 1 98.75 164 SER B CA 1
ATOM 3299 C C . SER B 1 164 ? 11.922 1.199 11.523 1 98.75 164 SER B C 1
ATOM 3301 O O . SER B 1 164 ? 13.047 0.971 11.07 1 98.75 164 SER B O 1
ATOM 3303 N N . PRO B 1 165 ? 11.023 0.22 11.789 1 98.38 165 PRO B N 1
ATOM 3304 C CA . PRO B 1 165 ? 11.328 -1.153 11.383 1 98.38 165 PRO B CA 1
ATOM 3305 C C . PRO B 1 165 ? 11.633 -1.276 9.891 1 98.38 165 PRO B C 1
ATOM 3307 O O . PRO B 1 165 ? 10.984 -0.619 9.07 1 98.38 165 PRO B O 1
ATOM 3310 N N . ILE B 1 166 ? 12.531 -2.135 9.578 1 98.31 166 ILE B N 1
ATOM 3311 C CA . ILE B 1 166 ? 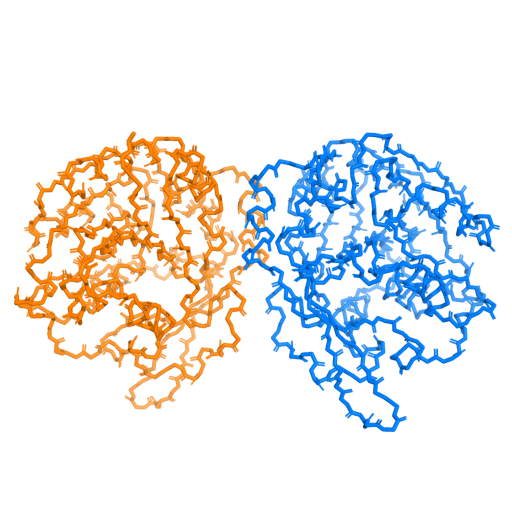12.992 -2.311 8.203 1 98.31 166 ILE B CA 1
ATOM 3312 C C . ILE B 1 166 ? 11.836 -2.777 7.324 1 98.31 166 ILE B C 1
ATOM 3314 O O . ILE B 1 166 ? 11.75 -2.416 6.148 1 98.31 166 ILE B O 1
ATOM 3318 N N . GLU B 1 167 ? 10.891 -3.531 7.852 1 98.31 167 GLU B N 1
ATOM 3319 C CA . GLU B 1 167 ? 9.742 -4.008 7.094 1 98.31 167 GLU B CA 1
ATOM 3320 C C . GLU B 1 167 ? 8.898 -2.846 6.582 1 98.31 167 GLU B C 1
ATOM 3322 O O . GLU B 1 167 ? 8.391 -2.883 5.457 1 98.31 167 GLU B O 1
ATOM 3327 N N . ASP B 1 168 ? 8.797 -1.824 7.434 1 98.75 168 ASP B N 1
ATOM 3328 C CA . ASP B 1 168 ? 7.996 -0.673 7.035 1 98.75 168 ASP B CA 1
ATOM 3329 C C . ASP B 1 168 ? 8.695 0.133 5.941 1 98.75 168 ASP B C 1
ATOM 3331 O O . ASP B 1 168 ? 8.039 0.706 5.07 1 98.75 168 ASP B O 1
ATOM 3335 N N . LEU B 1 169 ? 9.992 0.184 6.027 1 98.81 169 LEU B N 1
ATOM 3336 C CA . LEU B 1 169 ? 10.75 0.811 4.945 1 98.81 169 LEU B CA 1
ATOM 3337 C C . LEU B 1 169 ? 10.562 0.046 3.641 1 98.81 169 LEU B C 1
ATOM 3339 O O . LEU B 1 169 ? 10.367 0.652 2.584 1 98.81 169 LEU B O 1
ATOM 3343 N N . GLU B 1 170 ? 10.625 -1.278 3.658 1 98.62 170 GLU B N 1
ATOM 3344 C CA . GLU B 1 170 ? 10.438 -2.09 2.461 1 98.62 170 GLU B CA 1
ATOM 3345 C C . GLU B 1 170 ? 9.031 -1.91 1.891 1 98.62 170 GLU B C 1
ATOM 3347 O O . GLU B 1 170 ? 8.852 -1.851 0.672 1 98.62 170 GLU B O 1
ATOM 3352 N N . LEU B 1 171 ? 8.109 -1.846 2.816 1 98.88 171 LEU B N 1
ATOM 3353 C CA . LEU B 1 171 ? 6.738 -1.542 2.408 1 98.88 171 LEU B CA 1
ATOM 3354 C C . LEU B 1 171 ? 6.676 -0.207 1.675 1 98.88 171 LEU B C 1
ATOM 3356 O O . LEU B 1 171 ? 6.07 -0.11 0.605 1 98.88 171 LEU B O 1
ATOM 3360 N N . ALA B 1 172 ? 7.293 0.781 2.211 1 98.88 172 ALA B N 1
ATOM 3361 C CA . ALA B 1 172 ? 7.293 2.115 1.616 1 98.88 172 ALA B CA 1
ATOM 3362 C C . ALA B 1 172 ? 7.941 2.1 0.233 1 98.88 172 ALA B C 1
ATOM 3364 O O . ALA B 1 172 ? 7.438 2.729 -0.701 1 98.88 172 ALA B O 1
ATOM 3365 N N . LYS B 1 173 ? 8.992 1.393 0.101 1 98.69 173 LYS B N 1
ATOM 3366 C CA . LYS B 1 173 ? 9.703 1.341 -1.173 1 98.69 173 LYS B CA 1
ATOM 3367 C C . LYS B 1 173 ? 8.805 0.812 -2.285 1 98.69 173 LYS B C 1
ATOM 3369 O O . LYS B 1 173 ? 8.984 1.161 -3.453 1 98.69 173 LYS B O 1
ATOM 3374 N N . MET B 1 174 ? 7.816 0.063 -1.909 1 98.62 174 MET B N 1
ATOM 3375 C CA . MET B 1 174 ? 6.93 -0.535 -2.906 1 98.62 174 MET B CA 1
ATOM 3376 C C . MET B 1 174 ? 5.723 0.358 -3.166 1 98.62 174 MET B C 1
ATOM 3378 O O . MET B 1 174 ? 5.012 0.177 -4.156 1 98.62 174 MET B O 1
ATOM 3382 N N . LEU B 1 175 ? 5.57 1.381 -2.238 1 98.88 175 LEU B N 1
ATOM 3383 C CA . LEU B 1 175 ? 4.254 2.004 -2.279 1 98.88 175 LEU B CA 1
ATOM 3384 C C . LEU B 1 175 ? 4.371 3.512 -2.469 1 98.88 175 LEU B C 1
ATOM 3386 O O . LEU B 1 175 ? 3.379 4.184 -2.768 1 98.88 175 LEU B O 1
ATOM 3390 N N . VAL B 1 176 ? 5.555 4.086 -2.346 1 98.81 176 VAL B N 1
ATOM 3391 C CA . VAL B 1 176 ? 5.691 5.52 -2.564 1 98.81 176 VAL B CA 1
ATOM 3392 C C . VAL B 1 176 ? 5.438 5.848 -4.035 1 98.81 176 VAL B C 1
ATOM 3394 O O . VAL B 1 176 ? 5.82 5.078 -4.922 1 98.81 176 VAL B O 1
ATOM 3397 N N . ARG B 1 177 ? 4.809 6.98 -4.23 1 98.56 177 ARG B N 1
ATOM 3398 C CA . ARG B 1 177 ? 4.473 7.48 -5.559 1 98.56 177 ARG B CA 1
ATOM 3399 C C . ARG B 1 177 ? 4.906 8.93 -5.727 1 98.56 177 ARG B C 1
ATOM 3401 O O . ARG B 1 177 ? 5.051 9.656 -4.742 1 98.56 177 ARG B O 1
ATOM 3408 N N . VAL B 1 178 ? 5.059 9.336 -6.938 1 98.62 178 VAL B N 1
ATOM 3409 C CA . VAL B 1 178 ? 5.344 10.742 -7.223 1 98.62 178 VAL B CA 1
ATOM 3410 C C . VAL B 1 178 ? 4.172 11.609 -6.766 1 98.62 178 VAL B C 1
ATOM 3412 O O . VAL B 1 178 ? 3.01 11.273 -7.004 1 98.62 178 VAL B O 1
ATOM 3415 N N . ASN B 1 179 ? 4.484 12.625 -6.016 1 98.75 179 ASN B N 1
ATOM 3416 C CA . ASN B 1 179 ? 3.506 13.594 -5.527 1 98.75 179 ASN B CA 1
ATOM 3417 C C . ASN B 1 179 ? 3.877 15.016 -5.926 1 98.75 179 ASN B C 1
ATOM 3419 O O . ASN B 1 179 ? 5.043 15.305 -6.195 1 98.75 179 ASN B O 1
ATOM 3423 N N . PRO B 1 180 ? 2.834 15.891 -6 1 98.62 180 PRO B N 1
ATOM 3424 C CA . PRO B 1 180 ? 3.186 17.312 -6.121 1 98.62 180 PRO B CA 1
ATOM 3425 C C . PRO B 1 180 ? 3.822 17.875 -4.852 1 98.62 180 PRO B C 1
ATOM 3427 O O . PRO B 1 180 ? 3.479 17.438 -3.744 1 98.62 180 PRO B O 1
ATOM 3430 N N . LEU B 1 181 ? 4.73 18.734 -5.059 1 98.12 181 LEU B N 1
ATOM 3431 C CA . LEU B 1 181 ? 5.199 19.547 -3.938 1 98.12 181 LEU B CA 1
ATOM 3432 C C . LEU B 1 181 ? 4.316 20.781 -3.746 1 98.12 181 LEU B C 1
ATOM 3434 O O . LEU B 1 181 ? 4.008 21.484 -4.711 1 98.12 181 LEU B O 1
ATOM 3438 N N . VAL B 1 182 ? 3.939 21.031 -2.516 1 97.88 182 VAL B N 1
ATOM 3439 C CA . VAL B 1 182 ? 3.006 22.125 -2.24 1 97.88 182 VAL B CA 1
ATOM 3440 C C . VAL B 1 182 ? 3.77 23.438 -2.119 1 97.88 182 VAL B C 1
ATOM 3442 O O . VAL B 1 182 ? 3.865 24 -1.03 1 97.88 182 VAL B O 1
ATOM 3445 N N . THR B 1 183 ? 4.168 23.969 -3.277 1 96.94 183 THR B N 1
ATOM 3446 C CA . THR B 1 183 ? 4.785 25.297 -3.361 1 96.94 183 THR B CA 1
ATOM 3447 C C . THR B 1 183 ? 3.721 26.375 -3.514 1 96.94 183 THR B C 1
ATOM 3449 O O . THR B 1 183 ? 2.529 26.078 -3.607 1 96.94 183 THR B O 1
ATOM 3452 N N . ASN B 1 184 ? 4.191 27.609 -3.514 1 94.88 184 ASN B N 1
ATOM 3453 C CA . ASN B 1 184 ? 3.273 28.719 -3.725 1 94.88 184 ASN B CA 1
ATOM 3454 C C . ASN B 1 184 ? 2.545 28.609 -5.062 1 94.88 184 ASN B C 1
ATOM 3456 O O . ASN B 1 184 ? 1.385 29 -5.176 1 94.88 184 ASN B O 1
ATOM 3460 N N . ASN B 1 185 ? 3.24 28.109 -6.035 1 95.81 185 ASN B N 1
ATOM 3461 C CA . ASN B 1 185 ? 2.615 27.938 -7.344 1 95.81 185 ASN B CA 1
ATOM 3462 C C . ASN B 1 185 ? 1.399 27.016 -7.273 1 95.81 185 ASN B C 1
ATOM 3464 O O . ASN B 1 185 ? 0.404 27.234 -7.961 1 95.81 185 ASN B O 1
ATOM 3468 N N . LEU B 1 186 ? 1.486 25.984 -6.41 1 97.31 186 LEU B N 1
ATOM 3469 C CA . LEU B 1 186 ? 0.379 25.047 -6.281 1 97.31 186 LEU B CA 1
ATOM 3470 C C . LEU B 1 186 ? -0.656 25.562 -5.285 1 97.31 186 LEU B C 1
ATOM 3472 O O . LEU B 1 186 ? -1.859 25.484 -5.543 1 97.31 186 LEU B O 1
ATOM 3476 N N . ALA B 1 187 ? -0.192 26.094 -4.141 1 97.19 187 ALA B N 1
ATOM 3477 C CA . ALA B 1 187 ? -1.049 26.406 -3 1 97.19 187 ALA B CA 1
ATOM 3478 C C . ALA B 1 187 ? -1.697 27.781 -3.162 1 97.19 187 ALA B C 1
ATOM 3480 O O . ALA B 1 187 ? -2.703 28.078 -2.514 1 97.19 187 ALA B O 1
ATOM 3481 N N . GLY B 1 188 ? -1.154 28.625 -4.043 1 94.12 188 GLY B N 1
ATOM 3482 C CA . GLY B 1 188 ? -1.608 30.016 -4.148 1 94.12 188 GLY B CA 1
ATOM 3483 C C . GLY B 1 188 ? -0.978 30.922 -3.115 1 94.12 188 GLY B C 1
ATOM 3484 O O . GLY B 1 188 ? -0.243 30.469 -2.238 1 94.12 188 GLY B O 1
ATOM 3485 N N . ALA B 1 189 ? -1.403 32.188 -3.199 1 91.62 189 ALA B N 1
ATOM 3486 C CA . ALA B 1 189 ? -0.745 33.219 -2.379 1 91.62 189 ALA B CA 1
ATOM 3487 C C . ALA B 1 189 ? -1.663 33.688 -1.259 1 91.62 189 ALA B C 1
ATOM 3489 O O . ALA B 1 189 ? -1.211 34.344 -0.311 1 91.62 189 ALA B O 1
ATOM 3490 N N . ARG B 1 190 ? -2.875 33.344 -1.354 1 94.69 190 ARG B N 1
ATOM 3491 C CA . ARG B 1 190 ? -3.811 33.812 -0.343 1 94.69 190 ARG B CA 1
ATOM 3492 C C . ARG B 1 190 ? -3.68 33 0.946 1 94.69 190 ARG B C 1
ATOM 3494 O O . ARG B 1 190 ? -3.777 31.766 0.93 1 94.69 190 ARG B O 1
ATOM 3501 N N . SER B 1 191 ? -3.516 33.688 2.049 1 95.75 191 SER B N 1
ATOM 3502 C CA . SER B 1 191 ? -3.383 33.062 3.348 1 95.75 191 SER B CA 1
ATOM 3503 C C . SER B 1 191 ? -4.707 32.438 3.799 1 95.75 191 SER B C 1
ATOM 3505 O O . SER B 1 191 ? -5.773 32.844 3.334 1 95.75 191 SER B O 1
ATOM 3507 N N . PHE B 1 192 ? -4.551 31.438 4.707 1 97.44 192 PHE B N 1
ATOM 3508 C CA . PHE B 1 192 ? -5.746 30.922 5.363 1 97.44 192 PHE B CA 1
ATOM 3509 C C . PHE B 1 192 ? -6.324 31.953 6.328 1 97.44 192 PHE B C 1
ATOM 3511 O O . PHE B 1 192 ? -5.613 32.844 6.781 1 97.44 192 PHE B O 1
ATOM 3518 N N . THR B 1 193 ? -7.574 31.828 6.648 1 96.19 193 THR B N 1
ATOM 3519 C CA . THR B 1 193 ? -8.266 32.906 7.375 1 96.19 193 THR B CA 1
ATOM 3520 C C . THR B 1 193 ? -8.211 32.656 8.875 1 96.19 193 THR B C 1
ATOM 3522 O O . THR B 1 193 ? -8.078 31.5 9.32 1 96.19 193 THR B O 1
ATOM 3525 N N . GLY B 1 194 ? -8.398 33.688 9.617 1 96.69 194 GLY B N 1
ATOM 3526 C CA . GLY B 1 194 ? -8.516 33.562 11.062 1 96.69 194 GLY B CA 1
ATOM 3527 C C . GLY B 1 194 ? -9.797 32.906 11.508 1 96.69 194 GLY B C 1
ATOM 3528 O O . GLY B 1 194 ? -9.805 32.156 12.5 1 96.69 194 GLY B O 1
ATOM 3529 N N . GLU B 1 195 ? -10.875 33.156 10.797 1 96.44 195 GLU B N 1
ATOM 3530 C CA . GLU B 1 195 ? -12.188 32.594 11.141 1 96.44 195 GLU B CA 1
ATOM 3531 C C . GLU B 1 195 ? -12.289 31.125 10.781 1 96.44 195 GLU B C 1
ATOM 3533 O O . GLU B 1 195 ? -13.055 30.375 11.391 1 96.44 195 GLU B O 1
ATOM 3538 N N . GLY B 1 196 ? -11.531 30.766 9.859 1 97 196 GLY B N 1
ATOM 3539 C CA . GLY B 1 196 ? -11.508 29.375 9.438 1 97 196 GLY B CA 1
ATOM 3540 C C . GLY B 1 196 ? -10.445 28.562 10.148 1 97 196 GLY B C 1
ATOM 3541 O O . GLY B 1 196 ? -10.586 28.219 11.32 1 97 196 GLY B O 1
ATOM 3542 N N . TYR B 1 197 ? -9.391 28.359 9.414 1 98.12 197 TYR B N 1
ATOM 3543 C CA . TYR B 1 197 ? -8.266 27.578 9.914 1 98.12 197 TYR B CA 1
ATOM 3544 C C . TYR B 1 197 ? -7.77 28.141 11.242 1 98.12 197 TYR B C 1
ATOM 3546 O O . TYR B 1 197 ? -7.492 27.375 12.18 1 98.12 197 TYR B O 1
ATOM 3554 N N . GLY B 1 198 ? -7.66 29.406 11.359 1 97.69 198 GLY B N 1
ATOM 3555 C CA . GLY B 1 198 ? -7.117 30.062 12.539 1 97.69 198 GLY B CA 1
ATOM 3556 C C . GLY B 1 198 ? -7.957 29.844 13.789 1 97.69 198 GLY B C 1
ATOM 3557 O O . GLY B 1 198 ? -7.469 30 14.906 1 97.69 198 GLY B O 1
ATOM 3558 N N . SER B 1 199 ? -9.203 29.484 13.648 1 96.94 199 SER B N 1
ATOM 3559 C CA . SER B 1 199 ? -10.125 29.359 14.773 1 96.94 199 SER B CA 1
ATOM 3560 C C . SER B 1 199 ? -10.109 27.953 15.336 1 96.94 199 SER B C 1
ATOM 3562 O O . SER B 1 199 ? -10.625 27.719 16.438 1 96.94 199 SER B O 1
ATOM 3564 N N . VAL B 1 200 ? -9.578 27.016 14.641 1 97 200 VAL B N 1
ATOM 3565 C CA . VAL B 1 200 ? -9.625 25.609 15.023 1 97 200 VAL B CA 1
ATOM 3566 C C . VAL B 1 200 ? -8.547 25.328 16.062 1 97 200 VAL B C 1
ATOM 3568 O O . VAL B 1 200 ? -7.457 25.891 16.016 1 97 200 VAL B O 1
ATOM 3571 N N . THR B 1 201 ? -8.867 24.484 17.016 1 98.44 201 THR B N 1
ATOM 3572 C CA . THR B 1 201 ? -7.875 24.016 17.984 1 98.44 201 THR B CA 1
ATOM 3573 C C . THR B 1 201 ? -6.754 23.25 17.281 1 98.44 201 THR B C 1
ATOM 3575 O O . THR B 1 201 ? -7.012 22.312 16.516 1 98.44 201 THR B O 1
ATOM 3578 N N . ARG B 1 202 ? -5.539 23.641 17.531 1 98.81 202 ARG B N 1
ATOM 3579 C CA . ARG B 1 202 ? -4.383 23 16.922 1 98.81 202 ARG B CA 1
ATOM 3580 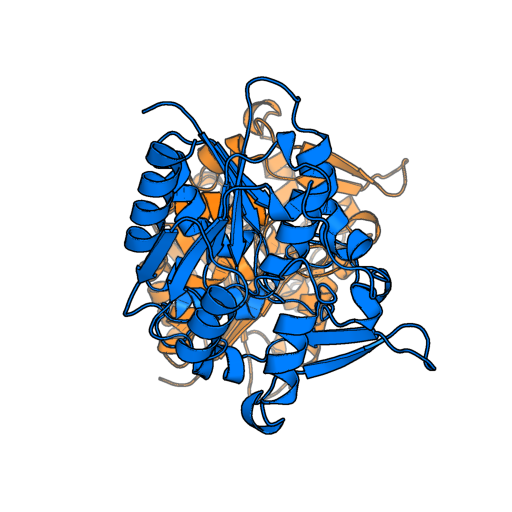C C . ARG B 1 202 ? -3.461 22.406 17.984 1 98.81 202 ARG B C 1
ATOM 3582 O O . ARG B 1 202 ? -3.215 23.031 19.016 1 98.81 202 ARG B O 1
ATOM 3589 N N . ILE B 1 203 ? -3.012 21.234 17.75 1 98.94 203 ILE B N 1
ATOM 3590 C CA . ILE B 1 203 ? -2.029 20.531 18.562 1 98.94 203 ILE B CA 1
ATOM 3591 C C . ILE B 1 203 ? -0.841 20.109 17.703 1 98.94 203 ILE B C 1
ATOM 3593 O O . ILE B 1 203 ? -1.017 19.703 16.547 1 98.94 203 ILE B O 1
ATOM 3597 N N . TYR B 1 204 ? 0.335 20.25 18.25 1 98.94 204 TYR B N 1
ATOM 3598 C CA . TYR B 1 204 ? 1.523 19.797 17.531 1 98.94 204 TYR B CA 1
ATOM 3599 C C . TYR B 1 204 ? 2.215 18.672 18.281 1 98.94 204 TYR B C 1
ATOM 3601 O O . TYR B 1 204 ? 2.412 18.766 19.5 1 98.94 204 TYR B O 1
ATOM 3609 N N . ILE B 1 205 ? 2.508 17.609 17.641 1 99 205 ILE B N 1
ATOM 3610 C CA . ILE B 1 205 ? 3.32 16.516 18.172 1 99 205 ILE B CA 1
ATOM 3611 C C . ILE B 1 205 ? 4.699 16.531 17.516 1 99 205 ILE B C 1
ATOM 3613 O O . ILE B 1 205 ? 4.824 16.25 16.328 1 99 205 ILE B O 1
ATOM 3617 N N . ILE B 1 206 ? 5.691 16.797 18.328 1 98.94 206 ILE B N 1
ATOM 3618 C CA . ILE B 1 206 ? 7.074 16.875 17.859 1 98.94 206 ILE B CA 1
ATOM 3619 C C . ILE B 1 206 ? 7.668 15.469 17.781 1 98.94 206 ILE B C 1
ATOM 3621 O O . ILE B 1 206 ? 7.496 14.664 18.703 1 98.94 206 ILE B O 1
ATOM 3625 N N . SER B 1 207 ? 8.258 15.148 16.656 1 98.88 207 SER B N 1
ATOM 3626 C CA . SER B 1 207 ? 9.125 13.977 16.547 1 98.88 207 SER B CA 1
ATOM 3627 C C . SER B 1 207 ? 10.578 14.344 16.812 1 98.88 207 SER B C 1
ATOM 3629 O O . SER B 1 207 ? 11.195 15.055 16.016 1 98.88 207 SER B O 1
ATOM 3631 N N . GLY B 1 208 ? 11.156 13.797 17.797 1 98.62 208 GLY B N 1
ATOM 3632 C CA . GLY B 1 208 ? 12.43 14.297 18.297 1 98.62 208 GLY B CA 1
ATOM 3633 C C . GLY B 1 208 ? 13.617 13.883 17.453 1 98.62 208 GLY B C 1
ATOM 3634 O O . GLY B 1 208 ? 14.648 14.547 17.453 1 98.62 208 GLY B O 1
ATOM 3635 N N . GLU B 1 209 ? 13.523 12.789 16.75 1 98.38 209 GLU B N 1
ATOM 3636 C CA . GLU B 1 209 ? 14.617 12.312 15.914 1 98.38 209 GLU B CA 1
ATOM 3637 C C . GLU B 1 209 ? 14.266 12.398 14.43 1 98.38 209 GLU B C 1
ATOM 3639 O O . GLU B 1 209 ? 14.594 11.5 13.656 1 98.38 209 GLU B O 1
ATOM 3644 N N . ASP B 1 210 ? 13.547 13.43 14.094 1 98.5 210 ASP B N 1
ATOM 3645 C CA . ASP B 1 210 ? 13.18 13.695 12.711 1 98.5 210 ASP B CA 1
ATOM 3646 C C . ASP B 1 210 ? 14.344 14.32 11.938 1 98.5 210 ASP B C 1
ATOM 3648 O O . ASP B 1 210 ? 14.82 15.398 12.289 1 98.5 210 ASP B O 1
ATOM 3652 N N . ASN B 1 211 ? 14.758 13.711 10.859 1 97.44 211 ASN B N 1
ATOM 3653 C CA . ASN B 1 211 ? 15.891 14.211 10.086 1 97.44 211 ASN B CA 1
ATOM 3654 C C . ASN B 1 211 ? 15.422 14.977 8.852 1 97.44 211 ASN B C 1
ATOM 3656 O O . ASN B 1 211 ? 16.25 15.516 8.102 1 97.44 211 ASN B O 1
ATOM 3660 N N . ILE B 1 212 ? 14.148 15.055 8.609 1 96.44 212 ILE B N 1
ATOM 3661 C CA . ILE B 1 212 ? 13.578 15.836 7.516 1 96.44 212 ILE B CA 1
ATOM 3662 C C . ILE B 1 212 ? 13.117 17.188 8.039 1 96.44 212 ILE B C 1
ATOM 3664 O O . ILE B 1 212 ? 13.445 18.234 7.461 1 96.44 212 ILE B O 1
ATOM 3668 N N . LEU B 1 213 ? 12.344 17.094 9.062 1 97.25 213 LEU B N 1
ATOM 3669 C CA . LEU B 1 213 ? 11.867 18.25 9.805 1 97.25 213 LEU B CA 1
ATOM 3670 C C . LEU B 1 213 ? 12.516 18.328 11.18 1 97.25 213 LEU B C 1
ATOM 3672 O O . LEU B 1 213 ? 11.906 17.953 12.18 1 97.25 213 LEU B O 1
ATOM 3676 N N . PRO B 1 214 ? 13.672 18.969 11.219 1 96.94 214 PRO B N 1
ATOM 3677 C CA . PRO B 1 214 ? 14.383 18.969 12.5 1 96.94 214 PRO B CA 1
ATOM 3678 C C . PRO B 1 214 ? 13.562 19.609 13.625 1 96.94 214 PRO B C 1
ATOM 3680 O O . PRO B 1 214 ? 12.734 20.484 13.367 1 96.94 214 PRO B O 1
ATOM 3683 N N . GLU B 1 215 ? 13.891 19.156 14.812 1 98 215 GLU B N 1
ATOM 3684 C CA . GLU B 1 215 ? 13.133 19.609 15.969 1 98 215 GLU B CA 1
ATOM 3685 C C . GLU B 1 215 ? 13.109 21.125 16.062 1 98 215 GLU B C 1
ATOM 3687 O O . GLU B 1 215 ? 12.07 21.719 16.359 1 98 215 GLU B O 1
ATOM 3692 N N . ASP B 1 216 ? 14.25 21.766 15.805 1 97.75 216 ASP B N 1
ATOM 3693 C CA . ASP B 1 216 ? 14.32 23.234 15.883 1 97.75 216 ASP B CA 1
ATOM 3694 C C . ASP B 1 216 ? 13.352 23.875 14.898 1 97.75 216 ASP B C 1
ATOM 3696 O O . ASP B 1 216 ? 12.758 24.922 15.203 1 97.75 216 ASP B O 1
ATOM 3700 N N . TYR B 1 217 ? 13.219 23.297 13.789 1 98.38 217 TYR B N 1
ATOM 3701 C CA . TYR B 1 217 ? 12.297 23.844 12.797 1 98.38 217 TYR B CA 1
ATOM 3702 C C . TYR B 1 217 ? 10.852 23.656 13.227 1 98.38 217 TYR B C 1
ATOM 3704 O O . TYR B 1 217 ? 10.008 24.531 13.039 1 98.38 217 TYR B O 1
ATOM 3712 N N . GLN B 1 218 ? 10.508 22.438 13.727 1 98.75 218 GLN B N 1
ATOM 3713 C CA . GLN B 1 218 ? 9.172 22.203 14.273 1 98.75 218 GLN B CA 1
ATOM 3714 C C . GLN B 1 218 ? 8.828 23.234 15.336 1 98.75 218 GLN B C 1
ATOM 3716 O O . GLN B 1 218 ? 7.738 23.828 15.312 1 98.75 218 GLN B O 1
ATOM 3721 N N . ARG B 1 219 ? 9.727 23.5 16.188 1 98.62 219 ARG B N 1
ATOM 3722 C CA . ARG B 1 219 ? 9.516 24.469 17.266 1 98.62 219 ARG B CA 1
ATOM 3723 C C . ARG B 1 219 ? 9.414 25.891 16.719 1 98.62 219 ARG B C 1
ATOM 3725 O O . ARG B 1 219 ? 8.68 26.719 17.25 1 98.62 219 ARG B O 1
ATOM 3732 N N . TRP B 1 220 ? 10.172 26.172 15.672 1 98.5 220 TRP B N 1
ATOM 3733 C CA . TRP B 1 220 ? 10.031 27.469 15.016 1 98.5 220 TRP B CA 1
ATOM 3734 C C . TRP B 1 220 ? 8.609 27.672 14.492 1 98.5 220 TRP B C 1
ATOM 3736 O O . TRP B 1 220 ? 8.023 28.734 14.672 1 98.5 220 TRP B O 1
ATOM 3746 N N . MET B 1 221 ? 8.031 26.656 13.812 1 98.62 221 MET B N 1
ATOM 3747 C CA . MET B 1 221 ? 6.66 26.766 13.312 1 98.62 221 MET B CA 1
ATOM 3748 C C . MET B 1 221 ? 5.68 27 14.453 1 98.62 221 MET B C 1
ATOM 3750 O O . MET B 1 221 ? 4.75 27.797 14.32 1 98.62 221 MET B O 1
ATOM 3754 N N . ILE B 1 222 ? 5.93 26.344 15.594 1 98.75 222 ILE B N 1
ATOM 3755 C CA . ILE B 1 222 ? 5.07 26.453 16.766 1 98.75 222 ILE B CA 1
ATOM 3756 C C . ILE B 1 222 ? 5.156 27.875 17.328 1 98.75 222 ILE B C 1
ATOM 3758 O O . ILE B 1 222 ? 4.141 28.469 17.703 1 98.75 222 ILE B O 1
ATOM 3762 N N . ARG B 1 223 ? 6.34 28.453 17.359 1 98.25 223 ARG B N 1
ATOM 3763 C CA . ARG B 1 223 ? 6.508 29.812 17.828 1 98.25 223 ARG B CA 1
ATOM 3764 C C . ARG B 1 223 ? 5.859 30.812 16.859 1 98.25 223 ARG B C 1
ATOM 3766 O O . ARG B 1 223 ? 5.277 31.812 17.297 1 98.25 223 ARG B O 1
ATOM 3773 N N . ASN B 1 224 ? 6 30.5 15.625 1 96.81 224 ASN B N 1
ATOM 3774 C CA . ASN B 1 224 ? 5.469 31.375 14.578 1 96.81 224 ASN B CA 1
ATOM 3775 C C . ASN B 1 224 ? 3.947 31.438 14.625 1 96.81 224 ASN B C 1
ATOM 3777 O O . ASN B 1 224 ? 3.355 32.469 14.305 1 96.81 224 ASN B O 1
ATOM 3781 N N . PHE B 1 225 ? 3.309 30.344 14.93 1 98.25 225 PHE B N 1
ATOM 3782 C CA . PHE B 1 225 ? 1.861 30.219 15.039 1 98.25 225 PHE B CA 1
ATOM 3783 C C . PHE B 1 225 ? 1.481 29.328 16.203 1 98.25 225 PHE B C 1
ATOM 3785 O O . PHE B 1 225 ? 1.223 28.141 16.031 1 98.25 225 PHE B O 1
ATOM 3792 N N . PRO B 1 226 ? 1.394 29.922 17.391 1 98.19 226 PRO B N 1
ATOM 3793 C CA . PRO B 1 226 ? 1.24 29.156 18.625 1 98.19 226 PRO B CA 1
ATOM 3794 C C . PRO B 1 226 ? 0.026 28.219 18.578 1 98.19 226 PRO B C 1
ATOM 3796 O O . PRO B 1 226 ? -1.015 28.594 18.031 1 98.19 226 PRO B O 1
ATOM 3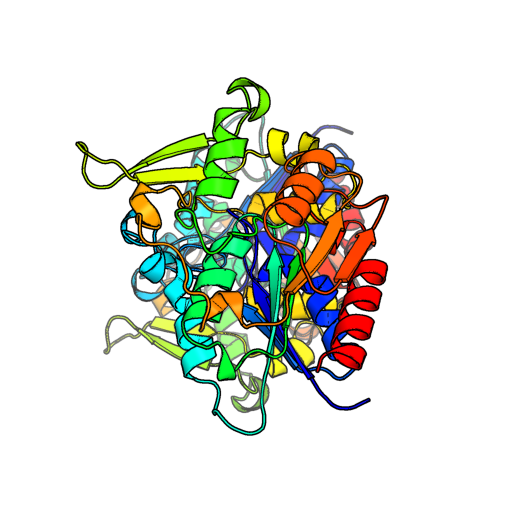799 N N . VAL B 1 227 ? 0.151 27.047 19.219 1 98.75 227 VAL B N 1
ATOM 3800 C CA . VAL B 1 227 ? -0.881 26.016 19.266 1 98.75 227 VAL B CA 1
ATOM 3801 C C . VAL B 1 227 ? -1.418 25.891 20.688 1 98.75 227 VAL B C 1
ATOM 3803 O O . VAL B 1 227 ? -0.84 26.438 21.641 1 98.75 227 VAL B O 1
ATOM 3806 N N . LYS B 1 228 ? -2.5 25.203 20.797 1 98.69 228 LYS B N 1
ATOM 3807 C CA . LYS B 1 228 ? -3.123 24.984 22.094 1 98.69 228 LYS B CA 1
ATOM 3808 C C . LYS B 1 228 ? -2.252 24.094 22.969 1 98.69 228 LYS B C 1
ATOM 3810 O O . LYS B 1 228 ? -2.195 24.297 24.188 1 98.69 228 LYS B O 1
ATOM 3815 N N . GLU B 1 229 ? -1.61 23.125 22.375 1 98.81 229 GLU B N 1
ATOM 3816 C CA . GLU B 1 229 ? -0.783 22.172 23.125 1 98.81 229 GLU B CA 1
ATOM 3817 C C . GLU B 1 229 ? 0.336 21.609 22.25 1 98.81 229 GLU B C 1
ATOM 3819 O O . GLU B 1 229 ? 0.13 21.344 21.062 1 98.81 229 GLU B O 1
ATOM 3824 N N . VAL B 1 230 ? 1.485 21.5 22.891 1 98.88 230 VAL B N 1
ATOM 3825 C CA . VAL B 1 230 ? 2.639 20.859 22.25 1 98.88 230 VAL B CA 1
ATOM 3826 C C . VAL B 1 230 ? 2.945 19.547 22.953 1 98.88 230 VAL B C 1
ATOM 3828 O O . VAL B 1 230 ? 3.037 19.484 24.188 1 98.88 230 VAL B O 1
ATOM 3831 N N . MET B 1 231 ? 3.01 18.516 22.234 1 98.88 231 MET B N 1
ATOM 3832 C CA . MET B 1 231 ? 3.41 17.188 22.703 1 98.88 231 MET B CA 1
ATOM 3833 C C . MET B 1 231 ? 4.648 16.703 21.953 1 98.88 231 MET B C 1
ATOM 3835 O O . MET B 1 231 ? 5.062 17.312 20.969 1 98.88 231 MET B O 1
ATOM 3839 N N . GLU B 1 232 ? 5.277 15.625 22.516 1 98.75 232 GLU B N 1
ATOM 3840 C CA . GLU B 1 232 ? 6.523 15.188 21.891 1 98.75 232 GLU B CA 1
ATOM 3841 C C . GLU B 1 232 ? 6.715 13.68 22.031 1 98.75 232 GLU B C 1
ATOM 3843 O O . GLU B 1 232 ? 6.305 13.094 23.031 1 98.75 232 GLU B O 1
ATOM 3848 N N . ILE B 1 233 ? 7.258 13.078 21.047 1 98.88 233 ILE B N 1
ATOM 3849 C CA . ILE B 1 233 ? 7.84 11.742 21.094 1 98.88 233 ILE B CA 1
ATOM 3850 C C . ILE B 1 233 ? 9.344 11.82 20.812 1 98.88 233 ILE B C 1
ATOM 3852 O O . ILE B 1 233 ? 9.766 11.938 19.656 1 98.88 233 ILE B O 1
ATOM 3856 N N . LYS B 1 234 ? 10.148 11.695 21.797 1 98 234 LYS B N 1
ATOM 3857 C CA . LYS B 1 234 ? 11.562 12.055 21.781 1 98 234 LYS B CA 1
ATOM 3858 C C . LYS B 1 234 ? 12.344 11.18 20.797 1 98 234 LYS B C 1
ATOM 3860 O O . LYS B 1 234 ? 13.234 11.656 20.094 1 98 234 LYS B O 1
ATOM 3865 N N . ASP B 1 235 ? 12.008 9.953 20.688 1 98 235 ASP B N 1
ATOM 3866 C CA . ASP B 1 235 ? 12.844 9.016 19.938 1 98 235 ASP B CA 1
ATOM 3867 C C . ASP B 1 235 ? 12.164 8.578 18.641 1 98 235 ASP B C 1
ATOM 3869 O O . ASP B 1 235 ? 12.43 7.488 18.141 1 98 235 ASP B O 1
ATOM 3873 N N . ALA B 1 236 ? 11.25 9.422 18.172 1 98.75 236 ALA B N 1
ATOM 3874 C CA . ALA B 1 236 ? 10.578 9.109 16.906 1 98.75 236 ALA B CA 1
ATOM 3875 C C . ALA B 1 236 ? 11.281 9.773 15.734 1 98.75 236 ALA B C 1
ATOM 3877 O O . ALA B 1 236 ? 11.672 10.938 15.805 1 98.75 236 ALA B O 1
ATOM 3878 N N . ASP B 1 237 ? 11.523 8.961 14.688 1 98.81 237 ASP B N 1
ATOM 3879 C CA . ASP B 1 237 ? 11.945 9.562 13.422 1 98.81 237 ASP B CA 1
ATOM 3880 C C . ASP B 1 237 ? 10.773 10.25 12.727 1 98.81 237 ASP B C 1
ATOM 3882 O O . ASP B 1 237 ? 9.773 10.578 13.367 1 98.81 237 ASP B O 1
ATOM 3886 N N . HIS B 1 238 ? 10.945 10.594 11.438 1 98.81 238 HIS B N 1
ATOM 3887 C CA . HIS B 1 238 ? 9.906 11.328 10.711 1 98.81 238 HIS B CA 1
ATOM 3888 C C . HIS B 1 238 ? 8.617 10.516 10.633 1 98.81 238 HIS B C 1
ATOM 3890 O O . HIS B 1 238 ? 7.539 11.078 10.422 1 98.81 238 HIS B O 1
ATOM 3896 N N . MET B 1 239 ? 8.758 9.195 10.758 1 98.88 239 MET B N 1
ATOM 3897 C CA . MET B 1 239 ? 7.625 8.281 10.656 1 98.88 239 MET B CA 1
ATOM 3898 C C . MET B 1 239 ? 7.246 7.734 12.031 1 98.88 239 MET B C 1
ATOM 3900 O O . MET B 1 239 ? 7.332 6.527 12.266 1 98.88 239 MET B O 1
ATOM 3904 N N . ALA B 1 240 ? 6.676 8.594 12.875 1 98.94 240 ALA B N 1
ATOM 3905 C CA . ALA B 1 240 ? 6.348 8.203 14.242 1 98.94 240 ALA B CA 1
ATOM 3906 C C . ALA B 1 240 ? 5.309 7.082 14.266 1 98.94 240 ALA B C 1
ATOM 3908 O O . ALA B 1 240 ? 5.281 6.27 15.188 1 98.94 240 ALA B O 1
ATOM 3909 N N . MET B 1 241 ? 4.457 6.961 13.211 1 98.88 241 MET B N 1
ATOM 3910 C CA . MET B 1 241 ? 3.43 5.926 13.141 1 98.88 241 MET B CA 1
ATOM 3911 C C . MET B 1 241 ? 4.059 4.551 12.953 1 98.88 241 MET B C 1
ATOM 3913 O O . MET B 1 241 ? 3.395 3.529 13.148 1 98.88 241 MET B O 1
ATOM 3917 N N . PHE B 1 242 ? 5.371 4.523 12.57 1 98.81 242 PHE B N 1
ATOM 3918 C CA . PHE B 1 242 ? 6.082 3.26 12.43 1 98.81 242 PHE B CA 1
ATOM 3919 C C . PHE B 1 242 ? 7.113 3.086 13.539 1 98.81 242 PHE B C 1
ATOM 3921 O O . PHE B 1 242 ? 7.223 2.01 14.125 1 98.81 242 PHE B O 1
ATOM 3928 N N . SER B 1 243 ? 7.848 4.141 13.891 1 98.88 243 SER B N 1
ATOM 3929 C CA . SER B 1 243 ? 8.922 4.02 14.867 1 98.88 243 SER B CA 1
ATOM 3930 C C . SER B 1 243 ? 8.367 3.949 16.281 1 98.88 243 SER B C 1
ATOM 3932 O O . SER B 1 243 ? 8.953 3.299 17.156 1 98.88 243 SER B O 1
ATOM 3934 N N . LYS B 1 244 ? 7.25 4.68 16.531 1 98.81 244 LYS B N 1
ATOM 3935 C CA . LYS B 1 244 ? 6.672 4.719 17.859 1 98.81 244 LYS B CA 1
ATOM 3936 C C . LYS B 1 244 ? 5.148 4.695 17.812 1 98.81 244 LYS B C 1
ATOM 3938 O O . LYS B 1 244 ? 4.484 5.57 18.375 1 98.81 244 LYS B O 1
ATOM 3943 N N . PRO B 1 245 ? 4.582 3.609 17.266 1 98.69 245 PRO B N 1
ATOM 3944 C CA . PRO B 1 245 ? 3.133 3.596 17.047 1 98.69 245 PRO B CA 1
ATOM 3945 C C . PRO B 1 245 ? 2.35 3.578 18.359 1 98.69 245 PRO B C 1
ATOM 3947 O O . PRO B 1 245 ? 1.287 4.199 18.453 1 98.69 245 PRO B O 1
ATOM 3950 N N . LYS B 1 246 ? 2.809 2.896 19.391 1 98.44 246 LYS B N 1
ATOM 3951 C CA . LYS B 1 246 ? 2.104 2.83 20.672 1 98.44 246 LYS B CA 1
ATOM 3952 C C . LYS B 1 246 ? 2.082 4.191 21.359 1 98.44 246 LYS B C 1
ATOM 3954 O O . LYS B 1 246 ? 1.037 4.629 21.844 1 98.44 246 LYS B O 1
ATOM 3959 N N . GLU B 1 247 ? 3.201 4.832 21.359 1 98.88 247 GLU B N 1
ATOM 3960 C CA . GLU B 1 247 ? 3.285 6.148 21.984 1 98.88 247 GLU B CA 1
ATOM 3961 C C . GLU B 1 247 ? 2.438 7.168 21.219 1 98.88 247 GLU B C 1
ATOM 3963 O O . GLU B 1 247 ? 1.763 7.996 21.844 1 98.88 247 GLU B O 1
ATOM 3968 N N . LEU B 1 248 ? 2.527 7.125 19.938 1 98.94 248 LEU B N 1
ATOM 3969 C CA . LEU B 1 248 ? 1.719 8.039 19.141 1 98.94 248 LEU B CA 1
ATOM 3970 C C . LEU B 1 248 ? 0.233 7.824 19.406 1 98.94 248 LEU B C 1
ATOM 3972 O O . LEU B 1 248 ? -0.513 8.789 19.578 1 98.94 248 LEU B O 1
ATOM 3976 N N . CYS B 1 249 ? -0.177 6.578 19.484 1 98.81 249 CYS B N 1
ATOM 3977 C CA . CYS B 1 249 ? -1.581 6.273 19.734 1 98.81 249 CYS B CA 1
ATOM 3978 C C . CYS B 1 249 ? -2.01 6.785 21.109 1 98.81 249 CYS B C 1
ATOM 3980 O O . CYS B 1 249 ? -3.115 7.309 21.266 1 98.81 249 CYS B O 1
ATOM 3982 N N . ALA B 1 250 ? -1.17 6.617 22.047 1 98.81 250 ALA B N 1
ATOM 3983 C CA . ALA B 1 250 ? -1.478 7.109 23.391 1 98.81 250 ALA B CA 1
ATOM 3984 C C . ALA B 1 250 ? -1.7 8.617 23.375 1 98.81 250 ALA B C 1
ATOM 3986 O O . ALA B 1 250 ? -2.629 9.117 24.016 1 98.81 250 ALA B O 1
ATOM 3987 N N . LEU B 1 251 ? -0.865 9.359 22.656 1 98.94 251 LEU B N 1
ATOM 3988 C CA . LEU B 1 251 ? -1.016 10.805 22.578 1 98.94 251 LEU B CA 1
ATOM 3989 C C . LEU B 1 251 ? -2.311 11.18 21.859 1 98.94 251 LEU B C 1
ATOM 3991 O O . LEU B 1 251 ? -3.016 12.102 22.281 1 98.94 251 LEU B O 1
ATOM 3995 N N . LEU B 1 252 ? -2.596 10.461 20.781 1 98.88 252 LEU B N 1
ATOM 3996 C CA . LEU B 1 252 ? -3.812 10.75 20.031 1 98.88 252 LEU B CA 1
ATOM 3997 C C . LEU B 1 252 ? -5.051 10.477 20.875 1 98.88 252 LEU B C 1
ATOM 3999 O O . LEU B 1 252 ? -6.039 11.211 20.797 1 98.88 252 LEU B O 1
ATOM 4003 N N . LEU B 1 253 ? -5.004 9.422 21.703 1 98.62 253 LEU B N 1
ATOM 4004 C CA . LEU B 1 253 ? -6.117 9.117 22.578 1 98.62 253 LEU B CA 1
ATOM 4005 C C . LEU B 1 253 ? -6.273 10.188 23.656 1 98.62 253 LEU B C 1
ATOM 4007 O O . LEU B 1 253 ? -7.391 10.555 24.016 1 98.62 253 LEU B O 1
ATOM 4011 N N . GLU B 1 254 ? -5.156 10.68 24.156 1 98.56 254 GLU B N 1
ATOM 4012 C CA . GLU B 1 254 ? -5.195 11.781 25.094 1 98.56 254 GLU B CA 1
ATOM 4013 C C . GLU B 1 254 ? -5.836 13.023 24.469 1 98.56 254 GLU B C 1
ATOM 4015 O O . GLU B 1 254 ? -6.648 13.695 25.109 1 98.56 254 GLU B O 1
ATOM 4020 N N . ILE B 1 255 ? -5.504 13.312 23.266 1 98.62 255 ILE B N 1
ATOM 4021 C CA . ILE B 1 255 ? -6.043 14.461 22.531 1 98.62 255 ILE B CA 1
ATOM 4022 C C . ILE B 1 255 ? -7.551 14.289 22.344 1 98.62 255 ILE B C 1
ATOM 4024 O O . ILE B 1 255 ? -8.312 15.242 22.531 1 98.62 255 ILE B O 1
ATOM 4028 N N . ALA B 1 256 ? -7.953 13.086 21.969 1 97.56 256 ALA B N 1
ATOM 4029 C CA . ALA B 1 256 ? -9.375 12.805 21.781 1 97.56 256 ALA B CA 1
ATOM 4030 C C . ALA B 1 256 ? -10.148 13.047 23.078 1 97.56 256 ALA B C 1
ATOM 4032 O O . ALA B 1 256 ? -11.258 13.586 23.062 1 97.56 256 ALA B O 1
ATOM 4033 N N . ASP B 1 257 ? -9.594 12.703 24.172 1 96.5 257 ASP B N 1
ATOM 4034 C CA . ASP B 1 257 ? -10.242 12.852 25.469 1 96.5 257 ASP B CA 1
ATOM 4035 C C . ASP B 1 257 ? -10.336 14.328 25.875 1 96.5 257 ASP B C 1
ATOM 4037 O O . ASP B 1 257 ? -11.344 14.758 26.438 1 96.5 257 ASP B O 1
ATOM 4041 N N . LYS B 1 258 ? -9.375 15.086 25.531 1 96.56 258 LYS B N 1
ATOM 4042 C CA . LYS B 1 258 ? -9.273 16.469 25.984 1 96.56 258 LYS B CA 1
ATOM 4043 C C . LYS B 1 258 ? -10.031 17.422 25.062 1 96.56 258 LYS B C 1
ATOM 4045 O O . LYS B 1 258 ? -10.578 18.422 25.516 1 96.56 258 LYS B O 1
ATOM 4050 N N . TYR B 1 259 ? -10.047 17.094 23.781 1 94.56 259 TYR B N 1
ATOM 4051 C CA . TYR B 1 259 ? -10.43 18.141 22.844 1 94.56 259 TYR B CA 1
ATOM 4052 C C . TYR B 1 259 ? -11.609 17.703 22 1 94.56 259 TYR B C 1
ATOM 4054 O O . TYR B 1 259 ? -12.086 18.453 21.141 1 94.56 259 TYR B O 1
ATOM 4062 N N . ALA B 1 260 ? -12.016 16.5 22.219 1 88.56 260 ALA B N 1
ATOM 4063 C CA . ALA B 1 260 ? -13.156 16.031 21.438 1 88.56 260 ALA B CA 1
ATOM 4064 C C . ALA B 1 260 ? -14.211 15.398 22.344 1 88.56 260 ALA B C 1
ATOM 4066 O O . ALA B 1 260 ? -13.891 14.898 23.422 1 88.56 260 ALA B O 1
#